Protein 7SQS (pdb70)

Radius of gyration: 24.85 Å; Cα contacts (8 Å, |Δi|>4): 902; chains: 5; bounding box: 64×53×72 Å

Structure (mmCIF, N/CA/C/O backbone):
data_7SQS
#
_entry.id   7SQS
#
_cell.length_a   1.00
_cell.length_b   1.00
_cell.length_c   1.00
_cell.angle_alpha   90.00
_cell.angle_beta   90.00
_cell.angle_gamma   90.00
#
_symmetry.space_group_name_H-M   'P 1'
#
loop_
_atom_site.group_PDB
_atom_site.id
_atom_site.type_symbol
_atom_site.label_atom_id
_atom_site.label_alt_id
_atom_site.label_comp_id
_atom_site.label_asym_id
_atom_site.label_entity_id
_atom_site.label_seq_id
_atom_site.pdbx_PDB_ins_code
_atom_site.Cartn_x
_atom_site.Cartn_y
_atom_site.Cartn_z
_atom_site.occupancy
_atom_site.B_iso_or_equiv
_atom_site.auth_seq_id
_atom_site.auth_comp_id
_atom_site.auth_asym_id
_atom_site.auth_atom_id
_atom_site.pdbx_PDB_model_num
ATOM 1 N N . GLY A 1 65 ? 214.991 174.414 221.748 1.00 118.19 62 GLY A N 1
ATOM 2 C CA . GLY A 1 65 ? 213.866 173.530 221.508 1.00 118.19 62 GLY A CA 1
ATOM 3 C C . GLY A 1 65 ? 212.649 173.869 222.346 1.00 118.19 62 GLY A C 1
ATOM 4 O O . GLY A 1 65 ? 212.473 173.340 223.443 1.00 118.19 62 GLY A O 1
ATOM 5 N N . GLY A 1 66 ? 211.806 174.756 221.825 1.00 107.55 63 GLY A N 1
ATOM 6 C CA . GLY A 1 66 ? 210.614 175.169 222.539 1.00 107.55 63 GLY A CA 1
ATOM 7 C C . GLY A 1 66 ? 209.580 175.722 221.589 1.00 107.55 63 GLY A C 1
ATOM 8 O O . GLY A 1 66 ? 209.891 176.089 220.452 1.00 107.55 63 GLY A O 1
ATOM 9 N N . ASP A 1 67 ? 208.337 175.777 222.061 1.00 103.94 64 ASP A N 1
ATOM 10 C CA . ASP A 1 67 ? 207.223 176.316 221.293 1.00 103.94 64 ASP A CA 1
ATOM 11 C C . ASP A 1 67 ? 206.697 177.550 222.008 1.00 103.94 64 ASP A C 1
ATOM 12 O O . ASP A 1 67 ? 206.330 177.479 223.186 1.00 103.94 64 ASP A O 1
ATOM 17 N N . ALA A 1 68 ? 206.659 178.678 221.298 1.00 95.24 65 ALA A N 1
ATOM 18 C CA . ALA A 1 68 ? 206.312 179.957 221.898 1.00 95.24 65 ALA A CA 1
ATOM 19 C C . ALA A 1 68 ? 204.970 180.508 221.440 1.00 95.24 65 ALA A C 1
ATOM 20 O O . ALA A 1 68 ? 204.613 181.624 221.836 1.00 95.24 65 ALA A O 1
ATOM 22 N N . ARG A 1 69 ? 204.217 179.772 220.622 1.00 94.52 66 ARG A N 1
ATOM 23 C CA . ARG A 1 69 ? 202.897 180.209 220.185 1.00 94.52 66 ARG A CA 1
ATOM 24 C C . ARG A 1 69 ? 201.773 179.542 220.968 1.00 94.52 66 ARG A C 1
ATOM 25 O O . ARG A 1 69 ? 200.612 179.574 220.538 1.00 94.52 66 ARG A O 1
ATOM 33 N N . ALA A 1 70 ? 202.085 178.936 222.112 1.00 97.82 67 ALA A N 1
ATOM 34 C CA . ALA A 1 70 ? 201.063 178.316 222.943 1.00 97.82 67 ALA A CA 1
ATOM 35 C C . ALA A 1 70 ? 200.929 179.058 224.265 1.00 97.82 67 ALA A C 1
ATOM 36 O O . ALA A 1 70 ? 199.815 179.362 224.701 1.00 97.82 67 ALA A O 1
ATOM 38 N N . SER A 1 71 ? 202.061 179.356 224.907 1.00 98.87 68 SER A N 1
ATOM 39 C CA . SER A 1 71 ? 202.028 180.058 226.187 1.00 98.87 68 SER A CA 1
ATOM 40 C C . SER A 1 71 ? 201.450 181.461 226.041 1.00 98.87 68 SER A C 1
ATOM 41 O O . SER A 1 71 ? 200.633 181.892 226.865 1.00 98.87 68 SER A O 1
ATOM 44 N N . GLU A 1 72 ? 201.866 182.190 225.003 1.00 99.00 69 GLU A N 1
ATOM 45 C CA . GLU A 1 72 ? 201.349 183.538 224.794 1.00 99.00 69 GLU A CA 1
ATOM 46 C C . GLU A 1 72 ? 199.855 183.514 224.498 1.00 99.00 69 GLU A C 1
ATOM 47 O O . GLU A 1 72 ? 199.098 184.348 225.012 1.00 99.00 69 GLU A O 1
ATOM 53 N N . ALA A 1 73 ? 199.413 182.561 223.676 1.00 93.67 70 ALA A N 1
ATOM 54 C CA . ALA A 1 73 ? 197.989 182.435 223.387 1.00 93.67 70 ALA A CA 1
ATOM 55 C C . ALA A 1 73 ? 197.200 182.103 224.647 1.00 93.67 70 ALA A C 1
ATOM 56 O O . ALA A 1 73 ? 196.110 182.645 224.866 1.00 93.67 70 ALA A O 1
ATOM 58 N N . LEU A 1 74 ? 197.736 181.216 225.488 1.00 90.83 71 LEU A N 1
ATOM 59 C CA . LEU A 1 74 ? 197.060 180.876 226.736 1.00 90.83 71 LEU A CA 1
ATOM 60 C C . LEU A 1 74 ? 196.953 182.087 227.653 1.00 90.83 71 LEU A C 1
ATOM 61 O O . LEU A 1 74 ? 195.906 182.317 228.269 1.00 90.83 71 LEU A O 1
ATOM 66 N N . THR A 1 75 ? 198.028 182.872 227.759 1.00 87.14 72 THR A N 1
ATOM 67 C CA . THR A 1 75 ? 197.990 184.069 228.596 1.00 87.14 72 THR A CA 1
ATOM 68 C C . THR A 1 75 ? 196.963 185.068 228.075 1.00 87.14 72 THR A C 1
ATOM 69 O O . THR A 1 75 ? 196.178 185.638 228.848 1.00 87.14 72 THR A O 1
ATOM 73 N N . VAL A 1 76 ? 196.944 185.279 226.757 1.00 85.52 73 VAL A N 1
ATOM 74 C CA . VAL A 1 76 ? 195.986 186.205 226.160 1.00 85.52 73 VAL A CA 1
ATOM 75 C C . VAL A 1 76 ? 194.561 185.738 226.421 1.00 85.52 73 VAL A C 1
ATOM 76 O O . VAL A 1 76 ? 193.685 186.535 226.780 1.00 85.52 73 VAL A O 1
ATOM 80 N N . PHE A 1 77 ? 194.306 184.438 226.252 1.00 85.21 74 PHE A N 1
ATOM 81 C CA . PHE A 1 77 ? 192.955 183.922 226.445 1.00 85.21 74 PHE A CA 1
ATOM 82 C C . PHE A 1 77 ? 192.529 184.005 227.904 1.00 85.21 74 PHE A C 1
ATOM 83 O O . PHE A 1 77 ? 191.364 184.292 228.198 1.00 85.21 74 PHE A O 1
ATOM 91 N N . THR A 1 78 ? 193.451 183.752 228.837 1.00 88.49 75 THR A N 1
ATOM 92 C CA . THR A 1 78 ? 193.114 183.890 230.250 1.00 88.49 75 THR A CA 1
ATOM 93 C C . THR A 1 78 ? 192.772 185.334 230.594 1.00 88.49 75 THR A C 1
ATOM 94 O O . THR A 1 78 ? 191.806 185.597 231.323 1.00 88.49 75 THR A O 1
ATOM 98 N N . ARG A 1 79 ? 193.552 186.288 230.074 1.00 89.88 76 ARG A N 1
ATOM 99 C CA . ARG A 1 79 ? 193.246 187.693 230.327 1.00 89.88 76 ARG A CA 1
ATOM 100 C C . ARG A 1 79 ? 191.896 188.077 229.733 1.00 89.88 76 ARG A C 1
ATOM 101 O O . ARG A 1 79 ? 191.112 188.798 230.364 1.00 89.88 76 ARG A O 1
ATOM 109 N N . LEU A 1 80 ? 191.605 187.600 228.520 1.00 89.11 77 LEU A N 1
ATOM 110 C CA . LEU A 1 80 ? 190.320 187.896 227.894 1.00 89.11 77 LEU A CA 1
ATOM 111 C C . LEU A 1 80 ? 189.164 187.299 228.686 1.00 89.11 77 LEU A C 1
ATOM 112 O O . LEU A 1 80 ? 188.120 187.939 228.846 1.00 89.11 77 LEU A O 1
ATOM 117 N N . LYS A 1 81 ? 189.327 186.069 229.179 1.00 87.37 78 LYS A N 1
ATOM 118 C CA . LYS A 1 81 ? 188.284 185.447 229.987 1.00 87.37 78 LYS A CA 1
ATOM 119 C C . LYS A 1 81 ? 188.053 186.221 231.278 1.00 87.37 78 LYS A C 1
ATOM 120 O O . LYS A 1 81 ? 186.906 186.426 231.690 1.00 87.37 78 LYS A O 1
ATOM 126 N N . GLU A 1 82 ? 189.134 186.655 231.931 1.00 91.41 79 GLU A N 1
ATOM 127 C CA . GLU A 1 82 ? 188.987 187.450 233.146 1.00 91.41 79 GLU A CA 1
ATOM 128 C C . GLU A 1 82 ? 188.252 188.755 232.861 1.00 91.41 79 GLU A C 1
ATOM 129 O O . GLU A 1 82 ? 187.357 189.153 233.618 1.00 91.41 79 GLU A O 1
ATOM 135 N N . GLN A 1 83 ? 188.612 189.430 231.767 1.00 92.77 80 GLN A N 1
ATOM 136 C CA . GLN A 1 83 ? 187.939 190.677 231.416 1.00 92.77 80 GLN A CA 1
ATOM 137 C C . GLN A 1 83 ? 186.462 190.447 231.120 1.00 92.77 80 GLN A C 1
ATOM 138 O O . GLN A 1 83 ? 185.607 191.234 231.544 1.00 92.77 80 GLN A O 1
ATOM 144 N N . ALA A 1 84 ? 186.142 189.376 230.390 1.00 93.19 81 ALA A N 1
ATOM 145 C CA . ALA A 1 84 ? 184.749 189.086 230.065 1.00 93.19 81 ALA A CA 1
ATOM 146 C C . ALA A 1 84 ? 183.941 188.767 231.316 1.00 93.19 81 ALA A C 1
ATOM 147 O O . ALA A 1 84 ? 182.793 189.207 231.448 1.00 93.19 81 ALA A O 1
ATOM 149 N N . VAL A 1 85 ? 184.519 188.000 232.242 1.00 94.71 82 VAL A N 1
ATOM 150 C CA . VAL A 1 85 ? 183.822 187.687 233.486 1.00 94.71 82 VAL A CA 1
ATOM 151 C C . VAL A 1 85 ? 183.613 188.950 234.312 1.00 94.71 82 VAL A C 1
ATOM 152 O O . VAL A 1 85 ? 182.570 189.122 234.955 1.00 94.71 82 VAL A O 1
ATOM 156 N N . ALA A 1 86 ? 184.591 189.859 234.299 1.00 96.84 83 ALA A N 1
ATOM 157 C CA . ALA A 1 86 ? 184.457 191.098 235.059 1.00 96.84 83 ALA A CA 1
ATOM 158 C C . ALA A 1 86 ? 183.291 191.940 234.553 1.00 96.84 83 ALA A C 1
ATOM 159 O O . ALA A 1 86 ? 182.551 192.530 235.350 1.00 96.84 83 ALA A O 1
ATOM 161 N N . GLN A 1 87 ? 183.109 192.010 233.235 1.00 100.60 84 GLN A N 1
ATOM 162 C CA . GLN A 1 87 ? 182.055 192.821 232.637 1.00 100.60 84 GLN A CA 1
ATOM 163 C C . GLN A 1 87 ? 180.702 192.119 232.603 1.00 100.60 84 GLN A C 1
ATOM 164 O O . GLN A 1 87 ? 179.812 192.573 231.875 1.00 100.60 84 GLN A O 1
ATOM 170 N N . GLN A 1 88 ? 180.532 191.035 233.362 1.00 103.01 85 GLN A N 1
ATOM 171 C CA . GLN A 1 88 ? 179.263 190.308 233.446 1.00 103.01 85 GLN A CA 1
ATOM 172 C C . GLN A 1 88 ? 178.794 189.839 232.069 1.00 103.01 85 GLN A C 1
ATOM 173 O O . GLN A 1 88 ? 177.608 189.893 231.738 1.00 103.01 85 GLN A O 1
ATOM 179 N N . ASP A 1 89 ? 179.742 189.371 231.260 1.00 102.74 86 ASP A N 1
ATOM 180 C CA . ASP A 1 89 ? 179.428 188.829 229.944 1.00 102.74 86 ASP A CA 1
ATOM 181 C C . ASP A 1 89 ? 179.317 187.313 229.933 1.00 102.74 86 ASP A C 1
ATOM 182 O O . ASP A 1 89 ? 178.523 186.768 229.160 1.00 102.74 86 ASP A O 1
ATOM 187 N N . LEU A 1 90 ? 180.093 186.621 230.766 1.00 97.68 87 LEU A N 1
ATOM 188 C CA . LEU A 1 90 ? 180.029 185.168 230.849 1.00 97.68 87 LEU A CA 1
ATOM 189 C C . LEU A 1 90 ? 179.873 184.722 232.297 1.00 97.68 87 LEU A C 1
ATOM 190 O O . LEU A 1 90 ? 179.681 185.550 233.193 1.00 97.68 87 LEU A O 1
ATOM 195 N N . ALA A 1 91 ? 179.956 183.416 232.532 1.00 104.77 88 ALA A N 1
ATOM 196 C CA . ALA A 1 91 ? 179.878 182.843 233.868 1.00 104.77 88 ALA A CA 1
ATOM 197 C C . ALA A 1 91 ? 181.107 181.982 234.110 1.00 104.77 88 ALA A C 1
ATOM 198 O O . ALA A 1 91 ? 181.572 181.288 233.199 1.00 104.77 88 ALA A O 1
ATOM 200 N N . ASP A 1 92 ? 181.633 182.029 235.334 1.00 110.26 89 ASP A N 1
ATOM 201 C CA . ASP A 1 92 ? 182.827 181.265 235.695 1.00 110.26 89 ASP A CA 1
ATOM 202 C C . ASP A 1 92 ? 182.428 179.810 235.922 1.00 110.26 89 ASP A C 1
ATOM 203 O O . ASP A 1 92 ? 182.295 179.329 237.050 1.00 110.26 89 ASP A O 1
ATOM 208 N N . ASP A 1 93 ? 182.233 179.095 234.813 1.00 105.99 90 ASP A N 1
ATOM 209 C CA . ASP A 1 93 ? 181.876 177.686 234.871 1.00 105.99 90 ASP A CA 1
ATOM 210 C C . ASP A 1 93 ? 182.642 176.824 233.878 1.00 105.99 90 ASP A C 1
ATOM 211 O O . ASP A 1 93 ? 182.431 175.607 233.858 1.00 105.99 90 ASP A O 1
ATOM 216 N N . PHE A 1 94 ? 183.515 177.402 233.061 1.00 94.36 91 PHE A N 1
ATOM 217 C CA . PHE A 1 94 ? 184.296 176.667 232.079 1.00 94.36 91 PHE A CA 1
ATOM 218 C C . PHE A 1 94 ? 185.783 176.824 232.370 1.00 94.36 91 PHE A C 1
ATOM 219 O O . PHE A 1 94 ? 186.205 177.685 233.146 1.00 94.36 91 PHE A O 1
ATOM 227 N N . SER A 1 95 ? 186.581 175.972 231.730 1.00 86.11 92 SER A N 1
ATOM 228 C CA . SER A 1 95 ? 188.019 175.940 231.945 1.00 86.11 92 SER A CA 1
ATOM 229 C C . SER A 1 95 ? 188.746 175.991 230.610 1.00 86.11 92 SER A C 1
ATOM 230 O O . SER A 1 95 ? 188.228 175.546 229.583 1.00 86.11 92 SER A O 1
ATOM 233 N N . ILE A 1 96 ? 189.956 176.543 230.638 1.00 85.41 93 ILE A N 1
ATOM 234 C CA . ILE A 1 96 ? 190.828 176.624 229.472 1.00 85.41 93 ILE A CA 1
ATOM 235 C C . ILE A 1 96 ? 192.114 175.877 229.792 1.00 85.41 93 ILE A C 1
ATOM 236 O O . ILE A 1 96 ? 192.756 176.146 230.814 1.00 85.41 93 ILE A O 1
ATOM 241 N N . LEU A 1 97 ? 192.490 174.944 228.921 1.00 86.33 94 LEU A N 1
ATOM 242 C CA . LEU A 1 97 ? 193.649 174.094 229.142 1.00 86.33 94 LEU A CA 1
ATOM 243 C C . LEU A 1 97 ? 194.549 174.118 227.915 1.00 86.33 94 LEU A C 1
ATOM 244 O O . LEU A 1 97 ? 194.111 174.417 226.802 1.00 86.33 94 LEU A O 1
ATOM 249 N N . ARG A 1 98 ? 195.820 173.796 228.135 1.00 92.25 95 ARG A N 1
ATOM 250 C CA . ARG A 1 98 ? 196.824 173.770 227.083 1.00 92.25 95 ARG A CA 1
ATOM 251 C C . ARG A 1 98 ? 197.202 172.332 226.758 1.00 92.25 95 ARG A C 1
ATOM 252 O O . ARG A 1 98 ? 197.359 171.502 227.659 1.00 92.25 95 ARG A O 1
ATOM 260 N N . PHE A 1 99 ? 197.350 172.045 225.468 1.00 96.77 96 PHE A N 1
ATOM 261 C CA . PHE A 1 99 ? 197.713 170.719 224.974 1.00 96.77 96 PHE A CA 1
ATOM 262 C C . PHE A 1 99 ? 199.075 170.839 224.294 1.00 96.77 96 PHE A C 1
ATOM 263 O O . PHE A 1 99 ? 199.161 171.059 223.084 1.00 96.77 96 PHE A O 1
ATOM 271 N N . ASP A 1 100 ? 200.139 170.696 225.080 1.00 96.15 97 ASP A N 1
ATOM 272 C CA . ASP A 1 100 ? 201.488 170.853 224.553 1.00 96.15 97 ASP A CA 1
ATOM 273 C C . ASP A 1 100 ? 201.841 169.689 223.637 1.00 96.15 97 ASP A C 1
ATOM 274 O O . ASP A 1 100 ? 201.552 168.530 223.947 1.00 96.15 97 ASP A O 1
ATOM 279 N N . ARG A 1 101 ? 202.468 170.003 222.502 1.00 93.28 98 ARG A N 1
ATOM 280 C CA . ARG A 1 101 ? 202.855 168.958 221.560 1.00 93.28 98 ARG A CA 1
ATOM 281 C C . ARG A 1 101 ? 204.104 168.220 222.027 1.00 93.28 98 ARG A C 1
ATOM 282 O O . ARG A 1 101 ? 204.297 167.046 221.693 1.00 93.28 98 ARG A O 1
ATOM 290 N N . ASP A 1 102 ? 204.963 168.892 222.796 1.00 100.34 99 ASP A N 1
ATOM 291 C CA . ASP A 1 102 ? 206.243 168.301 223.175 1.00 100.34 99 ASP A CA 1
ATOM 292 C C . ASP A 1 102 ? 206.056 167.103 224.098 1.00 100.34 99 ASP A C 1
ATOM 293 O O . ASP A 1 102 ? 206.674 166.051 223.897 1.00 100.34 99 ASP A O 1
ATOM 298 N N . GLN A 1 103 ? 205.211 167.239 225.116 1.00 94.89 100 GLN A N 1
ATOM 299 C CA . GLN A 1 103 ? 205.015 166.183 226.099 1.00 94.89 100 GLN A CA 1
ATOM 300 C C . GLN A 1 103 ? 203.826 165.286 225.781 1.00 94.89 100 GLN A C 1
ATOM 301 O O . GLN A 1 103 ? 203.478 164.427 226.598 1.00 94.89 100 GLN A O 1
ATOM 307 N N . HIS A 1 104 ? 203.197 165.462 224.620 1.00 92.49 101 HIS A N 1
ATOM 308 C CA . HIS A 1 104 ? 202.154 164.559 224.157 1.00 92.49 101 HIS A CA 1
ATOM 309 C C . HIS A 1 104 ? 202.483 163.905 222.823 1.00 92.49 101 HIS A C 1
ATOM 310 O O . HIS A 1 104 ? 201.783 162.967 222.424 1.00 92.49 101 HIS A O 1
ATOM 317 N N . GLN A 1 105 ? 203.523 164.370 222.128 1.00 93.08 102 GLN A N 1
ATOM 318 C CA . GLN A 1 105 ? 203.963 163.798 220.855 1.00 93.08 102 GLN A CA 1
ATOM 319 C C . GLN A 1 105 ? 202.834 163.822 219.821 1.00 93.08 102 GLN A C 1
ATOM 320 O O . GLN A 1 105 ? 202.357 162.788 219.350 1.00 93.08 102 GLN A O 1
ATOM 326 N N . VAL A 1 106 ? 202.412 165.038 219.475 1.00 91.42 103 VAL A N 1
ATOM 327 C CA . VAL A 1 106 ? 201.364 165.258 218.489 1.00 91.42 103 VAL A CA 1
ATOM 328 C C . VAL A 1 106 ? 201.852 166.287 217.478 1.00 91.42 103 VAL A C 1
ATOM 329 O O . VAL A 1 106 ? 202.829 167.004 217.704 1.00 91.42 103 VAL A O 1
ATOM 333 N N . GLY A 1 107 ? 201.155 166.342 216.341 1.00 89.55 104 GLY A N 1
ATOM 334 C CA . GLY A 1 107 ? 201.588 167.215 215.261 1.00 89.55 104 GLY A CA 1
ATOM 335 C C . GLY A 1 107 ? 201.524 168.688 215.623 1.00 89.55 104 GLY A C 1
ATOM 336 O O . GLY A 1 107 ? 202.470 169.441 215.376 1.00 89.55 104 GLY A O 1
ATOM 337 N N . TRP A 1 108 ? 200.412 169.119 216.214 1.00 92.92 105 TRP A N 1
ATOM 338 C CA . TRP A 1 108 ? 200.193 170.524 216.527 1.00 92.92 105 TRP A CA 1
ATOM 339 C C . TRP A 1 108 ? 199.683 170.672 217.951 1.00 92.92 105 TRP A C 1
ATOM 340 O O . TRP A 1 108 ? 198.875 169.865 218.418 1.00 92.92 105 TRP A O 1
ATOM 351 N N . SER A 1 109 ? 200.157 171.709 218.635 1.00 89.32 106 SER A N 1
ATOM 352 C CA . SER A 1 109 ? 199.600 172.060 219.931 1.00 89.32 106 SER A CA 1
ATOM 353 C C . SER A 1 109 ? 198.210 172.658 219.754 1.00 89.32 106 SER A C 1
ATOM 354 O O . SER A 1 109 ? 197.873 173.199 218.698 1.00 89.32 106 SER A O 1
ATOM 357 N N . SER A 1 110 ? 197.395 172.556 220.801 1.00 89.19 107 SER A N 1
ATOM 358 C CA . SER A 1 110 ? 196.009 172.991 220.722 1.00 89.19 107 SER A CA 1
ATOM 359 C C . SER A 1 110 ? 195.573 173.597 222.047 1.00 89.19 107 SER A C 1
ATOM 360 O O . SER A 1 110 ? 196.176 173.358 223.096 1.00 89.19 107 SER A O 1
ATOM 363 N N . LEU A 1 111 ? 194.509 174.393 221.979 1.00 86.18 108 LEU A N 1
ATOM 364 C CA . LEU A 1 111 ? 193.857 174.963 223.150 1.00 86.18 108 LEU A CA 1
ATOM 365 C C . LEU A 1 111 ? 192.443 174.411 223.230 1.00 86.18 108 LEU A C 1
ATOM 366 O O . LEU A 1 111 ? 191.707 174.436 222.238 1.00 86.18 108 LEU A O 1
ATOM 371 N N . VAL A 1 112 ? 192.065 173.919 224.405 1.00 85.68 109 VAL A N 1
ATOM 372 C CA . VAL A 1 112 ? 190.780 173.262 224.610 1.00 85.68 109 VAL A CA 1
ATOM 373 C C . VAL A 1 112 ? 189.984 174.035 225.653 1.00 85.68 109 VAL A C 1
ATOM 374 O O . VAL A 1 112 ? 190.534 174.490 226.663 1.00 85.68 109 VAL A O 1
ATOM 378 N N . ILE A 1 113 ? 188.694 174.207 225.390 1.00 89.50 110 ILE A N 1
ATOM 379 C CA . ILE A 1 113 ? 187.778 174.901 226.292 1.00 89.50 110 ILE A CA 1
ATOM 380 C C . ILE A 1 113 ? 186.749 173.868 226.737 1.00 89.50 110 ILE A C 1
ATOM 381 O O . ILE A 1 113 ? 185.880 173.456 225.964 1.00 89.50 110 ILE A O 1
ATOM 386 N N . ALA A 1 114 ? 186.838 173.443 227.993 1.00 89.64 111 ALA A N 1
ATOM 387 C CA . ALA A 1 114 ? 186.002 172.370 228.513 1.00 89.64 111 ALA A CA 1
ATOM 388 C C . ALA A 1 114 ? 184.987 172.918 229.507 1.00 89.64 111 ALA A C 1
ATOM 389 O O . ALA A 1 114 ? 185.350 173.644 230.438 1.00 89.64 111 ALA A O 1
ATOM 391 N N . LYS A 1 115 ? 183.720 172.566 229.305 1.00 95.42 112 LYS A N 1
ATOM 392 C CA . LYS A 1 115 ? 182.647 172.867 230.243 1.00 95.42 112 LYS A CA 1
ATOM 393 C C . LYS A 1 115 ? 181.921 171.571 230.563 1.00 95.42 112 LYS A C 1
ATOM 394 O O . LYS A 1 115 ? 181.548 170.827 229.650 1.00 95.42 112 LYS A O 1
ATOM 400 N N . GLN A 1 116 ? 181.719 171.299 231.849 1.00 96.97 113 GLN A N 1
ATOM 401 C CA . GLN A 1 116 ? 181.162 170.031 232.289 1.00 96.97 113 GLN A CA 1
ATOM 402 C C . GLN A 1 116 ? 179.898 170.247 233.111 1.00 96.97 113 GLN A C 1
ATOM 403 O O . GLN A 1 116 ? 179.778 171.222 233.858 1.00 96.97 113 GLN A O 1
ATOM 409 N N . ILE A 1 117 ? 178.952 169.322 232.955 1.00 102.86 114 ILE A N 1
ATOM 410 C CA . ILE A 1 117 ? 177.706 169.295 233.708 1.00 102.86 114 ILE A CA 1
ATOM 411 C C . ILE A 1 117 ? 177.474 167.868 234.192 1.00 102.86 114 ILE A C 1
ATOM 412 O O . ILE A 1 117 ? 178.293 166.973 233.970 1.00 102.86 114 ILE A O 1
ATOM 417 N N . SER A 1 118 ? 176.343 167.657 234.862 1.00 110.05 115 SER A N 1
ATOM 418 C CA . SER A 1 118 ? 175.973 166.346 235.379 1.00 110.05 115 SER A CA 1
ATOM 419 C C . SER A 1 118 ? 174.605 165.961 234.838 1.00 110.05 115 SER A C 1
ATOM 420 O O . SER A 1 118 ? 173.656 166.746 234.925 1.00 110.05 115 SER A O 1
ATOM 423 N N . LEU A 1 119 ? 174.507 164.754 234.284 1.00 114.93 116 LEU A N 1
ATOM 424 C CA . LEU A 1 119 ? 173.259 164.227 233.738 1.00 114.93 116 LEU A CA 1
ATOM 425 C C . LEU A 1 119 ? 172.983 162.877 234.385 1.00 114.93 116 LEU A C 1
ATOM 426 O O . LEU A 1 119 ? 173.664 161.890 234.084 1.00 114.93 116 LEU A O 1
ATOM 431 N N . ASN A 1 120 ? 171.982 162.837 235.267 1.00 119.93 117 ASN A N 1
ATOM 432 C CA . ASN A 1 120 ? 171.571 161.610 235.953 1.00 119.93 117 ASN A CA 1
ATOM 433 C C . ASN A 1 120 ? 172.737 160.972 236.706 1.00 119.93 117 ASN A C 1
ATOM 434 O O . ASN A 1 120 ? 172.884 159.749 236.741 1.00 119.93 117 ASN A O 1
ATOM 439 N N . GLY A 1 121 ? 173.575 161.809 237.313 1.00 118.57 118 GLY A N 1
ATOM 440 C CA . GLY A 1 121 ? 174.710 161.333 238.073 1.00 118.57 118 GLY A CA 1
ATOM 441 C C . GLY A 1 121 ? 175.927 160.960 237.255 1.00 118.57 118 GLY A C 1
ATOM 442 O O . GLY A 1 121 ? 176.929 160.523 237.835 1.00 118.57 118 GLY A O 1
ATOM 443 N N . GLN A 1 122 ? 175.878 161.113 235.934 1.00 116.95 119 GLN A N 1
ATOM 444 C CA . GLN A 1 122 ? 177.005 160.782 235.073 1.00 116.95 119 GLN A CA 1
ATOM 445 C C . GLN A 1 122 ? 177.634 162.062 234.547 1.00 116.95 119 GLN A C 1
ATOM 446 O O . GLN A 1 122 ? 176.981 162.796 233.790 1.00 116.95 119 GLN A O 1
ATOM 452 N N . PRO A 1 123 ? 178.874 162.377 234.921 1.00 107.50 120 PRO A N 1
ATOM 453 C CA . PRO A 1 123 ? 179.505 163.603 234.420 1.00 107.50 120 PRO A CA 1
ATOM 454 C C . PRO A 1 123 ? 179.668 163.573 232.908 1.00 107.50 120 PRO A C 1
ATOM 455 O O . PRO A 1 123 ? 179.964 162.535 232.311 1.00 107.50 120 PRO A O 1
ATOM 459 N N . VAL A 1 124 ? 179.470 164.734 232.291 1.00 96.86 121 VAL A N 1
ATOM 460 C CA . VAL A 1 124 ? 179.609 164.897 230.849 1.00 96.86 121 VAL A CA 1
ATOM 461 C C . VAL A 1 124 ? 180.465 166.127 230.589 1.00 96.86 121 VAL A C 1
ATOM 462 O O . VAL A 1 124 ? 180.215 167.198 231.152 1.00 96.86 121 VAL A O 1
ATOM 466 N N . ILE A 1 125 ? 181.474 165.976 229.735 1.00 90.54 122 ILE A N 1
ATOM 467 C CA . ILE A 1 125 ? 182.418 167.043 229.429 1.00 90.54 122 ILE A CA 1
ATOM 468 C C . ILE A 1 125 ? 182.347 167.342 227.939 1.00 90.54 122 ILE A C 1
ATOM 469 O O . ILE A 1 125 ? 182.415 166.425 227.114 1.00 90.54 122 ILE A O 1
ATOM 474 N N . ALA A 1 126 ? 182.211 168.619 227.597 1.00 89.57 123 ALA A N 1
ATOM 475 C CA .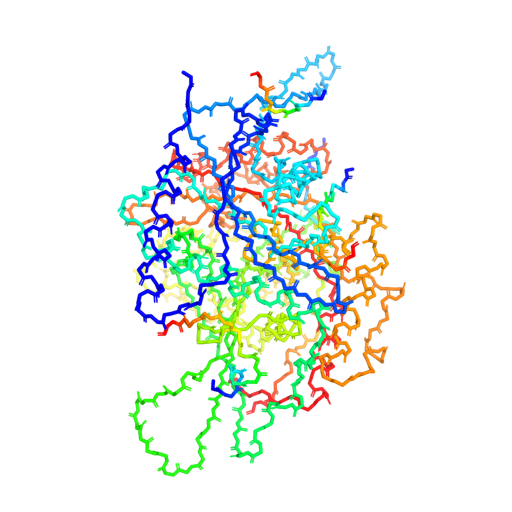 ALA A 1 126 ? 182.190 169.074 226.214 1.00 89.57 123 ALA A CA 1
ATOM 476 C C . ALA A 1 126 ? 183.444 169.891 225.942 1.00 89.57 123 ALA A C 1
ATOM 477 O O . ALA A 1 126 ? 183.806 170.760 226.741 1.00 89.57 123 ALA A O 1
ATOM 479 N N . VAL A 1 127 ? 184.101 169.614 224.818 1.00 88.76 124 VAL A N 1
ATOM 480 C CA . VAL A 1 127 ? 185.378 170.232 224.491 1.00 88.76 124 VAL A CA 1
ATOM 481 C C . VAL A 1 127 ? 185.311 170.835 223.095 1.00 88.76 124 VAL A C 1
ATOM 482 O O . VAL A 1 127 ? 184.671 170.290 222.190 1.00 88.76 124 VAL A O 1
ATOM 486 N N . ARG A 1 128 ? 185.972 171.979 222.930 1.00 91.79 125 ARG A N 1
ATOM 487 C CA . ARG A 1 128 ? 186.095 172.656 221.639 1.00 91.79 125 ARG A CA 1
ATOM 488 C C . ARG A 1 128 ? 187.569 172.962 221.407 1.00 91.79 125 ARG A C 1
ATOM 489 O O . ARG A 1 128 ? 188.049 174.057 221.731 1.00 91.79 125 ARG A O 1
ATOM 497 N N . PRO A 1 129 ? 188.322 172.007 220.866 1.00 92.45 126 PRO A N 1
ATOM 498 C CA . PRO A 1 129 ? 189.751 172.242 220.632 1.00 92.45 126 PRO A CA 1
ATOM 499 C C . PRO A 1 129 ? 189.980 173.307 219.570 1.00 92.45 126 PRO A C 1
ATOM 500 O O . PRO A 1 129 ? 189.203 173.447 218.623 1.00 92.45 126 PRO A O 1
ATOM 504 N N . LEU A 1 130 ? 191.065 174.060 219.736 1.00 90.09 127 LEU A N 1
ATOM 505 C CA . LEU A 1 130 ? 191.494 175.074 218.776 1.00 90.09 127 LEU A CA 1
ATOM 506 C C . LEU A 1 130 ? 192.937 174.780 218.389 1.00 90.09 127 LEU A C 1
ATOM 507 O O . LEU A 1 130 ? 193.849 174.953 219.204 1.00 90.09 127 LEU A O 1
ATOM 512 N N . ILE A 1 131 ? 193.142 174.336 217.147 1.00 88.28 128 ILE A N 1
ATOM 513 C CA . ILE A 1 131 ? 194.486 174.010 216.692 1.00 88.28 128 ILE A CA 1
ATOM 514 C C . ILE A 1 131 ? 195.310 175.288 216.562 1.00 88.28 128 ILE A C 1
ATOM 515 O O . ILE A 1 131 ? 194.787 176.367 216.255 1.00 88.28 128 ILE A O 1
ATOM 520 N N . LEU A 1 132 ? 196.615 175.166 216.801 1.00 86.67 129 LEU A N 1
ATOM 521 C CA . LEU A 1 132 ? 197.544 176.295 216.751 1.00 86.67 129 LEU A CA 1
ATOM 522 C C . LEU A 1 132 ? 198.709 175.949 215.834 1.00 86.67 129 LEU A C 1
ATOM 523 O O . LEU A 1 132 ? 199.807 175.620 216.302 1.00 86.67 129 LEU A O 1
ATOM 528 N N . PRO A 1 133 ? 198.505 176.006 214.519 1.00 91.23 130 PRO A N 1
ATOM 529 C CA . PRO A 1 133 ? 199.620 175.781 213.595 1.00 91.23 130 PRO A CA 1
ATOM 530 C C . PRO A 1 133 ? 200.688 176.851 213.745 1.00 91.23 130 PRO A C 1
ATOM 531 O O . PRO A 1 133 ? 200.401 178.012 214.046 1.00 91.23 130 PRO A O 1
ATOM 535 N N . ASN A 1 134 ? 201.936 176.444 213.532 1.00 93.99 131 ASN A N 1
ATOM 536 C CA . ASN A 1 134 ? 203.081 177.335 213.657 1.00 93.99 131 ASN A CA 1
ATOM 537 C C . ASN A 1 134 ? 203.898 177.295 212.375 1.00 93.99 131 ASN A C 1
ATOM 538 O O . ASN A 1 134 ? 204.060 176.236 211.763 1.00 93.99 131 ASN A O 1
ATOM 543 N N . ASN A 1 135 ? 204.410 178.457 211.974 1.00 93.23 132 ASN A N 1
ATOM 544 C CA . ASN A 1 135 ? 205.217 178.572 210.767 1.00 93.23 132 ASN A CA 1
ATOM 545 C C . ASN A 1 135 ? 206.707 178.389 211.022 1.00 93.23 132 ASN A C 1
ATOM 546 O O . ASN A 1 135 ? 207.482 178.352 210.061 1.00 93.23 132 ASN A O 1
ATOM 551 N N . SER A 1 136 ? 207.126 178.276 212.282 1.00 95.37 133 SER A N 1
ATOM 552 C CA . SER A 1 136 ? 208.540 178.147 212.605 1.00 95.37 133 SER A CA 1
ATOM 553 C C . SER A 1 136 ? 209.049 176.716 212.517 1.00 95.37 133 SER A C 1
ATOM 554 O O . SER A 1 136 ? 210.266 176.505 212.564 1.00 95.37 133 SER A O 1
ATOM 557 N N . ILE A 1 137 ? 208.159 175.735 212.394 1.00 96.32 134 ILE A N 1
ATOM 558 C CA . ILE A 1 137 ? 208.537 174.331 212.292 1.00 96.32 134 ILE A CA 1
ATOM 559 C C . ILE A 1 137 ? 207.863 173.735 211.065 1.00 96.32 134 ILE A C 1
ATOM 560 O O . ILE A 1 137 ? 206.787 174.184 210.655 1.00 96.32 134 ILE A O 1
ATOM 565 N N . GLU A 1 138 ? 208.502 172.727 210.478 1.00 103.81 135 GLU A N 1
ATOM 566 C CA . GLU A 1 138 ? 208.013 172.078 209.270 1.00 103.81 135 GLU A CA 1
ATOM 567 C C . GLU A 1 138 ? 207.674 170.626 209.572 1.00 103.81 135 GLU A C 1
ATOM 568 O O . GLU A 1 138 ? 208.520 169.879 210.074 1.00 103.81 135 GLU A O 1
ATOM 574 N N . LEU A 1 139 ? 206.442 170.235 209.269 1.00 102.49 136 LEU A N 1
ATOM 575 C CA . LEU A 1 139 ? 206.047 168.841 209.412 1.00 102.49 136 LEU A CA 1
ATOM 576 C C . LEU A 1 139 ? 206.602 168.019 208.250 1.00 102.49 136 LEU A C 1
ATOM 577 O O . LEU A 1 139 ? 206.721 168.528 207.132 1.00 102.49 136 LEU A O 1
ATOM 582 N N . PRO A 1 140 ? 206.961 166.758 208.486 1.00 107.32 137 PRO A N 1
ATOM 583 C CA . PRO A 1 140 ? 207.434 165.911 207.384 1.00 107.32 137 PRO A CA 1
ATOM 584 C C . PRO A 1 140 ? 206.348 165.725 206.334 1.00 107.32 137 PRO A C 1
ATOM 585 O O . PRO A 1 140 ? 205.165 165.602 206.655 1.00 107.32 137 PRO A O 1
ATOM 589 N N . LYS A 1 141 ? 206.761 165.705 205.070 1.00 113.73 138 LYS A N 1
ATOM 590 C CA . LYS A 1 141 ? 205.819 165.598 203.969 1.00 113.73 138 LYS A CA 1
ATOM 591 C C . LYS A 1 141 ? 205.455 164.138 203.706 1.00 113.73 138 LYS A C 1
ATOM 592 O O . LYS A 1 141 ? 206.049 163.208 204.257 1.00 113.73 138 LYS A O 1
ATOM 598 N N . ARG A 1 142 ? 204.458 163.946 202.845 1.00 118.80 139 ARG A N 1
ATOM 599 C CA . ARG A 1 142 ? 203.959 162.624 202.480 1.00 118.80 139 ARG A CA 1
ATOM 600 C C . ARG A 1 142 ? 204.425 162.307 201.065 1.00 118.80 139 ARG A C 1
ATOM 601 O O . ARG A 1 142 ? 204.265 163.126 200.154 1.00 118.80 139 ARG A O 1
ATOM 609 N N . LYS A 1 143 ? 204.998 161.120 200.883 1.00 118.28 140 LYS A N 1
ATOM 610 C CA . LYS A 1 143 ? 205.545 160.713 199.598 1.00 118.28 140 LYS A CA 1
ATOM 611 C C . LYS A 1 143 ? 204.600 159.752 198.889 1.00 118.28 140 LYS A C 1
ATOM 612 O O . LYS A 1 143 ? 204.008 158.867 199.514 1.00 118.28 140 LYS A O 1
ATOM 618 N N . THR A 1 144 ? 204.464 159.933 197.578 1.00 121.11 141 THR A N 1
ATOM 619 C CA . THR A 1 144 ? 203.659 159.058 196.740 1.00 121.11 141 THR A CA 1
ATOM 620 C C . THR A 1 144 ? 204.419 158.753 195.457 1.00 121.11 141 THR A C 1
ATOM 621 O O . THR A 1 144 ? 205.234 159.552 194.989 1.00 121.11 141 THR A O 1
ATOM 625 N N . ASN A 1 145 ? 204.141 157.584 194.888 1.00 123.21 142 ASN A N 1
ATOM 626 C CA . ASN A 1 145 ? 204.832 157.101 193.700 1.00 123.21 142 ASN A CA 1
ATOM 627 C C . ASN A 1 145 ? 203.832 156.877 192.576 1.00 123.21 142 ASN A C 1
ATOM 628 O O . ASN A 1 145 ? 202.776 156.274 192.791 1.00 123.21 142 ASN A O 1
ATOM 633 N N . ILE A 1 146 ? 204.168 157.364 191.384 1.00 122.90 143 ILE A N 1
ATOM 634 C CA . ILE A 1 146 ? 203.409 157.091 190.171 1.00 122.90 143 ILE A CA 1
ATOM 635 C C . ILE A 1 146 ? 204.384 156.604 189.111 1.00 122.90 143 ILE A C 1
ATOM 636 O O . ILE A 1 146 ? 205.588 156.872 189.193 1.00 122.90 143 ILE A O 1
ATOM 641 N N . VAL A 1 147 ? 203.869 155.885 188.117 1.00 122.75 144 VAL A N 1
ATOM 642 C CA . VAL A 1 147 ? 204.695 155.243 187.103 1.00 122.75 144 VAL A CA 1
ATOM 643 C C . VAL A 1 147 ? 204.316 155.786 185.732 1.00 122.75 144 VAL A C 1
ATOM 644 O O . VAL A 1 147 ? 203.136 156.014 185.444 1.00 122.75 144 VAL A O 1
ATOM 648 N N . ASN A 1 148 ? 205.328 156.014 184.896 1.00 125.42 145 ASN A N 1
ATOM 649 C CA . ASN A 1 148 ? 205.129 156.454 183.520 1.00 125.42 145 ASN A CA 1
ATOM 650 C C . ASN A 1 148 ? 206.063 155.656 182.625 1.00 125.42 145 ASN A C 1
ATOM 651 O O . ASN A 1 148 ? 207.266 155.931 182.582 1.00 125.42 145 ASN A O 1
ATOM 656 N N . GLY A 1 149 ? 205.511 154.678 181.913 1.00 122.40 146 GLY A N 1
ATOM 657 C CA . GLY A 1 149 ? 206.312 153.824 181.060 1.00 122.40 146 GLY A CA 1
ATOM 658 C C . GLY A 1 149 ? 207.267 152.941 181.834 1.00 122.40 146 GLY A C 1
ATOM 659 O O . GLY A 1 149 ? 206.841 152.023 182.541 1.00 122.40 146 GLY A O 1
ATOM 660 N N . MET A 1 150 ? 208.567 153.207 181.708 1.00 125.48 147 MET A N 1
ATOM 661 C CA . MET A 1 150 ? 209.593 152.425 182.388 1.00 125.48 147 MET A CA 1
ATOM 662 C C . MET A 1 150 ? 210.261 153.189 183.525 1.00 125.48 147 MET A C 1
ATOM 663 O O . MET A 1 150 ? 211.258 152.708 184.077 1.00 125.48 147 MET A O 1
ATOM 668 N N . GLN A 1 151 ? 209.743 154.357 183.894 1.00 124.74 148 GLN A N 1
ATOM 669 C CA . GLN A 1 151 ? 210.351 155.203 184.911 1.00 124.74 148 GLN A CA 1
ATOM 670 C C . GLN A 1 151 ? 209.340 155.505 186.008 1.00 124.74 148 GLN A C 1
ATOM 671 O O . GLN A 1 151 ? 208.174 155.797 185.721 1.00 124.74 148 GLN A O 1
ATOM 677 N N . THR A 1 152 ? 209.789 155.431 187.257 1.00 123.49 149 THR A N 1
ATOM 678 C CA . THR A 1 152 ? 208.972 155.752 188.418 1.00 123.49 149 THR A CA 1
ATOM 679 C C . THR A 1 152 ? 209.561 156.957 189.140 1.00 123.49 149 THR A C 1
ATOM 680 O O . THR A 1 152 ? 210.783 157.085 189.258 1.00 123.49 149 THR A O 1
ATOM 684 N N . ASP A 1 153 ? 208.687 157.836 189.624 1.00 123.50 150 ASP A N 1
ATOM 685 C CA . ASP A 1 153 ? 209.120 159.049 190.300 1.00 123.50 150 ASP A CA 1
ATOM 686 C C . ASP A 1 153 ? 208.295 159.247 191.564 1.00 123.50 150 ASP A C 1
ATOM 687 O O . ASP A 1 153 ? 207.272 158.590 191.773 1.00 123.50 150 ASP A O 1
ATOM 692 N N . VAL A 1 154 ? 208.757 160.167 192.408 1.00 118.23 151 VAL A N 1
ATOM 693 C CA . VAL A 1 154 ? 208.170 160.416 193.720 1.00 118.23 151 VAL A CA 1
ATOM 694 C C . VAL A 1 154 ? 207.638 161.841 193.753 1.00 118.23 151 VAL A C 1
ATOM 695 O O . VAL A 1 154 ? 208.334 162.781 193.351 1.00 118.23 151 VAL A O 1
ATOM 699 N N . ILE A 1 155 ? 206.406 162.000 194.233 1.00 115.60 152 ILE A N 1
ATOM 700 C CA . ILE A 1 155 ? 205.774 163.306 194.384 1.00 115.60 152 ILE A CA 1
ATOM 701 C C . ILE A 1 155 ? 205.688 163.633 195.867 1.00 115.60 152 ILE A C 1
ATOM 702 O O . ILE A 1 155 ? 205.193 162.825 196.662 1.00 115.60 152 ILE A O 1
ATOM 707 N N . GLU A 1 156 ? 206.168 164.817 196.241 1.00 120.30 153 GLU A N 1
ATOM 708 C CA . GLU A 1 156 ? 206.163 165.268 197.631 1.00 120.30 153 GLU A CA 1
ATOM 709 C C . GLU A 1 156 ? 204.946 166.163 197.838 1.00 120.30 153 GLU A C 1
ATOM 710 O O . GLU A 1 156 ? 204.894 167.287 197.333 1.00 120.30 153 GLU A O 1
ATOM 716 N N . SER A 1 157 ? 203.967 165.660 198.584 1.00 119.58 154 SER A N 1
ATOM 717 C CA . SER A 1 157 ? 202.750 166.409 198.865 1.00 119.58 154 SER A CA 1
ATOM 718 C C . SER A 1 157 ? 202.947 167.252 200.124 1.00 119.58 154 SER A C 1
ATOM 719 O O . SER A 1 157 ? 204.056 167.392 200.645 1.00 119.58 154 SER A O 1
ATOM 722 N N . ASP A 1 158 ? 201.859 167.827 200.629 1.00 119.43 155 ASP A N 1
ATOM 723 C CA . ASP A 1 158 ? 201.890 168.639 201.835 1.00 119.43 155 ASP A CA 1
ATOM 724 C C . ASP A 1 158 ? 200.738 168.221 202.739 1.00 119.43 155 ASP A C 1
ATOM 725 O O . ASP A 1 158 ? 199.713 167.711 202.280 1.00 119.43 155 ASP A O 1
ATOM 730 N N . ILE A 1 159 ? 200.918 168.445 204.038 1.00 114.11 156 ILE A N 1
ATOM 731 C CA . ILE A 1 159 ? 199.973 168.000 205.056 1.00 114.11 156 ILE A CA 1
ATOM 732 C C . ILE A 1 159 ? 199.227 169.208 205.604 1.00 114.11 156 ILE A C 1
ATOM 733 O O . ILE A 1 159 ? 199.845 170.206 205.994 1.00 114.11 156 ILE A O 1
ATOM 738 N N . ASP A 1 160 ? 197.902 169.117 205.634 1.00 112.80 157 ASP A N 1
ATOM 739 C CA . ASP A 1 160 ? 197.044 170.190 206.112 1.00 112.80 157 ASP A CA 1
ATOM 740 C C . ASP A 1 160 ? 196.675 169.976 207.577 1.00 112.80 157 ASP A C 1
ATOM 741 O O . ASP A 1 160 ? 197.075 169.000 208.215 1.00 112.80 157 ASP A O 1
ATOM 746 N N . VAL A 1 161 ? 195.894 170.919 208.106 1.00 106.94 158 VAL A N 1
ATOM 747 C CA . VAL A 1 161 ? 195.439 170.824 209.490 1.00 106.94 158 VAL A CA 1
ATOM 748 C C . VAL A 1 161 ? 194.445 169.681 209.653 1.00 106.94 158 VAL A C 1
ATOM 749 O O . VAL A 1 161 ? 194.426 169.001 210.685 1.00 106.94 158 VAL A O 1
ATOM 753 N N . GLY A 1 162 ? 193.600 169.458 208.643 1.00 106.18 159 GLY A N 1
ATOM 754 C CA . GLY A 1 162 ? 192.553 168.456 208.770 1.00 106.18 159 GLY A CA 1
ATOM 755 C C . GLY A 1 162 ? 193.089 167.055 208.997 1.00 106.18 159 GLY A C 1
ATOM 756 O O . GLY A 1 162 ? 192.545 166.296 209.803 1.00 106.18 159 GLY A O 1
ATOM 757 N N . THR A 1 163 ? 194.160 166.691 208.290 1.00 106.94 160 THR A N 1
ATOM 758 C CA . THR A 1 163 ? 194.741 165.363 208.457 1.00 106.94 160 THR A CA 1
ATOM 759 C C . THR A 1 163 ? 195.394 165.182 209.821 1.00 106.94 160 THR A C 1
ATOM 760 O O . THR A 1 163 ? 195.543 164.043 210.274 1.00 106.94 160 THR A O 1
ATOM 764 N N . VAL A 1 164 ? 195.791 166.273 210.479 1.00 102.03 161 VAL A N 1
ATOM 765 C CA . VAL A 1 164 ? 196.397 166.162 211.802 1.00 102.03 161 VAL A CA 1
ATOM 766 C C . VAL A 1 164 ? 195.366 165.707 212.827 1.00 102.03 161 VAL A C 1
ATOM 767 O O . VAL A 1 164 ? 195.645 164.852 213.675 1.00 102.03 161 VAL A O 1
ATOM 771 N N . PHE A 1 165 ? 194.156 166.266 212.762 1.00 101.11 162 PHE A N 1
ATOM 772 C CA . PHE A 1 165 ? 193.096 165.947 213.719 1.00 101.11 162 PHE A CA 1
ATOM 773 C C . PHE A 1 165 ? 192.475 164.606 213.336 1.00 101.11 162 PHE A C 1
ATOM 774 O O . PHE A 1 165 ? 191.429 164.523 212.688 1.00 101.11 162 PHE A O 1
ATOM 782 N N . SER A 1 166 ? 193.144 163.534 213.751 1.00 101.48 163 SER A N 1
ATOM 783 C CA . SER A 1 166 ? 192.677 162.184 213.487 1.00 101.48 163 SER A CA 1
ATOM 784 C C . SER A 1 166 ? 192.018 161.599 214.735 1.00 101.48 163 SER A C 1
ATOM 785 O O . SER A 1 166 ? 191.833 162.275 215.750 1.00 101.48 163 SER A O 1
ATOM 788 N N . ALA A 1 167 ? 191.650 160.318 214.653 1.00 100.72 164 ALA A N 1
ATOM 789 C CA . ALA A 1 167 ? 191.028 159.649 215.792 1.00 100.72 164 ALA A CA 1
ATOM 790 C C . ALA A 1 167 ? 191.991 159.540 216.968 1.00 100.72 164 ALA A C 1
ATOM 791 O O . ALA A 1 167 ? 191.590 159.719 218.123 1.00 100.72 164 ALA A O 1
ATOM 793 N N . GLN A 1 168 ? 193.262 159.237 216.694 1.00 101.49 165 GLN A N 1
ATOM 794 C CA . GLN A 1 168 ? 194.249 159.122 217.763 1.00 101.49 165 GLN A CA 1
ATOM 795 C C . GLN A 1 168 ? 194.462 160.457 218.467 1.00 101.49 165 GLN A C 1
ATOM 796 O O . GLN A 1 168 ? 194.604 160.504 219.696 1.00 101.49 165 GLN A O 1
ATOM 802 N N . TYR A 1 169 ? 194.497 161.550 217.700 1.00 98.03 166 TYR A N 1
ATOM 803 C CA . TYR A 1 169 ? 194.624 162.880 218.288 1.00 98.03 166 TYR A CA 1
ATOM 804 C C . TYR A 1 169 ? 193.483 163.161 219.259 1.00 98.03 166 TYR A C 1
ATOM 805 O O . TYR A 1 169 ? 193.708 163.608 220.391 1.00 98.03 166 TYR A O 1
ATOM 814 N N . PHE A 1 170 ? 192.248 162.893 218.832 1.00 97.66 167 PHE A N 1
ATOM 815 C CA . PHE A 1 170 ? 191.099 163.149 219.693 1.00 97.66 167 PHE A CA 1
ATOM 816 C C . PHE A 1 170 ? 191.103 162.229 220.905 1.00 97.66 167 PHE A C 1
ATOM 817 O O . PHE A 1 170 ? 190.706 162.637 222.001 1.00 97.66 167 PHE A O 1
ATOM 825 N N . ASN A 1 171 ? 191.542 160.981 220.730 1.00 98.31 168 ASN A N 1
ATOM 826 C CA . ASN A 1 171 ? 191.610 160.057 221.858 1.00 98.31 168 ASN A CA 1
ATOM 827 C C . ASN A 1 171 ? 192.597 160.549 222.910 1.00 98.31 168 ASN A C 1
ATOM 828 O O . ASN A 1 171 ? 192.296 160.554 224.111 1.00 98.31 168 ASN A O 1
ATOM 833 N N . ARG A 1 172 ? 193.786 160.973 222.473 1.00 94.56 169 ARG A N 1
ATOM 834 C CA . ARG A 1 172 ? 194.769 161.502 223.414 1.00 94.56 169 ARG A CA 1
ATOM 835 C C . ARG A 1 172 ? 194.263 162.772 224.085 1.00 94.56 169 ARG A C 1
ATOM 836 O O . ARG A 1 172 ? 194.455 162.963 225.292 1.00 94.56 169 ARG A O 1
ATOM 844 N N . LEU A 1 173 ? 193.611 163.652 223.320 1.00 93.41 170 LEU A N 1
ATOM 845 C CA . LEU A 1 173 ? 193.063 164.873 223.903 1.00 93.41 170 LEU A CA 1
ATOM 846 C C . LEU A 1 173 ? 192.012 164.558 224.960 1.00 93.41 170 LEU A C 1
ATOM 847 O O . LEU A 1 173 ? 192.004 165.163 226.040 1.00 93.41 170 LEU A O 1
ATOM 852 N N . SER A 1 174 ? 191.118 163.612 224.667 1.00 90.25 171 SER A N 1
ATOM 853 C CA . SER A 1 174 ? 190.077 163.248 225.621 1.00 90.25 171 SER A CA 1
ATOM 854 C C . SER A 1 174 ? 190.670 162.629 226.878 1.00 90.25 171 SER A C 1
ATOM 855 O O . SER A 1 174 ? 190.230 162.933 227.993 1.00 90.25 171 SER A O 1
ATOM 858 N N . THR A 1 175 ? 191.667 161.754 226.722 1.00 90.45 172 THR A N 1
ATOM 859 C CA . THR A 1 175 ? 192.306 161.163 227.894 1.00 90.45 172 THR A CA 1
ATOM 860 C C . THR A 1 175 ? 192.991 162.228 228.742 1.00 90.45 172 THR A C 1
ATOM 861 O O . THR A 1 175 ? 192.894 162.209 229.977 1.00 90.45 172 THR A O 1
ATOM 865 N N . TYR A 1 176 ? 193.680 163.172 228.095 1.00 91.47 173 TYR A N 1
ATOM 866 C CA . TYR A 1 176 ? 194.338 164.243 228.835 1.00 91.47 173 TYR A CA 1
ATOM 867 C C . TYR A 1 176 ? 193.327 165.096 229.588 1.00 91.47 173 TYR A C 1
ATOM 868 O O . TYR A 1 176 ? 193.546 165.446 230.753 1.00 91.47 173 TYR A O 1
ATOM 877 N N . VAL A 1 177 ? 192.211 165.440 228.940 1.00 89.10 174 VAL A N 1
ATOM 878 C CA . VAL A 1 177 ? 191.190 166.251 229.598 1.00 89.10 174 VAL A CA 1
ATOM 879 C C . VAL A 1 177 ? 190.585 165.500 230.778 1.00 89.10 174 VAL A C 1
ATOM 880 O O . VAL A 1 177 ? 190.379 166.072 231.857 1.00 89.10 174 VAL A O 1
ATOM 884 N N . GLN A 1 178 ? 190.295 164.209 230.596 1.00 93.58 175 GLN A N 1
ATOM 885 C CA . GLN A 1 178 ? 189.729 163.415 231.681 1.00 93.58 175 GLN A CA 1
ATOM 886 C C . GLN A 1 178 ? 190.679 163.349 232.868 1.00 93.58 175 GLN A C 1
ATOM 887 O O . GLN A 1 178 ? 190.252 163.468 234.022 1.00 93.58 175 GLN A O 1
ATOM 893 N N . ASN A 1 179 ? 191.974 163.155 232.605 1.00 94.62 176 ASN A N 1
ATOM 894 C CA . ASN A 1 179 ? 192.942 163.114 233.696 1.00 94.62 176 ASN A CA 1
ATOM 895 C C . ASN A 1 179 ? 193.080 164.474 234.372 1.00 94.62 176 ASN A C 1
ATOM 896 O O . ASN A 1 179 ? 193.232 164.551 235.596 1.00 94.62 176 ASN A O 1
ATOM 901 N N . THR A 1 180 ? 193.030 165.556 233.592 1.00 92.31 177 THR A N 1
ATOM 902 C CA . THR A 1 180 ? 193.220 166.889 234.156 1.00 92.31 177 THR A CA 1
ATOM 903 C C . THR A 1 180 ? 192.043 167.303 235.030 1.00 92.31 177 THR A C 1
ATOM 904 O O . THR A 1 180 ? 192.238 167.867 236.114 1.00 92.31 177 THR A O 1
ATOM 908 N N . LEU A 1 181 ? 190.818 167.029 234.587 1.00 95.03 178 LEU A N 1
ATOM 909 C CA . LEU A 1 181 ? 189.640 167.490 235.313 1.00 95.03 178 LEU A CA 1
ATOM 910 C C . LEU A 1 181 ? 189.288 166.613 236.508 1.00 95.03 178 LEU A C 1
ATOM 911 O O . LEU A 1 181 ? 188.322 166.921 237.214 1.00 95.03 178 LEU A O 1
ATOM 916 N N . GLY A 1 182 ? 190.036 165.540 236.752 1.00 100.76 179 GLY A N 1
ATOM 917 C CA . GLY A 1 182 ? 189.799 164.691 237.900 1.00 100.76 179 GLY A CA 1
ATOM 918 C C . GLY A 1 182 ? 188.729 163.639 237.721 1.00 100.76 179 GLY A C 1
ATOM 919 O O . GLY A 1 182 ? 188.418 162.928 238.685 1.00 100.76 179 GLY A O 1
ATOM 920 N N . LYS A 1 183 ? 188.153 163.513 236.527 1.00 103.20 180 LYS A N 1
ATOM 921 C CA . LYS A 1 183 ? 187.125 162.513 236.257 1.00 103.20 180 LYS A CA 1
ATOM 922 C C . LYS A 1 183 ? 187.656 161.506 235.245 1.00 103.20 180 LYS A C 1
ATOM 923 O O . LYS A 1 183 ? 187.716 161.808 234.043 1.00 103.20 180 LYS A O 1
ATOM 929 N N . PRO A 1 184 ? 188.055 160.305 235.671 1.00 107.20 181 PRO A N 1
ATOM 930 C CA . PRO A 1 184 ? 188.637 159.359 234.705 1.00 107.20 181 PRO A CA 1
ATOM 931 C C . PRO A 1 184 ? 187.611 158.735 233.776 1.00 107.20 181 PRO A C 1
ATOM 932 O O . PRO A 1 184 ? 187.902 158.534 232.590 1.00 107.20 181 PRO A O 1
ATOM 936 N N . GLY A 1 185 ? 186.421 158.418 234.276 1.00 105.78 182 GLY A N 1
ATOM 937 C CA . GLY A 1 185 ? 185.395 157.772 233.487 1.00 105.78 182 GLY A CA 1
ATOM 938 C C . GLY A 1 185 ? 184.340 158.686 232.906 1.00 105.78 182 GLY A C 1
ATOM 939 O O . GLY A 1 185 ? 183.309 158.195 232.435 1.00 105.78 182 GLY A O 1
ATOM 940 N N . ALA A 1 186 ? 184.558 159.998 232.922 1.00 100.98 183 ALA A N 1
ATOM 941 C CA . ALA A 1 186 ? 183.556 160.932 232.425 1.00 100.98 183 ALA A CA 1
ATOM 942 C C . ALA A 1 186 ? 183.413 160.816 230.913 1.00 100.98 183 ALA A C 1
ATOM 943 O O . ALA A 1 186 ? 184.390 160.568 230.201 1.00 100.98 183 ALA A O 1
ATOM 945 N N . LYS A 1 187 ? 182.189 160.994 230.426 1.00 95.95 184 LYS A N 1
ATOM 946 C CA . LYS A 1 187 ? 181.942 160.989 228.992 1.00 95.95 184 LYS A CA 1
ATOM 947 C C . LYS A 1 187 ? 182.372 162.315 228.377 1.00 95.95 184 LYS A C 1
ATOM 948 O O . LYS A 1 187 ? 182.136 163.385 228.943 1.00 95.95 184 LYS A O 1
ATOM 954 N N . VAL A 1 188 ? 183.007 162.240 227.210 1.00 91.08 185 VAL A N 1
ATOM 955 C CA . VAL A 1 188 ? 183.506 163.412 226.500 1.00 91.08 185 VAL A CA 1
ATOM 956 C C . VAL A 1 188 ? 182.835 163.469 225.137 1.00 91.08 185 VAL A C 1
ATOM 957 O O . VAL A 1 188 ? 182.798 162.466 224.415 1.00 91.08 185 VAL A O 1
ATOM 961 N N . VAL A 1 189 ? 182.306 164.639 224.787 1.00 91.41 186 VAL A N 1
ATOM 962 C CA . VAL A 1 189 ? 181.626 164.853 223.516 1.00 91.41 186 VAL A CA 1
ATOM 963 C C . VAL A 1 189 ? 182.294 166.016 222.796 1.00 91.41 186 VAL A C 1
ATOM 964 O O . VAL A 1 189 ? 182.604 167.042 223.412 1.00 91.41 186 VAL A O 1
ATOM 968 N N . LEU A 1 190 ? 182.541 165.844 221.501 1.00 94.46 187 LEU A N 1
ATOM 969 C CA . LEU A 1 190 ? 183.155 166.892 220.704 1.00 94.46 187 LEU A CA 1
ATOM 970 C C . LEU A 1 190 ? 182.138 167.985 220.382 1.00 94.46 187 LEU A C 1
ATOM 971 O O . LEU A 1 190 ? 180.929 167.746 220.311 1.00 94.46 187 LEU A O 1
ATOM 976 N N . ALA A 1 191 ? 182.644 169.203 220.191 1.00 96.39 188 ALA A N 1
ATOM 977 C CA . ALA A 1 191 ? 181.808 170.341 219.841 1.00 96.39 188 ALA A CA 1
ATOM 978 C C . ALA A 1 191 ? 182.202 170.994 218.525 1.00 96.39 188 ALA A C 1
ATOM 979 O O . ALA A 1 191 ? 181.536 171.945 218.101 1.00 96.39 188 ALA A O 1
ATOM 981 N N . GLY A 1 192 ? 183.256 170.519 217.867 1.00 101.11 189 GLY A N 1
ATOM 982 C CA . GLY A 1 192 ? 183.661 171.056 216.591 1.00 101.11 189 GLY A CA 1
ATOM 983 C C . GLY A 1 192 ? 184.985 171.789 216.657 1.00 101.11 189 GLY A C 1
ATOM 984 O O . GLY A 1 192 ? 185.110 172.841 217.291 1.00 101.11 189 GLY A O 1
ATOM 985 N N . PRO A 1 193 ? 186.003 171.241 215.999 1.00 102.44 190 PRO A N 1
ATOM 986 C CA . PRO A 1 193 ? 187.310 171.903 215.977 1.00 102.44 190 PRO A CA 1
ATOM 987 C C . PRO A 1 193 ? 187.283 173.169 215.134 1.00 102.44 190 PRO A C 1
ATOM 988 O O . PRO A 1 193 ? 186.470 173.329 214.221 1.00 102.44 190 PRO A O 1
ATOM 992 N N . PHE A 1 194 ? 188.196 174.079 215.459 1.00 98.84 191 PHE A N 1
ATOM 993 C CA . PHE A 1 194 ? 188.341 175.313 214.698 1.00 98.84 191 PHE A CA 1
ATOM 994 C C . PHE A 1 194 ? 189.783 175.799 214.769 1.00 98.84 191 PHE A C 1
ATOM 995 O O . PHE A 1 194 ? 190.201 176.359 215.790 1.00 98.84 191 PHE A O 1
ATOM 1003 N N . PRO A 1 195 ? 190.570 175.604 213.714 1.00 92.70 192 PRO A N 1
ATOM 1004 C CA . PRO A 1 195 ? 191.971 176.032 213.752 1.00 92.70 192 PRO A CA 1
ATOM 1005 C C . PRO A 1 195 ? 192.103 177.545 213.725 1.00 92.70 192 PRO A C 1
ATOM 1006 O O . PRO A 1 195 ? 191.264 178.259 213.170 1.00 92.70 192 PRO A O 1
ATOM 1010 N N . ILE A 1 196 ? 193.178 178.029 214.333 1.00 89.86 193 ILE A N 1
ATOM 1011 C CA . ILE A 1 196 ? 193.537 179.443 214.310 1.00 89.86 193 ILE A CA 1
ATOM 1012 C C . ILE A 1 196 ? 194.575 179.640 213.211 1.00 89.86 193 ILE A C 1
ATOM 1013 O O . ILE A 1 196 ? 195.675 179.075 213.309 1.00 89.86 193 ILE A O 1
ATOM 1018 N N . PRO A 1 197 ? 194.277 180.407 212.163 1.00 93.04 194 PRO A N 1
AT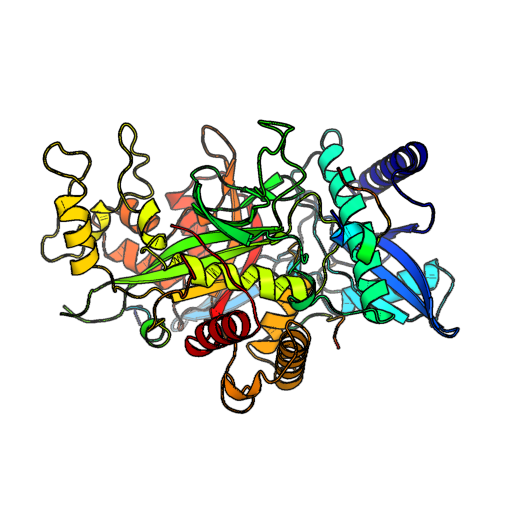OM 1019 C CA . PRO A 1 197 ? 195.205 180.506 211.033 1.00 93.04 194 PRO A CA 1
ATOM 1020 C C . PRO A 1 197 ? 196.529 181.138 211.435 1.00 93.04 194 PRO A C 1
ATOM 1021 O O . PRO A 1 197 ? 196.593 181.999 212.314 1.00 93.04 194 PRO A O 1
ATOM 1025 N N . ALA A 1 198 ? 197.594 180.690 210.776 1.00 96.82 195 ALA A N 1
ATOM 1026 C CA . ALA A 1 198 ? 198.914 181.258 210.996 1.00 96.82 195 ALA A CA 1
ATOM 1027 C C . ALA A 1 198 ? 198.992 182.652 210.375 1.00 96.82 195 ALA A C 1
ATOM 1028 O O . ALA A 1 198 ? 198.034 183.156 209.782 1.00 96.82 195 ALA A O 1
ATOM 1030 N N . ASP A 1 199 ? 200.160 183.280 210.519 1.00 104.60 196 ASP A N 1
ATOM 1031 C CA . ASP A 1 199 ? 200.394 184.643 210.039 1.00 104.60 196 ASP A CA 1
ATOM 1032 C C . ASP A 1 199 ? 199.396 185.628 210.640 1.00 104.60 196 ASP A C 1
ATOM 1033 O O . ASP A 1 199 ? 199.016 186.613 210.003 1.00 104.60 196 ASP A O 1
ATOM 1038 N N . LEU A 1 200 ? 198.964 185.363 211.869 1.00 96.74 197 LEU A N 1
ATOM 1039 C CA . LEU A 1 200 ? 198.032 186.218 212.589 1.00 96.74 197 LEU A CA 1
ATOM 1040 C C . LEU A 1 200 ? 198.706 186.699 213.864 1.00 96.74 197 LEU A C 1
ATOM 1041 O O . LEU A 1 200 ? 199.103 185.885 214.704 1.00 96.74 197 LEU A O 1
ATOM 1046 N N . VAL A 1 201 ? 198.832 188.014 214.007 1.00 94.74 198 VAL A N 1
ATOM 1047 C CA . VAL A 1 201 ? 199.468 188.592 215.186 1.00 94.74 198 VAL A CA 1
ATOM 1048 C C . VAL A 1 201 ? 198.450 188.626 216.318 1.00 94.74 198 VAL A C 1
ATOM 1049 O O . VAL A 1 201 ? 197.420 189.302 216.222 1.00 94.74 198 VAL A O 1
ATOM 1053 N N . LEU A 1 202 ? 198.736 187.893 217.394 1.00 95.42 199 LEU A N 1
ATOM 1054 C CA . LEU A 1 202 ? 197.822 187.818 218.525 1.00 95.42 199 LEU A CA 1
ATOM 1055 C C . LEU A 1 202 ? 197.841 189.074 219.384 1.00 95.42 199 LEU A C 1
ATOM 1056 O O . LEU A 1 202 ? 196.946 189.252 220.217 1.00 95.42 199 LEU A O 1
ATOM 1061 N N . LYS A 1 203 ? 198.837 189.943 219.206 1.00 98.12 200 LYS A N 1
ATOM 1062 C CA . LYS A 1 203 ? 198.948 191.125 220.053 1.00 98.12 200 LYS A CA 1
ATOM 1063 C C . LYS A 1 203 ? 197.847 192.137 219.755 1.00 98.12 200 LYS A C 1
ATOM 1064 O O . LYS A 1 203 ? 197.393 192.849 220.657 1.00 98.12 200 LYS A O 1
ATOM 1070 N N . ASP A 1 204 ? 197.406 192.219 218.500 1.00 102.22 201 ASP A N 1
ATOM 1071 C CA . ASP A 1 204 ? 196.452 193.236 218.077 1.00 102.22 201 ASP A CA 1
ATOM 1072 C C . ASP A 1 204 ? 195.180 192.651 217.474 1.00 102.22 201 ASP A C 1
ATOM 1073 O O . ASP A 1 204 ? 194.495 193.341 216.712 1.00 102.22 201 ASP A O 1
ATOM 1078 N N . SER A 1 205 ? 194.847 191.399 217.791 1.00 103.65 202 SER A N 1
ATOM 1079 C CA . SER A 1 205 ? 193.627 190.762 217.310 1.00 103.65 202 SER A CA 1
ATOM 1080 C C . SER A 1 205 ? 192.678 190.400 218.448 1.00 103.65 202 SER A C 1
ATOM 1081 O O . SER A 1 205 ? 192.078 189.321 218.436 1.00 103.65 202 SER A O 1
ATOM 1084 N N . GLU A 1 206 ? 192.528 191.290 219.432 1.00 102.64 203 GLU A N 1
ATOM 1085 C CA . GLU A 1 206 ? 191.793 190.945 220.646 1.00 102.64 203 GLU A CA 1
ATOM 1086 C C . GLU A 1 206 ? 190.305 190.750 220.376 1.00 102.64 203 GLU A C 1
ATOM 1087 O O . GLU A 1 206 ? 189.669 189.877 220.979 1.00 102.64 203 GLU A O 1
ATOM 1093 N N . LEU A 1 207 ? 189.726 191.562 219.488 1.00 100.44 204 LEU A N 1
ATOM 1094 C CA . LEU A 1 207 ? 188.290 191.474 219.233 1.00 100.44 204 LEU A CA 1
ATOM 1095 C C . LEU A 1 207 ? 187.909 190.124 218.638 1.00 100.44 204 LEU A C 1
ATOM 1096 O O . LEU A 1 207 ? 186.920 189.505 219.057 1.00 100.44 204 LEU A O 1
ATOM 1101 N N . GLN A 1 208 ? 188.681 189.652 217.657 1.00 101.89 205 GLN A N 1
ATOM 1102 C CA . GLN A 1 208 ? 188.391 188.361 217.045 1.00 101.89 205 GLN A CA 1
ATOM 1103 C C . GLN A 1 208 ? 188.519 187.231 218.057 1.00 101.89 205 GLN A C 1
ATOM 1104 O O . GLN A 1 208 ? 187.691 186.314 218.073 1.00 101.89 205 GLN A O 1
ATOM 1110 N N . LEU A 1 209 ? 189.543 187.280 218.911 1.00 99.60 206 LEU A N 1
ATOM 1111 C CA . LEU A 1 209 ? 189.704 186.245 219.927 1.00 99.60 206 LEU A CA 1
ATOM 1112 C C . LEU A 1 209 ? 188.557 186.266 220.930 1.00 99.60 206 LEU A C 1
ATOM 1113 O O . LEU A 1 209 ? 188.077 185.208 221.352 1.00 99.60 206 LEU A O 1
ATOM 1118 N N . ARG A 1 210 ? 188.107 187.459 221.327 1.00 96.24 207 ARG A N 1
ATOM 1119 C CA . ARG A 1 210 ? 186.978 187.556 222.246 1.00 96.24 207 ARG A CA 1
ATOM 1120 C C . ARG A 1 210 ? 185.709 186.973 221.637 1.00 96.24 207 ARG A C 1
ATOM 1121 O O . ARG A 1 210 ? 185.004 186.188 222.290 1.00 96.24 207 ARG A O 1
ATOM 1129 N N . ASN A 1 211 ? 185.411 187.331 220.386 1.00 97.41 208 ASN A N 1
ATOM 1130 C CA . ASN A 1 211 ? 184.239 186.768 219.723 1.00 97.41 208 ASN A CA 1
ATOM 1131 C C . ASN A 1 211 ? 184.362 185.258 219.559 1.00 97.41 208 ASN A C 1
ATOM 1132 O O . ASN A 1 211 ? 183.376 184.534 219.727 1.00 97.41 208 ASN A O 1
ATOM 1137 N N . LEU A 1 212 ? 185.561 184.767 219.236 1.00 96.59 209 LEU A N 1
ATOM 1138 C CA . LEU A 1 212 ? 185.756 183.329 219.088 1.00 96.59 209 LEU A CA 1
ATOM 1139 C C . LEU A 1 212 ? 185.547 182.602 220.409 1.00 96.59 209 LEU A C 1
ATOM 1140 O O . LEU A 1 212 ? 184.953 181.521 220.441 1.00 96.59 209 LEU A O 1
ATOM 1145 N N . LEU A 1 213 ? 186.035 183.176 221.511 1.00 91.29 210 LEU A N 1
ATOM 1146 C CA . LEU A 1 213 ? 185.833 182.561 222.820 1.00 91.29 210 LEU A CA 1
ATOM 1147 C C . LEU A 1 213 ? 184.352 182.515 223.179 1.00 91.29 210 LEU A C 1
ATOM 1148 O O . LEU A 1 213 ? 183.848 181.495 223.673 1.00 91.29 210 LEU A O 1
ATOM 1153 N N . ILE A 1 214 ? 183.635 183.614 222.932 1.00 93.82 211 ILE A N 1
ATOM 1154 C CA . ILE A 1 214 ? 182.205 183.634 223.228 1.00 93.82 211 ILE A CA 1
ATOM 1155 C C . ILE A 1 214 ? 181.466 182.606 222.377 1.00 93.82 211 ILE A C 1
ATOM 1156 O O . ILE A 1 214 ? 180.590 181.883 222.870 1.00 93.82 211 ILE A O 1
ATOM 1161 N N . LYS A 1 215 ? 181.817 182.511 221.092 1.00 92.52 212 LYS A N 1
ATOM 1162 C CA . LYS A 1 215 ? 181.179 181.531 220.219 1.00 92.52 212 LYS A CA 1
ATOM 1163 C C . LYS A 1 215 ? 181.498 180.106 220.653 1.00 92.52 212 LYS A C 1
ATOM 1164 O O . LYS A 1 215 ? 180.649 179.217 220.546 1.00 92.52 212 LYS A O 1
ATOM 1170 N N . SER A 1 216 ? 182.720 179.864 221.133 1.00 94.40 213 SER A N 1
ATOM 1171 C CA . SER A 1 216 ? 183.075 178.534 221.619 1.00 94.40 213 SER A CA 1
ATOM 1172 C C . SER A 1 216 ? 182.263 178.158 222.851 1.00 94.40 213 SER A C 1
ATOM 1173 O O . SER A 1 216 ? 181.790 177.020 222.969 1.00 94.40 213 SER A O 1
ATOM 1176 N N . VAL A 1 217 ? 182.092 179.100 223.782 1.00 93.04 214 VAL A N 1
ATOM 1177 C CA . VAL A 1 217 ? 181.257 178.830 224.952 1.00 93.04 214 VAL A CA 1
ATOM 1178 C C . VAL A 1 217 ? 179.818 178.559 224.527 1.00 93.04 214 VAL A C 1
ATOM 1179 O O . VAL A 1 217 ? 179.155 177.654 225.054 1.00 93.04 214 VAL A O 1
ATOM 1183 N N . ASN A 1 218 ? 179.314 179.336 223.563 1.00 98.73 215 ASN A N 1
ATOM 1184 C CA . ASN A 1 218 ? 177.960 179.111 223.067 1.00 98.73 215 ASN A CA 1
ATOM 1185 C C . ASN A 1 218 ? 177.825 177.734 222.428 1.00 98.73 215 ASN A C 1
ATOM 1186 O O . ASN A 1 218 ? 176.810 177.056 222.611 1.00 98.73 215 ASN A O 1
ATOM 1191 N N . ALA A 1 219 ? 178.834 177.308 221.666 1.00 99.18 216 ALA A N 1
ATOM 1192 C CA . ALA A 1 219 ? 178.792 175.992 221.036 1.00 99.18 216 ALA A CA 1
ATOM 1193 C C . ALA A 1 219 ? 178.818 174.876 222.072 1.00 99.18 216 ALA A C 1
ATOM 1194 O O . ALA A 1 219 ? 178.119 173.865 221.923 1.00 99.18 216 ALA A O 1
ATOM 1196 N N . CYS A 1 220 ? 179.633 175.030 223.119 1.00 100.65 217 CYS A N 1
ATOM 1197 C CA . CYS A 1 220 ? 179.644 174.038 224.190 1.00 100.65 217 CYS A CA 1
ATOM 1198 C C . CYS A 1 220 ? 178.284 173.955 224.872 1.00 100.65 217 CYS A C 1
ATOM 1199 O O . CYS A 1 220 ? 177.777 172.856 225.140 1.00 100.65 217 CYS A O 1
ATOM 1202 N N . ASP A 1 221 ? 177.670 175.108 225.147 1.00 103.45 218 ASP A N 1
ATOM 1203 C CA . ASP A 1 221 ? 176.329 175.103 225.724 1.00 103.45 218 ASP A CA 1
ATOM 1204 C C . ASP A 1 221 ? 175.331 174.437 224.785 1.00 103.45 218 ASP A C 1
ATOM 1205 O O . ASP A 1 221 ? 174.458 173.683 225.229 1.00 103.45 218 ASP A O 1
ATOM 1210 N N . ASP A 1 222 ? 175.450 174.702 223.482 1.00 105.54 219 ASP A N 1
ATOM 1211 C CA . ASP A 1 222 ? 174.534 174.120 222.507 1.00 105.54 219 ASP A CA 1
ATOM 1212 C C . ASP A 1 222 ? 174.637 172.602 222.488 1.00 105.54 219 ASP A C 1
ATOM 1213 O O . ASP A 1 222 ? 173.620 171.900 222.498 1.00 105.54 219 ASP A O 1
ATOM 1218 N N . ILE A 1 223 ? 175.862 172.073 222.453 1.00 102.04 220 ILE A N 1
ATOM 1219 C CA . ILE A 1 223 ? 176.018 170.623 222.380 1.00 102.04 220 ILE A CA 1
ATOM 1220 C C . ILE A 1 223 ? 175.577 169.971 223.687 1.00 102.04 220 ILE A C 1
ATOM 1221 O O . ILE A 1 223 ? 174.959 168.898 223.680 1.00 102.04 220 ILE A O 1
ATOM 1226 N N . LEU A 1 224 ? 175.861 170.612 224.826 1.00 102.79 221 LEU A N 1
ATOM 1227 C CA . LEU A 1 224 ? 175.397 170.065 226.098 1.00 102.79 221 LEU A CA 1
ATOM 1228 C C . LEU A 1 224 ? 173.874 170.040 226.167 1.00 102.79 221 LEU A C 1
ATOM 1229 O O . LEU A 1 224 ? 173.283 169.053 226.622 1.00 102.79 221 LEU A O 1
ATOM 1234 N N . ALA A 1 225 ? 173.221 171.115 225.718 1.00 106.03 222 ALA A N 1
ATOM 1235 C CA . ALA A 1 225 ? 171.763 171.154 225.724 1.00 106.03 222 ALA A CA 1
ATOM 1236 C C . ALA A 1 225 ? 171.176 170.124 224.769 1.00 106.03 222 ALA A C 1
ATOM 1237 O O . ALA A 1 225 ? 170.158 169.493 225.077 1.00 106.03 222 ALA A O 1
ATOM 1239 N N . LEU A 1 226 ? 171.797 169.947 223.600 1.00 105.83 223 LEU A N 1
ATOM 1240 C CA . LEU A 1 226 ? 171.326 168.939 222.657 1.00 105.83 223 LEU A CA 1
ATOM 1241 C C . LEU A 1 226 ? 171.438 167.541 223.249 1.00 105.83 223 LEU A C 1
ATOM 1242 O O . LEU A 1 226 ? 170.529 166.717 223.091 1.00 105.83 223 LEU A O 1
ATOM 1247 N N . HIS A 1 227 ? 172.549 167.253 223.929 1.00 107.11 224 HIS A N 1
ATOM 1248 C CA . HIS A 1 227 ? 172.705 165.944 224.553 1.00 107.11 224 HIS A CA 1
ATOM 1249 C C . HIS A 1 227 ? 171.703 165.748 225.685 1.00 107.11 224 HIS A C 1
ATOM 1250 O O . HIS A 1 227 ? 171.165 164.649 225.860 1.00 107.11 224 HIS A O 1
ATOM 1257 N N . SER A 1 228 ? 171.447 166.798 226.469 1.00 108.71 225 SER A N 1
ATOM 1258 C CA . SER A 1 228 ? 170.477 166.687 227.555 1.00 108.71 225 SER A CA 1
ATOM 1259 C C . SER A 1 228 ? 169.069 166.450 227.022 1.00 108.71 225 SER A C 1
ATOM 1260 O O . SER A 1 228 ? 168.316 165.643 227.580 1.00 108.71 225 SER A O 1
ATOM 1263 N N . GLY A 1 229 ? 168.693 167.142 225.949 1.00 113.04 226 GLY A N 1
ATOM 1264 C CA . GLY A 1 229 ? 167.375 166.979 225.368 1.00 113.04 226 GLY A CA 1
ATOM 1265 C C . GLY A 1 229 ? 166.437 168.128 225.674 1.00 113.04 226 GLY A C 1
ATOM 1266 O O . GLY A 1 229 ? 165.981 168.277 226.812 1.00 113.04 226 GLY A O 1
ATOM 1267 N N . GLU A 1 230 ? 166.139 168.945 224.670 1.00 118.74 227 GLU A N 1
ATOM 1268 C CA . GLU A 1 230 ? 165.272 170.104 224.824 1.00 118.74 227 GLU A CA 1
ATOM 1269 C C . GLU A 1 230 ? 164.214 170.109 223.719 1.00 118.74 227 GLU A C 1
ATOM 1270 O O . GLU A 1 230 ? 164.166 169.217 222.867 1.00 118.74 227 GLU A O 1
ATOM 1276 N N . ARG A 1 231 ? 163.363 171.128 223.742 1.00 119.64 228 ARG A N 1
ATOM 1277 C CA . ARG A 1 231 ? 162.301 171.241 222.749 1.00 119.64 228 ARG A CA 1
ATOM 1278 C C . ARG A 1 231 ? 162.889 171.583 221.385 1.00 119.64 228 ARG A C 1
ATOM 1279 O O . ARG A 1 231 ? 163.651 172.551 221.268 1.00 119.64 228 ARG A O 1
ATOM 1287 N N . PRO A 1 232 ? 162.572 170.821 220.341 1.00 111.22 229 PRO A N 1
ATOM 1288 C CA . PRO A 1 232 ? 163.091 171.146 219.008 1.00 111.22 229 PRO A CA 1
ATOM 1289 C C . PRO A 1 232 ? 162.485 172.433 218.470 1.00 111.22 229 PRO A C 1
ATOM 1290 O O . PRO A 1 232 ? 161.347 172.787 218.787 1.00 111.22 229 PRO A O 1
ATOM 1294 N N . PHE A 1 233 ? 163.261 173.133 217.648 1.00 105.02 230 PHE A N 1
ATOM 1295 C CA . PHE A 1 233 ? 162.775 174.352 217.016 1.00 105.02 230 PHE A CA 1
ATOM 1296 C C . PHE A 1 233 ? 161.914 174.004 215.809 1.00 105.02 230 PHE A C 1
ATOM 1297 O O . PHE A 1 233 ? 162.359 173.296 214.901 1.00 105.02 230 PHE A O 1
ATOM 1305 N N . THR A 1 234 ? 160.681 174.504 215.798 1.00 108.68 231 THR A N 1
ATOM 1306 C CA . THR A 1 234 ? 159.726 174.201 214.743 1.00 108.68 231 THR A CA 1
ATOM 1307 C C . THR A 1 234 ? 159.185 175.491 214.147 1.00 108.68 231 THR A C 1
ATOM 1308 O O . THR A 1 234 ? 159.101 176.520 214.823 1.00 108.68 231 THR A O 1
ATOM 1312 N N . ILE A 1 235 ? 158.813 175.423 212.866 1.00 107.90 232 ILE A N 1
ATOM 1313 C CA . ILE A 1 235 ? 158.250 176.585 212.191 1.00 107.90 232 ILE A CA 1
ATOM 1314 C C . ILE A 1 235 ? 156.828 176.870 212.651 1.00 107.90 232 ILE A C 1
ATOM 1315 O O . ILE A 1 235 ? 156.296 177.950 212.371 1.00 107.90 232 ILE A O 1
ATOM 1320 N N . ALA A 1 236 ? 156.191 175.923 213.344 1.00 111.16 233 ALA A N 1
ATOM 1321 C CA . ALA A 1 236 ? 154.841 176.159 213.845 1.00 111.16 233 ALA A CA 1
ATOM 1322 C C . ALA A 1 236 ? 154.818 177.265 214.890 1.00 111.16 233 ALA A C 1
ATOM 1323 O O . ALA A 1 236 ? 153.785 177.917 215.080 1.00 111.16 233 ALA A O 1
ATOM 1325 N N . GLY A 1 237 ? 155.936 177.491 215.574 1.00 113.39 234 GLY A N 1
ATOM 1326 C CA . GLY A 1 237 ? 156.045 178.554 216.548 1.00 113.39 234 GLY A CA 1
ATOM 1327 C C . GLY A 1 237 ? 156.472 179.894 216.001 1.00 113.39 234 GLY A C 1
ATOM 1328 O O . GLY A 1 237 ? 156.661 180.837 216.773 1.00 113.39 234 GLY A O 1
ATOM 1329 N N . LEU A 1 238 ? 156.633 180.009 214.684 1.00 115.11 235 LEU A N 1
ATOM 1330 C CA . LEU A 1 238 ? 157.038 181.254 214.048 1.00 115.11 235 LEU A CA 1
ATOM 1331 C C . LEU A 1 238 ? 155.858 182.095 213.581 1.00 115.11 235 LEU A C 1
ATOM 1332 O O . LEU A 1 238 ? 156.070 183.162 212.998 1.00 115.11 235 LEU A O 1
ATOM 1337 N N . LYS A 1 239 ? 154.624 181.640 213.814 1.00 131.82 236 LYS A N 1
ATOM 1338 C CA . LYS A 1 239 ? 153.463 182.407 213.375 1.00 131.82 236 LYS A CA 1
ATOM 1339 C C . LYS A 1 239 ? 153.363 183.743 214.100 1.00 131.82 236 LYS A C 1
ATOM 1340 O O . LYS A 1 239 ? 153.004 184.755 213.486 1.00 131.82 236 LYS A O 1
ATOM 1346 N N . GLY A 1 240 ? 153.671 183.773 215.395 1.00 142.56 237 GLY A N 1
ATOM 1347 C CA . GLY A 1 240 ? 153.671 185.012 216.147 1.00 142.56 237 GLY A CA 1
ATOM 1348 C C . GLY A 1 240 ? 152.296 185.509 216.543 1.00 142.56 237 GLY A C 1
ATOM 1349 O O . GLY A 1 240 ? 152.177 186.345 217.444 1.00 142.56 237 GLY A O 1
ATOM 1350 N N . GLN A 1 241 ? 151.258 184.997 215.871 1.00 146.94 238 GLN A N 1
ATOM 1351 C CA . GLN A 1 241 ? 149.853 185.359 216.107 1.00 146.94 238 GLN A CA 1
ATOM 1352 C C . GLN A 1 241 ? 149.674 186.862 216.334 1.00 146.94 238 GLN A C 1
ATOM 1353 O O . GLN A 1 241 ? 148.911 187.300 217.197 1.00 146.94 238 GLN A O 1
ATOM 1359 N N . GLN A 1 242 ? 150.375 187.664 215.527 1.00 146.91 239 GLN A N 1
ATOM 1360 C CA . GLN A 1 242 ? 150.261 189.114 215.620 1.00 146.91 239 GLN A CA 1
ATOM 1361 C C . GLN A 1 242 ? 150.127 189.783 214.257 1.00 146.91 239 GLN A C 1
ATOM 1362 O O . GLN A 1 242 ? 150.366 190.992 214.154 1.00 146.91 239 GLN A O 1
ATOM 1368 N N . GLY A 1 243 ? 149.754 189.044 213.216 1.00 141.94 240 GLY A N 1
ATOM 1369 C CA . GLY A 1 243 ? 149.566 189.633 211.904 1.00 141.94 240 GLY A CA 1
ATOM 1370 C C . GLY A 1 243 ? 150.824 190.134 211.232 1.00 141.94 240 GLY A C 1
ATOM 1371 O O . GLY A 1 243 ? 150.792 191.181 210.577 1.00 141.94 240 GLY A O 1
ATOM 1372 N N . GLU A 1 244 ? 151.935 189.419 211.373 1.00 137.21 241 GLU A N 1
ATOM 1373 C CA . GLU A 1 244 ? 153.158 189.738 210.652 1.00 137.21 241 GLU A CA 1
ATOM 1374 C C . GLU A 1 244 ? 153.463 188.647 209.632 1.00 137.21 241 GLU A C 1
ATOM 1375 O O . GLU A 1 244 ? 152.877 187.562 209.652 1.00 137.21 241 GLU A O 1
ATOM 1381 N N . THR A 1 245 ? 154.394 188.950 208.733 1.00 120.02 242 THR A N 1
ATOM 1382 C CA . THR A 1 245 ? 154.752 188.054 207.644 1.00 120.02 242 THR A CA 1
ATOM 1383 C C . THR A 1 245 ? 156.271 188.020 207.506 1.00 120.02 242 THR A C 1
ATOM 1384 O O . THR A 1 245 ? 156.976 188.947 207.916 1.00 120.02 242 THR A O 1
ATOM 1388 N N . LEU A 1 246 ? 156.777 186.936 206.924 1.00 103.60 243 LEU A N 1
ATOM 1389 C CA . LEU A 1 246 ? 158.201 186.754 206.683 1.00 103.60 243 LEU A CA 1
ATOM 1390 C C . LEU A 1 246 ? 158.506 187.106 205.236 1.00 103.60 243 LEU A C 1
ATOM 1391 O O . LEU A 1 246 ? 157.798 186.666 204.324 1.00 103.60 243 LEU A O 1
ATOM 1396 N N . ALA A 1 247 ? 159.556 187.896 205.028 1.00 100.37 244 ALA A N 1
ATOM 1397 C CA . ALA A 1 247 ? 159.959 188.340 203.702 1.00 100.37 244 ALA A CA 1
ATOM 1398 C C . ALA A 1 247 ? 161.412 187.959 203.461 1.00 100.37 244 ALA A C 1
ATOM 1399 O O . ALA A 1 247 ? 162.233 188.018 204.381 1.00 100.37 244 ALA A O 1
ATOM 1401 N N . ALA A 1 248 ? 161.722 187.568 202.228 1.00 104.00 245 ALA A N 1
ATOM 1402 C CA . ALA A 1 248 ? 163.072 187.186 201.837 1.00 104.00 245 ALA A CA 1
ATOM 1403 C C . ALA A 1 248 ? 163.620 188.222 200.865 1.00 104.00 245 ALA A C 1
ATOM 1404 O O . ALA A 1 248 ? 162.959 188.564 199.879 1.00 104.00 245 ALA A O 1
ATOM 1406 N N . LYS A 1 249 ? 164.822 188.718 201.141 1.00 104.62 246 LYS A N 1
ATOM 1407 C CA . LYS A 1 249 ? 165.461 189.740 200.322 1.00 104.62 246 LYS A CA 1
ATOM 1408 C C . LYS A 1 249 ? 166.722 189.160 199.697 1.00 104.62 246 LYS A C 1
ATOM 1409 O O . LYS A 1 249 ? 167.565 188.596 200.402 1.00 104.62 246 LYS A O 1
ATOM 1415 N N . VAL A 1 250 ? 166.847 189.300 198.379 1.00 103.88 247 VAL A N 1
ATOM 1416 C CA . VAL A 1 250 ? 168.037 188.850 197.666 1.00 103.88 247 VAL A CA 1
ATOM 1417 C C . VAL A 1 250 ? 169.016 190.014 197.588 1.00 103.88 247 VAL A C 1
ATOM 1418 O O . VAL A 1 250 ? 168.616 191.181 197.671 1.00 103.88 247 VAL A O 1
ATOM 1422 N N . ASP A 1 251 ? 170.302 189.710 197.441 1.00 108.09 248 ASP A N 1
ATOM 1423 C CA . ASP A 1 251 ? 171.318 190.751 197.389 1.00 108.09 248 ASP A CA 1
ATOM 1424 C C . ASP A 1 251 ? 172.471 190.275 196.520 1.00 108.09 248 ASP A C 1
ATOM 1425 O O . ASP A 1 251 ? 172.817 189.091 196.506 1.00 108.09 248 ASP A O 1
ATOM 1430 N N . ILE A 1 252 ? 173.064 191.221 195.797 1.00 105.82 249 ILE A N 1
ATOM 1431 C CA . ILE A 1 252 ? 174.230 190.973 194.958 1.00 105.82 249 ILE A CA 1
ATOM 1432 C C . ILE A 1 252 ? 175.390 191.778 195.520 1.00 105.82 249 ILE A C 1
ATOM 1433 O O . ILE A 1 252 ? 175.288 193.001 195.671 1.00 105.82 249 ILE A O 1
ATOM 1438 N N . ARG A 1 253 ? 176.489 191.096 195.824 1.00 112.69 250 ARG A N 1
ATOM 1439 C CA . ARG A 1 253 ? 177.639 191.708 196.467 1.00 112.69 250 ARG A CA 1
ATOM 1440 C C . ARG A 1 253 ? 178.863 191.607 195.567 1.00 112.69 250 ARG A C 1
ATOM 1441 O O . ARG A 1 253 ? 178.905 190.827 194.612 1.00 112.69 250 ARG A O 1
ATOM 1449 N N . THR A 1 254 ? 179.868 192.418 195.890 1.00 115.94 251 THR A N 1
ATOM 1450 C CA . THR A 1 254 ? 181.149 192.390 195.196 1.00 115.94 251 THR A CA 1
ATOM 1451 C C . THR A 1 254 ? 182.347 192.288 196.126 1.00 115.94 251 THR A C 1
ATOM 1452 O O . THR A 1 254 ? 183.422 191.886 195.667 1.00 115.94 251 THR A O 1
ATOM 1456 N N . GLN A 1 255 ? 182.206 192.634 197.404 1.00 113.47 252 GLN A N 1
ATOM 1457 C CA . GLN A 1 255 ? 183.281 192.492 198.379 1.00 113.47 252 GLN A CA 1
ATOM 1458 C C . GLN A 1 255 ? 183.084 191.210 199.177 1.00 113.47 252 GLN A C 1
ATOM 1459 O O . GLN A 1 255 ? 181.950 190.893 199.554 1.00 113.47 252 GLN A O 1
ATOM 1465 N N . PRO A 1 256 ? 184.145 190.455 199.447 1.00 108.94 253 PRO A N 1
ATOM 1466 C CA . PRO A 1 256 ? 183.976 189.159 200.110 1.00 108.94 253 PRO A CA 1
ATOM 1467 C C . PRO A 1 256 ? 183.501 189.304 201.546 1.00 108.94 253 PRO A C 1
ATOM 1468 O O . PRO A 1 256 ? 183.785 190.293 202.226 1.00 108.94 253 PRO A O 1
ATOM 1472 N N . LEU A 1 257 ? 182.763 188.295 202.001 1.00 111.11 254 LEU A N 1
ATOM 1473 C CA . LEU A 1 257 ? 182.383 188.217 203.400 1.00 111.11 254 LEU A CA 1
ATOM 1474 C C . LEU A 1 257 ? 183.579 187.779 204.242 1.00 111.11 254 LEU A C 1
ATOM 1475 O O . LEU A 1 257 ? 184.559 187.225 203.737 1.00 111.11 254 LEU A O 1
ATOM 1480 N N . HIS A 1 258 ? 183.490 188.033 205.543 1.00 111.14 255 HIS A N 1
ATOM 1481 C CA . HIS A 1 258 ? 184.590 187.775 206.460 1.00 111.14 255 HIS A CA 1
ATOM 1482 C C . HIS A 1 258 ? 184.165 186.792 207.540 1.00 111.14 255 HIS A C 1
ATOM 1483 O O . HIS A 1 258 ? 183.019 186.810 207.998 1.00 111.14 255 HIS A O 1
ATOM 1490 N N . ASP A 1 259 ? 185.101 185.935 207.939 1.00 115.79 256 ASP A N 1
ATOM 1491 C CA . ASP A 1 259 ? 184.875 184.977 209.008 1.00 115.79 256 ASP A CA 1
ATOM 1492 C C . ASP A 1 259 ? 185.079 185.656 210.362 1.00 115.79 256 ASP A C 1
ATOM 1493 O O . ASP A 1 259 ? 185.388 186.848 210.451 1.00 115.79 256 ASP A O 1
ATOM 1498 N N . THR A 1 260 ? 184.903 184.887 211.438 1.00 112.29 257 THR A N 1
ATOM 1499 C CA . THR A 1 260 ? 185.093 185.427 212.779 1.00 112.29 257 THR A CA 1
ATOM 1500 C C . THR A 1 260 ? 186.552 185.745 213.078 1.00 112.29 257 THR A C 1
ATOM 1501 O O . THR A 1 260 ? 186.830 186.455 214.050 1.00 112.29 257 THR A O 1
ATOM 1505 N N . VAL A 1 261 ? 187.484 185.239 212.274 1.00 110.81 258 VAL A N 1
ATOM 1506 C CA . VAL A 1 261 ? 188.905 185.500 212.456 1.00 110.81 258 VAL A CA 1
ATOM 1507 C C . VAL A 1 261 ? 189.489 186.264 211.269 1.00 110.81 258 VAL A C 1
ATOM 1508 O O . VAL A 1 261 ? 190.697 186.255 211.060 1.00 110.81 258 VAL A O 1
ATOM 1512 N N . GLY A 1 262 ? 188.640 186.927 210.489 1.00 110.56 259 GLY A N 1
ATOM 1513 C CA . GLY A 1 262 ? 189.105 187.720 209.371 1.00 110.56 259 GLY A CA 1
ATOM 1514 C C . GLY A 1 262 ? 189.370 186.957 208.094 1.00 110.56 259 GLY A C 1
ATOM 1515 O O . GLY A 1 262 ? 189.889 187.547 207.140 1.00 110.56 259 GLY A O 1
ATOM 1516 N N . ASN A 1 263 ? 189.038 185.676 208.039 1.00 112.76 260 ASN A N 1
ATOM 1517 C CA . ASN A 1 263 ? 189.248 184.900 206.822 1.00 112.76 260 ASN A CA 1
ATOM 1518 C C . ASN A 1 263 ? 188.220 185.299 205.771 1.00 112.76 260 ASN A C 1
ATOM 1519 O O . ASN A 1 263 ? 187.014 185.177 206.022 1.00 112.76 260 ASN A O 1
ATOM 1524 N N . PRO A 1 264 ? 188.637 185.777 204.602 1.00 107.10 261 PRO A N 1
ATOM 1525 C CA . PRO A 1 264 ? 187.663 186.169 203.579 1.00 107.10 261 PRO A CA 1
ATOM 1526 C C . PRO A 1 264 ? 186.941 184.967 202.993 1.00 107.10 261 PRO A C 1
ATOM 1527 O O . PRO A 1 264 ? 187.489 183.867 202.892 1.00 107.10 261 PRO A O 1
ATOM 1531 N N . ILE A 1 265 ? 185.688 185.193 202.607 1.00 104.29 262 ILE A N 1
ATOM 1532 C CA . ILE A 1 265 ? 184.856 184.185 201.962 1.00 104.29 262 ILE A CA 1
ATOM 1533 C C . ILE A 1 265 ? 184.188 184.824 200.754 1.00 104.29 262 ILE A C 1
ATOM 1534 O O . ILE A 1 265 ? 183.581 185.894 200.872 1.00 104.29 262 ILE A O 1
ATOM 1539 N N . ARG A 1 266 ? 184.298 184.173 199.598 1.00 106.27 263 ARG A N 1
ATOM 1540 C CA . ARG A 1 266 ? 183.671 184.693 198.391 1.00 106.27 263 ARG A CA 1
ATOM 1541 C C . ARG A 1 266 ? 182.155 184.596 198.504 1.00 106.27 263 ARG A C 1
ATOM 1542 O O . ARG A 1 266 ? 181.616 183.556 198.895 1.00 106.27 263 ARG A O 1
ATOM 1550 N N . ALA A 1 267 ? 181.467 185.681 198.159 1.00 105.96 264 ALA A N 1
ATOM 1551 C CA . ALA A 1 267 ? 180.011 185.721 198.232 1.00 105.96 264 ALA A CA 1
ATOM 1552 C C . ALA A 1 267 ? 179.498 186.725 197.215 1.00 105.96 264 ALA A C 1
ATOM 1553 O O . ALA A 1 267 ? 179.688 187.933 197.386 1.00 105.96 264 ALA A O 1
ATOM 1555 N N . ASP A 1 268 ? 178.849 186.228 196.164 1.00 107.98 265 ASP A N 1
ATOM 1556 C CA . ASP A 1 268 ? 178.255 187.069 195.132 1.00 107.98 265 ASP A CA 1
ATOM 1557 C C . ASP A 1 268 ? 176.754 187.243 195.293 1.00 107.98 265 ASP A C 1
ATOM 1558 O O . ASP A 1 268 ? 176.232 188.325 195.019 1.00 107.98 265 ASP A O 1
ATOM 1563 N N . ILE A 1 269 ? 176.049 186.204 195.731 1.00 102.60 266 ILE A N 1
ATOM 1564 C CA . ILE A 1 269 ? 174.610 186.254 195.958 1.00 102.60 266 ILE A CA 1
ATOM 1565 C C . ILE A 1 269 ? 174.344 185.956 197.425 1.00 102.60 266 ILE A C 1
ATOM 1566 O O . ILE A 1 269 ? 174.827 184.953 197.963 1.00 102.60 266 ILE A O 1
ATOM 1571 N N . VAL A 1 270 ? 173.575 186.828 198.072 1.00 101.56 267 VAL A N 1
ATOM 1572 C CA . VAL A 1 270 ? 173.241 186.691 199.484 1.00 101.56 267 VAL A CA 1
ATOM 1573 C C . VAL A 1 270 ? 171.725 186.677 199.610 1.00 101.56 267 VAL A C 1
ATOM 1574 O O . VAL A 1 270 ? 171.053 187.611 199.156 1.00 101.56 267 VAL A O 1
ATOM 1578 N N . VAL A 1 271 ? 171.190 185.627 200.225 1.00 97.82 268 VAL A N 1
ATOM 1579 C CA . VAL A 1 271 ? 169.756 185.481 200.451 1.00 97.82 268 VAL A CA 1
ATOM 1580 C C . VAL A 1 271 ? 169.514 185.544 201.951 1.00 97.82 268 VAL A C 1
ATOM 1581 O O . VAL A 1 271 ? 170.124 184.788 202.718 1.00 97.82 268 VAL A O 1
ATOM 1585 N N . THR A 1 272 ? 168.626 186.442 202.371 1.00 97.68 269 THR A N 1
ATOM 1586 C CA . THR A 1 272 ? 168.329 186.651 203.779 1.00 97.68 269 THR A CA 1
ATOM 1587 C C . THR A 1 272 ? 166.829 186.537 204.009 1.00 97.68 269 THR A C 1
ATOM 1588 O O . THR A 1 272 ? 166.023 186.697 203.089 1.00 97.68 269 THR A O 1
ATOM 1592 N N . THR A 1 273 ? 166.465 186.252 205.256 1.00 97.87 270 THR A N 1
ATOM 1593 C CA . THR A 1 273 ? 165.072 186.162 205.671 1.00 97.87 270 THR A CA 1
ATOM 1594 C C . THR A 1 273 ? 164.847 187.117 206.831 1.00 97.87 270 THR A C 1
ATOM 1595 O O . THR A 1 273 ? 165.613 187.111 207.800 1.00 97.87 270 THR A O 1
ATOM 1599 N N . GLN A 1 274 ? 163.801 187.934 206.733 1.00 101.07 271 GLN A N 1
ATOM 1600 C CA . GLN A 1 274 ? 163.511 188.953 207.728 1.00 101.07 271 GLN A CA 1
ATOM 1601 C C . GLN A 1 274 ? 162.065 188.839 208.181 1.00 101.07 271 GLN A C 1
ATOM 1602 O O . GLN A 1 274 ? 161.241 188.192 207.531 1.00 101.07 271 GLN A O 1
ATOM 1608 N N . ARG A 1 275 ? 161.767 189.475 209.310 1.00 107.49 272 ARG A N 1
ATOM 1609 C CA . ARG A 1 275 ? 160.414 189.546 209.841 1.00 107.49 272 ARG A CA 1
ATOM 1610 C C . ARG A 1 275 ? 159.847 190.930 209.555 1.00 107.49 272 ARG A C 1
ATOM 1611 O O . ARG A 1 275 ? 160.417 191.938 209.985 1.00 107.49 272 ARG A O 1
ATOM 1619 N N . VAL A 1 276 ? 158.733 190.976 208.835 1.00 118.12 273 VAL A N 1
ATOM 1620 C CA . VAL A 1 276 ? 158.047 192.224 208.522 1.00 118.12 273 VAL A CA 1
ATOM 1621 C C . VAL A 1 276 ? 156.845 192.321 209.450 1.00 118.12 273 VAL A C 1
ATOM 1622 O O . VAL A 1 276 ? 155.916 191.511 209.365 1.00 118.12 273 VAL A O 1
ATOM 1626 N N . ARG A 1 277 ? 156.856 193.313 210.335 1.00 133.02 274 ARG A N 1
ATOM 1627 C CA . ARG A 1 277 ? 155.846 193.458 211.378 1.00 133.02 274 ARG A CA 1
ATOM 1628 C C . ARG A 1 277 ? 155.108 194.789 211.271 1.00 133.02 274 ARG A C 1
ATOM 1629 O O . ARG A 1 277 ? 154.699 195.372 212.276 1.00 133.02 274 ARG A O 1
ATOM 1637 N N . ARG A 1 278 ? 154.925 195.282 210.049 1.00 138.89 275 ARG A N 1
ATOM 1638 C CA . ARG A 1 278 ? 154.176 196.516 209.837 1.00 138.89 275 ARG A CA 1
ATOM 1639 C C . ARG A 1 278 ? 152.695 196.245 210.065 1.00 138.89 275 ARG A C 1
ATOM 1640 O O . ARG A 1 278 ? 152.006 195.728 209.179 1.00 138.89 275 ARG A O 1
ATOM 1648 N N . ASN A 1 279 ? 152.200 196.594 211.252 1.00 148.53 276 ASN A N 1
ATOM 1649 C CA . ASN A 1 279 ? 150.802 196.359 211.597 1.00 148.53 276 ASN A CA 1
ATOM 1650 C C . ASN A 1 279 ? 149.926 197.570 211.275 1.00 148.53 276 ASN A C 1
ATOM 1651 O O . ASN A 1 279 ? 148.956 197.459 210.519 1.00 148.53 276 ASN A O 1
ATOM 1656 N N . GLY A 1 280 ? 150.259 198.728 211.837 1.00 151.27 277 GLY A N 1
ATOM 1657 C CA . GLY A 1 280 ? 149.487 199.934 211.614 1.00 151.27 277 GLY A CA 1
ATOM 1658 C C . GLY A 1 280 ? 150.350 201.176 211.553 1.00 151.27 277 GLY A C 1
ATOM 1659 O O . GLY A 1 280 ? 151.356 201.209 210.837 1.00 151.27 277 GLY A O 1
ATOM 1660 N N . GLN A 1 281 ? 149.966 202.208 212.304 1.00 157.97 278 GLN A N 1
ATOM 1661 C CA . GLN A 1 281 ? 150.746 203.442 212.400 1.00 157.97 278 GLN A CA 1
ATOM 1662 C C . GLN A 1 281 ? 151.959 203.232 213.316 1.00 157.97 278 GLN A C 1
ATOM 1663 O O . GLN A 1 281 ? 152.168 203.896 214.327 1.00 157.97 278 GLN A O 1
ATOM 1669 N N . GLN A 1 282 ? 152.796 202.281 212.901 1.00 157.24 279 GLN A N 1
ATOM 1670 C CA . GLN A 1 282 ? 153.946 201.872 213.696 1.00 157.24 279 GLN A CA 1
ATOM 1671 C C . GLN A 1 282 ? 154.884 203.045 213.950 1.00 157.24 279 GLN A C 1
ATOM 1672 O O . GLN A 1 282 ? 155.230 203.793 213.031 1.00 157.24 279 GLN A O 1
ATOM 1678 N N . GLU A 1 283 ? 155.292 203.199 215.204 1.00 166.86 280 GLU A N 1
ATOM 1679 C CA . GLU A 1 283 ? 156.231 204.236 215.600 1.00 166.86 280 GLU A CA 1
ATOM 1680 C C . GLU A 1 283 ? 157.658 203.722 215.419 1.00 166.86 280 GLU A C 1
ATOM 1681 O O . GLU A 1 283 ? 157.892 202.687 214.788 1.00 166.86 280 GLU A O 1
ATOM 1687 N N . ASN A 1 284 ? 158.629 204.451 215.974 1.00 170.69 281 ASN A N 1
ATOM 1688 C CA . ASN A 1 284 ? 160.045 204.091 215.889 1.00 170.69 281 ASN A CA 1
ATOM 1689 C C . ASN A 1 284 ? 160.498 203.985 214.433 1.00 170.69 281 ASN A C 1
ATOM 1690 O O . ASN A 1 284 ? 161.059 202.975 214.002 1.00 170.69 281 ASN A O 1
ATOM 1695 N N . GLU A 1 285 ? 160.237 205.044 213.670 1.00 175.16 282 GLU A N 1
ATOM 1696 C CA . GLU A 1 285 ? 160.656 205.086 212.277 1.00 175.16 282 GLU A CA 1
ATOM 1697 C C . GLU A 1 285 ? 162.177 205.038 212.180 1.00 175.16 282 GLU A C 1
ATOM 1698 O O . GLU A 1 285 ? 162.893 205.582 213.025 1.00 175.16 282 GLU A O 1
ATOM 1704 N N . PHE A 1 286 ? 162.666 204.358 211.142 1.00 171.93 283 PHE A N 1
ATOM 1705 C CA . PHE A 1 286 ? 164.079 204.110 210.865 1.00 171.93 283 PHE A CA 1
ATOM 1706 C C . PHE A 1 286 ? 164.733 203.220 211.915 1.00 171.93 283 PHE A C 1
ATOM 1707 O O . PHE A 1 286 ? 165.946 202.992 211.843 1.00 171.93 283 PHE A O 1
ATOM 1715 N N . TYR A 1 287 ? 163.977 202.710 212.883 1.00 157.09 284 TYR A N 1
ATOM 1716 C CA . TYR A 1 287 ? 164.497 201.838 213.924 1.00 157.09 284 TYR A CA 1
ATOM 1717 C C . TYR A 1 287 ? 163.927 200.438 213.751 1.00 157.09 284 TYR A C 1
ATOM 1718 O O . TYR A 1 287 ? 162.713 200.266 213.607 1.00 157.09 284 TYR A O 1
ATOM 1727 N N . GLU A 1 288 ? 164.807 199.442 213.766 1.00 146.47 285 GLU A N 1
ATOM 1728 C CA . GLU A 1 288 ? 164.423 198.049 213.589 1.00 146.47 285 GLU A CA 1
ATOM 1729 C C . GLU A 1 288 ? 164.931 197.231 214.767 1.00 146.47 285 GLU A C 1
ATOM 1730 O O . GLU A 1 288 ? 166.056 197.438 215.234 1.00 146.47 285 GLU A O 1
ATOM 1736 N N . THR A 1 289 ? 164.093 196.317 215.253 1.00 144.28 286 THR A N 1
ATOM 1737 C CA . THR A 1 289 ? 164.467 195.422 216.348 1.00 144.28 286 THR A CA 1
ATOM 1738 C C . THR A 1 289 ? 164.876 194.066 215.773 1.00 144.28 286 THR A C 1
AT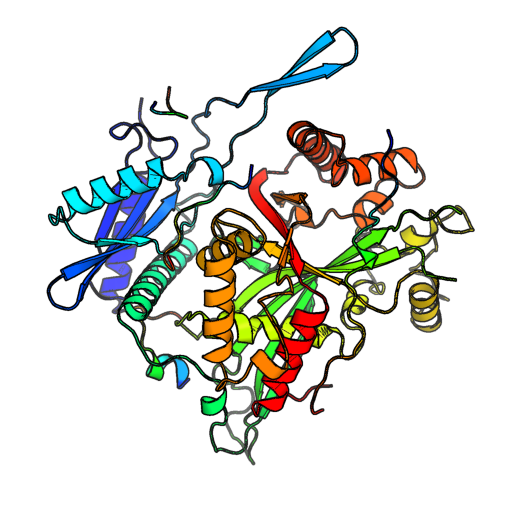OM 1739 O O . THR A 1 289 ? 164.059 193.164 215.578 1.00 144.28 286 THR A O 1
ATOM 1743 N N . ASP A 1 290 ? 166.174 193.971 215.463 1.00 136.44 287 ASP A N 1
ATOM 1744 C CA . ASP A 1 290 ? 166.857 192.746 215.020 1.00 136.44 287 ASP A CA 1
ATOM 1745 C C . ASP A 1 290 ? 165.974 191.865 214.127 1.00 136.44 287 ASP A C 1
ATOM 1746 O O . ASP A 1 290 ? 165.874 190.648 214.295 1.00 136.44 287 ASP A O 1
ATOM 1751 N N . VAL A 1 291 ? 165.375 192.492 213.120 1.00 118.93 288 VAL A N 1
ATOM 1752 C CA . VAL A 1 291 ? 164.456 191.786 212.211 1.00 118.93 288 VAL A CA 1
ATOM 1753 C C . VAL A 1 291 ? 165.322 191.176 211.114 1.00 118.93 288 VAL A C 1
ATOM 1754 O O . VAL A 1 291 ? 165.491 191.714 210.017 1.00 118.93 288 VAL A O 1
ATOM 1758 N N . LYS A 1 292 ? 165.872 190.002 211.417 1.00 108.65 289 LYS A N 1
ATOM 1759 C CA . LYS A 1 292 ? 166.696 189.233 210.495 1.00 108.65 289 LYS A CA 1
ATOM 1760 C C . LYS A 1 292 ? 166.926 187.859 211.104 1.00 108.65 289 LYS A C 1
ATOM 1761 O O . LYS A 1 292 ? 167.225 187.753 212.295 1.00 108.65 289 LYS A O 1
ATOM 1767 N N . LEU A 1 293 ? 166.781 186.815 210.289 1.00 100.25 290 LEU A N 1
ATOM 1768 C CA . LEU A 1 293 ? 166.862 185.457 210.815 1.00 100.25 290 LEU A CA 1
ATOM 1769 C C . LEU A 1 293 ? 168.024 184.666 210.226 1.00 100.25 290 LEU A C 1
ATOM 1770 O O . LEU A 1 293 ? 168.839 184.111 210.970 1.00 100.25 290 LEU A O 1
ATOM 1775 N N . ASN A 1 294 ? 168.115 184.606 208.901 1.00 99.48 291 ASN A N 1
ATOM 1776 C CA . ASN A 1 294 ? 169.070 183.735 208.235 1.00 99.48 291 ASN A CA 1
ATOM 1777 C C . ASN A 1 294 ? 169.877 184.506 207.200 1.00 99.48 291 ASN A C 1
ATOM 1778 O O . ASN A 1 294 ? 169.568 185.651 206.859 1.00 99.48 291 ASN A O 1
ATOM 1783 N N . GLN A 1 295 ? 170.924 183.851 206.703 1.00 99.77 292 GLN A N 1
ATOM 1784 C CA . GLN A 1 295 ? 171.787 184.413 205.675 1.00 99.77 292 GLN A CA 1
ATOM 1785 C C . GLN A 1 295 ? 172.548 183.277 205.010 1.00 99.77 292 GLN A C 1
ATOM 1786 O O . GLN A 1 295 ? 173.147 182.447 205.698 1.00 99.77 292 GLN A O 1
ATOM 1792 N N . VAL A 1 296 ? 172.520 183.242 203.680 1.00 97.31 293 VAL A N 1
ATOM 1793 C CA . VAL A 1 296 ? 173.199 182.213 202.903 1.00 97.31 293 VAL A CA 1
ATOM 1794 C C . VAL A 1 296 ? 174.019 182.897 201.819 1.00 97.31 293 VAL A C 1
ATOM 1795 O O . VAL A 1 296 ? 173.497 183.736 201.077 1.00 97.31 293 VAL A O 1
ATOM 1799 N N . ALA A 1 297 ? 175.297 182.539 201.726 1.00 103.05 294 ALA A N 1
ATOM 1800 C CA . ALA A 1 297 ? 176.209 183.105 200.741 1.00 103.05 294 ALA A CA 1
ATOM 1801 C C . ALA A 1 297 ? 176.397 182.114 199.602 1.00 103.05 294 ALA A C 1
ATOM 1802 O O . ALA A 1 297 ? 176.766 180.958 199.835 1.00 103.05 294 ALA A O 1
ATOM 1804 N N . MET A 1 298 ? 176.147 182.569 198.376 1.00 103.28 295 MET A N 1
ATOM 1805 C CA . MET A 1 298 ? 176.192 181.716 197.198 1.00 103.28 295 MET A CA 1
ATOM 1806 C C . MET A 1 298 ? 176.947 182.419 196.080 1.00 103.28 295 MET A C 1
ATOM 1807 O O . MET A 1 298 ? 176.975 183.650 196.007 1.00 103.28 295 MET A O 1
ATOM 1812 N N . PHE A 1 299 ? 177.562 181.623 195.209 1.00 104.20 296 PHE A N 1
ATOM 1813 C CA . PHE A 1 299 ? 178.196 182.124 193.999 1.00 104.20 296 PHE A CA 1
ATOM 1814 C C . PHE A 1 299 ? 178.064 181.072 192.908 1.00 104.20 296 PHE A C 1
ATOM 1815 O O . PHE A 1 299 ? 178.070 179.870 193.189 1.00 104.20 296 PHE A O 1
ATOM 1823 N N . THR A 1 300 ? 177.943 181.529 191.665 1.00 102.02 297 THR A N 1
ATOM 1824 C CA . THR A 1 300 ? 177.675 180.643 190.542 1.00 102.02 297 THR A CA 1
ATOM 1825 C C . THR A 1 300 ? 178.954 180.322 189.780 1.00 102.02 297 THR A C 1
ATOM 1826 O O . THR A 1 300 ? 179.891 181.124 189.742 1.00 102.02 297 THR A O 1
ATOM 1830 N N . ASN A 1 301 ? 178.986 179.133 189.183 1.00 101.01 298 ASN A N 1
ATOM 1831 C CA . ASN A 1 301 ? 180.105 178.683 188.372 1.00 101.01 298 ASN A CA 1
ATOM 1832 C C . ASN A 1 301 ? 179.567 177.963 187.143 1.00 101.01 298 ASN A C 1
ATOM 1833 O O . ASN A 1 301 ? 178.490 177.362 187.181 1.00 101.01 298 ASN A O 1
ATOM 1838 N N . LEU A 1 302 ? 180.324 178.028 186.052 1.00 101.21 299 LEU A N 1
ATOM 1839 C CA . LEU A 1 302 ? 179.917 177.459 184.775 1.00 101.21 299 LEU A CA 1
ATOM 1840 C C . LEU A 1 302 ? 180.682 176.169 184.515 1.00 101.21 299 LEU A C 1
ATOM 1841 O O . LEU A 1 302 ? 181.901 176.114 184.712 1.00 101.21 299 LEU A O 1
ATOM 1846 N N . GLU A 1 303 ? 179.964 175.138 184.074 1.00 105.36 300 GLU A N 1
ATOM 1847 C CA . GLU A 1 303 ? 180.549 173.850 183.732 1.00 105.36 300 GLU A CA 1
ATOM 1848 C C . GLU A 1 303 ? 180.204 173.514 182.290 1.00 105.36 300 GLU A C 1
ATOM 1849 O O . GLU A 1 303 ? 179.120 173.856 181.808 1.00 105.36 300 GLU A O 1
ATOM 1855 N N . ARG A 1 304 ? 181.126 172.846 181.604 1.00 100.93 301 ARG A N 1
ATOM 1856 C CA . ARG A 1 304 ? 180.971 172.529 180.191 1.00 100.93 301 ARG A CA 1
ATOM 1857 C C . ARG A 1 304 ? 180.750 171.033 180.009 1.00 100.93 301 ARG A C 1
ATOM 1858 O O . ARG A 1 304 ? 181.563 170.220 180.459 1.00 100.93 301 ARG A O 1
ATOM 1866 N N . THR A 1 305 ? 179.651 170.679 179.349 1.00 107.22 302 THR A N 1
ATOM 1867 C CA . THR A 1 305 ? 179.365 169.282 179.069 1.00 107.22 302 THR A CA 1
ATOM 1868 C C . THR A 1 305 ? 180.214 168.791 177.896 1.00 107.22 302 THR A C 1
ATOM 1869 O O . THR A 1 305 ? 180.527 169.556 176.980 1.00 107.22 302 THR A O 1
ATOM 1873 N N . PRO A 1 306 ? 180.618 167.516 177.908 1.00 110.59 303 PRO A N 1
ATOM 1874 C CA . PRO A 1 306 ? 181.432 166.975 176.798 1.00 110.59 303 PRO A CA 1
ATOM 1875 C C . PRO A 1 306 ? 180.602 166.552 175.588 1.00 110.59 303 PRO A C 1
ATOM 1876 O O . PRO A 1 306 ? 180.250 165.391 175.385 1.00 110.59 303 PRO A O 1
ATOM 1880 N N . GLN A 1 307 ? 180.275 167.532 174.750 1.00 120.05 304 GLN A N 1
ATOM 1881 C CA . GLN A 1 307 ? 179.537 167.304 173.516 1.00 120.05 304 GLN A CA 1
ATOM 1882 C C . GLN A 1 307 ? 180.342 167.851 172.346 1.00 120.05 304 GLN A C 1
ATOM 1883 O O . GLN A 1 307 ? 180.840 168.980 172.402 1.00 120.05 304 GLN A O 1
ATOM 1889 N N . ALA A 1 308 ? 180.466 167.048 171.293 1.00 129.17 305 ALA A N 1
ATOM 1890 C CA . ALA A 1 308 ? 181.263 167.437 170.140 1.00 129.17 305 ALA A CA 1
ATOM 1891 C C . ALA A 1 308 ? 180.576 168.546 169.351 1.00 129.17 305 ALA A C 1
ATOM 1892 O O . ALA A 1 308 ? 179.364 168.755 169.449 1.00 129.17 305 ALA A O 1
ATOM 1894 N N . GLN A 1 309 ? 181.370 169.259 168.559 1.00 131.18 306 GLN A N 1
ATOM 1895 C CA . GLN A 1 309 ? 180.859 170.344 167.730 1.00 131.18 306 GLN A CA 1
ATOM 1896 C C . GLN A 1 309 ? 181.580 170.386 166.387 1.00 131.18 306 GLN A C 1
ATOM 1897 O O . GLN A 1 309 ? 182.626 169.759 166.214 1.00 131.18 306 GLN A O 1
ATOM 1903 N N . THR A 1 322 ? 171.037 172.189 169.626 1.00 120.83 319 THR A N 1
ATOM 1904 C CA . THR A 1 322 ? 170.025 173.037 170.249 1.00 120.83 319 THR A CA 1
ATOM 1905 C C . THR A 1 322 ? 170.248 173.218 171.766 1.00 120.83 319 THR A C 1
ATOM 1906 O O . THR A 1 322 ? 170.067 174.326 172.273 1.00 120.83 319 THR A O 1
ATOM 1910 N N . PRO A 1 323 ? 170.6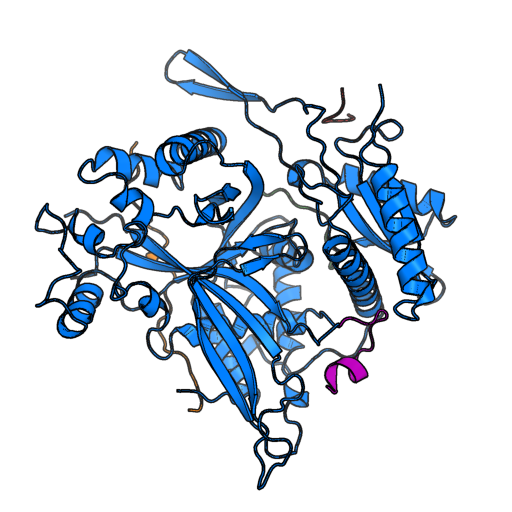34 172.162 172.493 1.00 113.55 320 PRO A N 1
ATOM 1911 C CA . PRO A 1 323 ? 171.021 172.361 173.896 1.00 113.55 320 PRO A CA 1
ATOM 1912 C C . PRO A 1 323 ? 172.167 173.352 174.027 1.00 113.55 320 PRO A C 1
ATOM 1913 O O . PRO A 1 323 ? 173.075 173.400 173.194 1.00 113.55 320 PRO A O 1
ATOM 1917 N N . ALA A 1 324 ? 172.110 174.154 175.088 1.00 103.68 321 ALA A N 1
ATOM 1918 C CA . ALA A 1 324 ? 173.156 175.129 175.336 1.00 103.68 321 ALA A CA 1
ATOM 1919 C C . ALA A 1 324 ? 174.467 174.427 175.689 1.00 103.68 321 ALA A C 1
ATOM 1920 O O . ALA A 1 324 ? 174.467 173.407 176.384 1.00 103.68 321 ALA A O 1
ATOM 1922 N N . PRO A 1 325 ? 175.599 174.948 175.208 1.00 98.28 322 PRO A N 1
ATOM 1923 C CA . PRO A 1 325 ? 176.883 174.293 175.499 1.00 98.28 322 PRO A CA 1
ATOM 1924 C C . PRO A 1 325 ? 177.230 174.246 176.977 1.00 98.28 322 PRO A C 1
ATOM 1925 O O . PRO A 1 325 ? 177.805 173.249 177.430 1.00 98.28 322 PRO A O 1
ATOM 1929 N N . TRP A 1 326 ? 176.898 175.280 177.742 1.00 97.95 323 TRP A N 1
ATOM 1930 C CA . TRP A 1 326 ? 177.305 175.383 179.134 1.00 97.95 323 TRP A CA 1
ATOM 1931 C C . TRP A 1 326 ? 176.116 175.192 180.065 1.00 97.95 323 TRP A C 1
ATOM 1932 O O . TRP A 1 326 ? 174.975 175.528 179.736 1.00 97.95 323 TRP A O 1
ATOM 1943 N N . VAL A 1 327 ? 176.404 174.644 181.242 1.00 100.25 324 VAL A N 1
ATOM 1944 C CA . VAL A 1 327 ? 175.416 174.455 182.296 1.00 100.25 324 VAL A CA 1
ATOM 1945 C C . VAL A 1 327 ? 175.905 175.177 183.544 1.00 100.25 324 VAL A C 1
ATOM 1946 O O . VAL A 1 327 ? 177.093 175.123 183.882 1.00 100.25 324 VAL A O 1
ATOM 1950 N N . ALA A 1 328 ? 174.995 175.883 184.210 1.00 100.03 325 ALA A N 1
ATOM 1951 C CA . ALA A 1 328 ? 175.344 176.704 185.360 1.00 100.03 325 ALA A CA 1
ATOM 1952 C C . ALA A 1 328 ? 175.155 175.915 186.649 1.00 100.03 325 ALA A C 1
ATOM 1953 O O . ALA A 1 328 ? 174.086 175.343 186.883 1.00 100.03 325 ALA A O 1
ATOM 1955 N N . SER A 1 329 ? 176.194 175.888 187.478 1.00 102.28 326 SER A N 1
ATOM 1956 C CA . SER A 1 329 ? 176.158 175.227 188.775 1.00 102.28 326 SER A CA 1
ATOM 1957 C C . SER A 1 329 ? 176.376 176.261 189.869 1.00 102.28 326 SER A C 1
ATOM 1958 O O . SER A 1 329 ? 177.328 177.045 189.806 1.00 102.28 326 SER A O 1
ATOM 1961 N N . VAL A 1 330 ? 175.499 176.258 190.869 1.00 98.84 327 VAL A N 1
ATOM 1962 C CA . VAL A 1 330 ? 175.541 177.214 191.969 1.00 98.84 327 VAL A CA 1
ATOM 1963 C C . VAL A 1 330 ? 176.179 176.535 193.171 1.00 98.84 327 VAL A C 1
ATOM 1964 O O . VAL A 1 330 ? 175.776 175.430 193.555 1.00 98.84 327 VAL A O 1
ATOM 1968 N N . VAL A 1 331 ? 177.171 177.194 193.763 1.00 103.80 328 VAL A N 1
ATOM 1969 C CA . VAL A 1 331 ? 177.930 176.651 194.884 1.00 103.80 328 VAL A CA 1
ATOM 1970 C C . VAL A 1 331 ? 177.557 177.433 196.135 1.00 103.80 328 VAL A C 1
ATOM 1971 O O . VAL A 1 331 ? 177.589 178.670 196.137 1.00 103.80 328 VAL A O 1
ATOM 1975 N N . ILE A 1 332 ? 177.201 176.715 197.196 1.00 103.53 329 ILE A N 1
ATOM 1976 C CA . ILE A 1 332 ? 176.866 177.323 198.478 1.00 103.53 329 ILE A CA 1
ATOM 1977 C C . ILE A 1 332 ? 178.118 177.292 199.347 1.00 103.53 329 ILE A C 1
ATOM 1978 O O . ILE A 1 332 ? 178.676 176.224 199.609 1.00 103.53 329 ILE A O 1
ATOM 1983 N N . THR A 1 333 ? 178.561 178.466 199.796 1.00 102.98 330 THR A N 1
ATOM 1984 C CA . THR A 1 333 ? 179.802 178.565 200.554 1.00 102.98 330 THR A CA 1
ATOM 1985 C C . THR A 1 333 ? 179.563 178.611 202.060 1.00 102.98 330 THR A C 1
ATOM 1986 O O . THR A 1 333 ? 180.151 177.823 202.807 1.00 102.98 330 THR A O 1
ATOM 1990 N N . ASP A 1 334 ? 178.708 179.521 202.521 1.00 108.29 331 ASP A N 1
ATOM 1991 C CA . ASP A 1 334 ? 178.512 179.744 203.945 1.00 108.29 331 ASP A CA 1
ATOM 1992 C C . ASP A 1 334 ? 177.028 179.776 204.278 1.00 108.29 331 ASP A C 1
ATOM 1993 O O . ASP A 1 334 ? 176.227 180.355 203.539 1.00 108.29 331 ASP A O 1
ATOM 1998 N N . VAL A 1 335 ? 176.674 179.148 205.396 1.00 100.40 332 VAL A N 1
ATOM 1999 C CA . VAL A 1 335 ? 175.327 179.192 205.952 1.00 100.40 332 VAL A CA 1
ATOM 2000 C C . VAL A 1 335 ? 175.442 179.608 207.410 1.00 100.40 332 VAL A C 1
ATOM 2001 O O . VAL A 1 335 ? 176.211 179.008 208.170 1.00 100.40 332 VAL A O 1
ATOM 2005 N N . ARG A 1 336 ? 174.684 180.628 207.802 1.00 104.00 333 ARG A N 1
ATOM 2006 C CA . ARG A 1 336 ? 174.792 181.168 209.151 1.00 104.00 333 ARG A CA 1
ATOM 2007 C C . ARG A 1 336 ? 173.471 181.820 209.533 1.00 104.00 333 ARG A C 1
ATOM 2008 O O . ARG A 1 336 ? 172.622 182.101 208.684 1.00 104.00 333 ARG A O 1
ATOM 2016 N N . ASN A 1 337 ? 173.313 182.055 210.832 1.00 104.33 334 ASN A N 1
ATOM 2017 C CA . ASN A 1 337 ? 172.141 182.716 211.379 1.00 104.33 334 ASN A CA 1
ATOM 2018 C C . ASN A 1 337 ? 172.436 184.197 211.600 1.00 104.33 334 ASN A C 1
ATOM 2019 O O . ASN A 1 337 ? 173.494 184.713 211.232 1.00 104.33 334 ASN A O 1
ATOM 2024 N N . ALA A 1 338 ? 171.480 184.888 212.213 1.00 109.98 335 ALA A N 1
ATOM 2025 C CA . ALA A 1 338 ? 171.652 186.302 212.509 1.00 109.98 335 ALA A CA 1
ATOM 2026 C C . ALA A 1 338 ? 172.658 186.497 213.637 1.00 109.98 335 ALA A C 1
ATOM 2027 O O . ALA A 1 338 ? 172.916 185.594 214.437 1.00 109.98 335 ALA A O 1
ATOM 2029 N N . ASP A 1 339 ? 173.235 187.700 213.690 1.00 115.65 336 ASP A N 1
ATOM 2030 C CA . ASP A 1 339 ? 174.202 188.012 214.738 1.00 115.65 336 ASP A CA 1
ATOM 2031 C C . ASP A 1 339 ? 173.548 188.017 216.114 1.00 115.65 336 ASP A C 1
ATOM 2032 O O . ASP A 1 339 ? 174.149 187.570 217.097 1.00 115.65 336 ASP A O 1
ATOM 2037 N N . GLY A 1 340 ? 172.318 188.527 216.204 1.00 113.50 337 GLY A N 1
ATOM 2038 C CA . GLY A 1 340 ? 171.655 188.614 217.495 1.00 113.50 337 GLY A CA 1
ATOM 2039 C C . GLY A 1 340 ? 171.357 187.256 218.102 1.00 113.50 337 GLY A C 1
ATOM 2040 O O . GLY A 1 340 ? 171.432 187.081 219.321 1.00 113.50 337 GLY A O 1
ATOM 2041 N N . ILE A 1 341 ? 171.012 186.278 217.265 1.00 106.76 338 ILE A N 1
ATOM 2042 C CA . ILE A 1 341 ? 170.660 184.955 217.765 1.00 106.76 338 ILE A CA 1
ATOM 2043 C C . ILE A 1 341 ? 171.914 184.247 218.256 1.00 106.76 338 ILE A C 1
ATOM 2044 O O . ILE A 1 341 ? 172.880 184.064 217.504 1.00 106.76 338 ILE A O 1
ATOM 2049 N N . GLN A 1 342 ? 171.903 183.842 219.524 1.00 107.96 339 GLN A N 1
ATOM 2050 C CA . GLN A 1 342 ? 173.034 183.171 220.147 1.00 107.96 339 GLN A CA 1
ATOM 2051 C C . GLN A 1 342 ? 172.865 181.659 220.202 1.00 107.96 339 GLN A C 1
ATOM 2052 O O . GLN A 1 342 ? 173.707 180.972 220.788 1.00 107.96 339 GLN A O 1
ATOM 2058 N N . ALA A 1 343 ? 171.805 181.126 219.605 1.00 109.38 340 ALA A N 1
ATOM 2059 C CA . ALA A 1 343 ? 171.524 179.700 219.641 1.00 109.38 340 ALA A CA 1
ATOM 2060 C C . ALA A 1 343 ? 171.754 179.080 218.270 1.00 109.38 340 ALA A C 1
ATOM 2061 O O . ALA A 1 343 ? 171.435 179.684 217.241 1.00 109.38 340 ALA A O 1
ATOM 2063 N N . ASN A 1 344 ? 172.311 177.871 218.264 1.00 109.56 341 ASN A N 1
ATOM 2064 C CA . ASN A 1 344 ? 172.537 177.117 217.035 1.00 109.56 341 ASN A CA 1
ATOM 2065 C C . ASN A 1 344 ? 172.051 175.695 217.267 1.00 109.56 341 ASN A C 1
ATOM 2066 O O . ASN A 1 344 ? 172.635 174.960 218.069 1.00 109.56 341 ASN A O 1
ATOM 2071 N N . THR A 1 345 ? 170.992 175.310 216.571 1.00 107.04 342 THR A N 1
ATOM 2072 C CA . THR A 1 345 ? 170.367 174.006 216.705 1.00 107.04 342 THR A CA 1
ATOM 2073 C C . THR A 1 345 ? 170.292 173.350 215.337 1.00 107.04 342 THR A C 1
ATOM 2074 O O . THR A 1 345 ? 170.287 174.038 214.310 1.00 107.04 342 THR A O 1
ATOM 2078 N N . PRO A 1 346 ? 170.251 172.016 215.286 1.00 101.65 343 PRO A N 1
ATOM 2079 C CA . PRO A 1 346 ? 170.216 171.338 213.981 1.00 101.65 343 PRO A CA 1
ATOM 2080 C C . PRO A 1 346 ? 169.030 171.721 213.114 1.00 101.65 343 PRO A C 1
ATOM 2081 O O . PRO A 1 346 ? 169.177 171.805 211.889 1.00 101.65 343 PRO A O 1
ATOM 2085 N N . GLU A 1 347 ? 167.861 171.960 213.707 1.00 99.58 344 GLU A N 1
ATOM 2086 C CA . GLU A 1 347 ? 166.684 172.281 212.910 1.00 99.58 344 GLU A CA 1
ATOM 2087 C C . GLU A 1 347 ? 166.755 173.672 212.295 1.00 99.58 344 GLU A C 1
ATOM 2088 O O . GLU A 1 347 ? 166.005 173.956 211.355 1.00 99.58 344 GLU A O 1
ATOM 2094 N N . MET A 1 348 ? 167.628 174.545 212.797 1.00 101.82 345 MET A N 1
ATOM 2095 C CA . MET A 1 348 ? 167.840 175.834 212.153 1.00 101.82 345 MET A CA 1
ATOM 2096 C C . MET A 1 348 ? 168.657 175.719 210.876 1.00 101.82 345 MET A C 1
ATOM 2097 O O . MET A 1 348 ? 168.480 176.537 209.966 1.00 101.82 345 MET A O 1
ATOM 2102 N N . TYR A 1 349 ? 169.547 174.727 210.792 1.00 100.16 346 TYR A N 1
ATOM 2103 C CA . TYR A 1 349 ? 170.401 174.587 209.618 1.00 100.16 346 TYR A CA 1
ATOM 2104 C C . TYR A 1 349 ? 169.577 174.319 208.366 1.00 100.16 346 TYR A C 1
ATOM 2105 O O . TYR A 1 349 ? 169.803 174.932 207.318 1.00 100.16 346 TYR A O 1
ATOM 2114 N N . TRP A 1 350 ? 168.606 173.408 208.457 1.00 96.83 347 TRP A N 1
ATOM 2115 C CA . TRP A 1 350 ? 167.779 173.095 207.296 1.00 96.83 347 TRP A CA 1
ATOM 2116 C C . TRP A 1 350 ? 166.870 174.262 206.933 1.00 96.83 347 TRP A C 1
ATOM 2117 O O . TRP A 1 350 ? 166.644 174.536 205.748 1.00 96.83 347 TRP A O 1
ATOM 2128 N N . PHE A 1 351 ? 166.343 174.963 207.939 1.00 96.52 348 PHE A N 1
ATOM 2129 C CA . PHE A 1 351 ? 165.512 176.131 207.669 1.00 96.52 348 PHE A CA 1
ATOM 2130 C C . PHE A 1 351 ? 166.305 177.209 206.942 1.00 96.52 348 PHE A C 1
ATOM 2131 O O . PHE A 1 351 ? 165.793 177.850 206.017 1.00 96.52 348 PHE A O 1
ATOM 2139 N N . ALA A 1 352 ? 167.558 177.424 207.347 1.00 96.73 349 ALA A N 1
ATOM 2140 C CA . ALA A 1 352 ? 168.403 178.392 206.655 1.00 96.73 349 ALA A CA 1
ATOM 2141 C C . ALA A 1 352 ? 168.774 177.908 205.258 1.00 96.73 349 ALA A C 1
ATOM 2142 O O . ALA A 1 352 ? 168.823 178.703 204.313 1.00 96.73 349 ALA A O 1
ATOM 2144 N N . LEU A 1 353 ? 169.039 176.608 205.109 1.00 93.46 350 LEU A N 1
ATOM 2145 C CA . LEU A 1 353 ? 169.444 176.070 203.815 1.00 93.46 350 LEU A CA 1
ATOM 2146 C C . LEU A 1 353 ? 168.302 176.091 202.809 1.00 93.46 350 LEU A C 1
ATOM 2147 O O . LEU A 1 353 ? 168.547 176.149 201.598 1.00 93.46 350 LEU A O 1
ATOM 2152 N N . SER A 1 354 ? 167.055 176.041 203.283 1.00 96.51 351 SER A N 1
ATOM 2153 C CA . SER A 1 354 ? 165.915 176.088 202.374 1.00 96.51 351 SER A CA 1
ATOM 2154 C C . SER A 1 354 ? 165.857 177.388 201.581 1.00 96.51 351 SER A C 1
ATOM 2155 O O . SER A 1 354 ? 165.189 177.436 200.542 1.00 96.51 351 SER A O 1
ATOM 2158 N N . ASN A 1 355 ? 166.538 178.438 202.044 1.00 102.10 352 ASN A N 1
ATOM 2159 C CA . ASN A 1 355 ? 166.544 179.710 201.329 1.00 102.10 352 ASN A CA 1
ATOM 2160 C C . ASN A 1 355 ? 167.348 179.652 200.037 1.00 102.10 352 ASN A C 1
ATOM 2161 O O . ASN A 1 355 ? 167.183 180.528 199.183 1.00 102.10 352 ASN A O 1
ATOM 2166 N N . ALA A 1 356 ? 168.216 178.650 199.879 1.00 97.59 353 ALA A N 1
ATOM 2167 C CA . ALA A 1 356 ? 169.044 178.567 198.680 1.00 97.59 353 ALA A CA 1
ATOM 2168 C C . ALA A 1 356 ? 168.196 178.371 197.430 1.00 97.59 353 ALA A C 1
ATOM 2169 O O . ALA A 1 356 ? 168.472 178.969 196.383 1.00 97.59 353 ALA A O 1
ATOM 2171 N N . PHE A 1 357 ? 167.160 177.534 197.517 1.00 98.42 354 PHE A N 1
ATOM 2172 C CA . PHE A 1 357 ? 166.312 177.265 196.361 1.00 98.42 354 PHE A CA 1
ATOM 2173 C C . PHE A 1 357 ? 165.534 178.494 195.908 1.00 98.42 354 PHE A C 1
ATOM 2174 O O . PHE A 1 357 ? 165.137 178.564 194.741 1.00 98.42 354 PHE A O 1
ATOM 2182 N N . ARG A 1 358 ? 165.313 179.462 196.798 1.00 101.70 355 ARG A N 1
ATOM 2183 C CA . ARG A 1 358 ? 164.533 180.644 196.453 1.00 101.70 355 ARG A CA 1
ATOM 2184 C C . ARG A 1 358 ? 165.265 181.588 195.509 1.00 101.70 355 ARG A C 1
ATOM 2185 O O . ARG A 1 358 ? 164.648 182.536 195.011 1.00 101.70 355 ARG A O 1
ATOM 2193 N N . SER A 1 359 ? 166.554 181.360 195.252 1.00 101.73 356 SER A N 1
ATOM 2194 C CA . SER A 1 359 ? 167.315 182.235 194.368 1.00 101.73 356 SER A CA 1
ATOM 2195 C C . SER A 1 359 ? 166.889 182.124 192.910 1.00 101.73 356 SER A C 1
ATOM 2196 O O . SER A 1 359 ? 167.303 182.960 192.100 1.00 101.73 356 SER A O 1
ATOM 2199 N N . THR A 1 360 ? 166.084 181.125 192.555 1.00 105.67 357 THR A N 1
ATOM 2200 C CA . THR A 1 360 ? 165.635 180.929 191.184 1.00 105.67 357 THR A CA 1
ATOM 2201 C C . THR A 1 360 ? 164.265 181.540 190.921 1.00 105.67 357 THR A C 1
ATOM 2202 O O . THR A 1 360 ? 163.646 181.228 189.899 1.00 105.67 357 THR A O 1
ATOM 2206 N N . HIS A 1 361 ? 163.773 182.393 191.823 1.00 115.55 358 HIS A N 1
ATOM 2207 C CA . HIS A 1 361 ? 162.461 183.001 191.629 1.00 115.55 358 HIS A CA 1
ATOM 2208 C C . HIS A 1 361 ? 162.436 183.881 190.385 1.00 115.55 358 HIS A C 1
ATOM 2209 O O . HIS A 1 361 ? 161.474 183.845 189.609 1.00 115.55 358 HIS A O 1
ATOM 2216 N N . GLY A 1 362 ? 163.481 184.676 190.179 1.00 109.16 359 GLY A N 1
ATOM 2217 C CA . GLY A 1 362 ? 163.555 185.537 189.016 1.00 109.16 359 GLY A CA 1
ATOM 2218 C C . GLY A 1 362 ? 164.879 185.432 188.290 1.00 109.16 359 GLY A C 1
ATOM 2219 O O . GLY A 1 362 ? 165.388 186.431 187.772 1.00 109.16 359 GLY A O 1
ATOM 2220 N N . HIS A 1 363 ? 165.442 184.223 188.247 1.00 103.84 360 HIS A N 1
ATOM 2221 C CA . HIS A 1 363 ? 166.756 183.980 187.651 1.00 103.84 360 HIS A CA 1
ATOM 2222 C C . HIS A 1 363 ? 167.818 184.878 188.280 1.00 103.84 360 HIS A C 1
ATOM 2223 O O . HIS A 1 363 ? 168.686 185.421 187.593 1.00 103.84 360 HIS A O 1
ATOM 2230 N N . ALA A 1 364 ? 167.746 185.038 189.603 1.00 99.25 361 ALA A N 1
ATOM 2231 C CA . ALA A 1 364 ? 168.682 185.905 190.308 1.00 99.25 361 ALA A CA 1
ATOM 2232 C C . ALA A 1 364 ? 170.103 185.361 190.301 1.00 99.25 361 ALA A C 1
ATOM 2233 O O . ALA A 1 364 ? 171.038 186.110 190.602 1.00 99.25 361 ALA A O 1
ATOM 2235 N N . TRP A 1 365 ? 170.290 184.082 189.970 1.00 96.53 362 TRP A N 1
ATOM 2236 C CA . TRP A 1 365 ? 171.639 183.530 189.908 1.00 96.53 362 TRP A CA 1
ATOM 2237 C C . TRP A 1 365 ? 172.414 184.080 188.718 1.00 96.53 362 TRP A C 1
ATOM 2238 O O . TRP A 1 365 ? 173.649 184.025 188.703 1.00 96.53 362 TRP A O 1
ATOM 2249 N N . ALA A 1 366 ? 171.714 184.608 187.715 1.00 98.19 363 ALA A N 1
ATOM 2250 C CA . ALA A 1 366 ? 172.362 185.192 186.549 1.00 98.19 363 ALA A CA 1
ATOM 2251 C C . ALA A 1 366 ? 172.648 186.678 186.707 1.00 98.19 363 ALA A C 1
ATOM 2252 O O . ALA A 1 366 ? 173.299 187.260 185.833 1.00 98.19 363 ALA A O 1
ATOM 2254 N N . ARG A 1 367 ? 172.175 187.300 187.786 1.00 101.78 364 ARG A N 1
ATOM 2255 C CA . ARG A 1 367 ? 172.390 188.733 187.971 1.00 101.78 364 ARG A CA 1
ATOM 2256 C C . ARG A 1 367 ? 173.860 189.139 188.031 1.00 101.78 364 ARG A C 1
ATOM 2257 O O . ARG A 1 367 ? 174.205 190.165 187.421 1.00 101.78 364 ARG A O 1
ATOM 2265 N N . PRO A 1 368 ? 174.758 188.433 188.729 1.00 99.13 365 PRO A N 1
ATOM 2266 C CA . PRO A 1 368 ? 176.167 188.863 188.727 1.00 99.13 365 PRO A CA 1
ATOM 2267 C C . PRO A 1 368 ? 176.824 188.822 187.357 1.00 99.13 365 PRO A C 1
ATOM 2268 O O . PRO A 1 368 ? 177.862 189.467 187.168 1.00 99.13 365 PRO A O 1
ATOM 2272 N N . PHE A 1 369 ? 176.260 188.086 186.397 1.00 100.75 366 PHE A N 1
ATOM 2273 C CA . PHE A 1 369 ? 176.910 187.945 185.098 1.00 100.75 366 PHE A CA 1
ATOM 2274 C C . PHE A 1 369 ? 176.780 189.210 184.257 1.00 100.75 366 PHE A C 1
ATOM 2275 O O . PHE A 1 369 ? 177.642 189.486 183.414 1.00 100.75 366 PHE A O 1
ATOM 2283 N N . LEU A 1 370 ? 175.717 189.983 184.456 1.00 105.47 367 LEU A N 1
ATOM 2284 C CA . LEU A 1 370 ? 175.512 191.161 183.625 1.00 105.47 367 LEU A CA 1
ATOM 2285 C C . LEU A 1 370 ? 176.610 192.187 183.895 1.00 105.47 367 LEU A C 1
ATOM 2286 O O . LEU A 1 370 ? 177.048 192.342 185.041 1.00 105.47 367 LEU A O 1
ATOM 2291 N N . PRO A 1 371 ? 177.089 192.886 182.869 1.00 114.85 368 PRO A N 1
ATOM 2292 C CA . PRO A 1 371 ? 178.190 193.832 183.073 1.00 114.85 368 PRO A CA 1
ATOM 2293 C C . PRO A 1 371 ? 177.769 195.021 183.920 1.00 114.85 368 PRO A C 1
ATOM 2294 O O . PRO A 1 371 ? 176.637 195.506 183.841 1.00 114.85 368 PRO A O 1
ATOM 2298 N N . MET A 1 372 ? 178.704 195.489 184.738 1.00 133.08 369 MET A N 1
ATOM 2299 C CA . MET A 1 372 ? 178.519 196.709 185.507 1.00 133.08 369 MET A CA 1
ATOM 2300 C C . MET A 1 372 ? 178.998 197.911 184.699 1.00 133.08 369 MET A C 1
ATOM 2301 O O . MET A 1 372 ? 179.901 197.813 183.866 1.00 133.08 369 MET A O 1
ATOM 2306 N N . THR A 1 373 ? 178.371 199.055 184.951 1.00 142.32 370 THR A N 1
ATOM 2307 C CA . THR A 1 373 ? 178.618 200.267 184.183 1.00 142.32 370 THR A CA 1
ATOM 2308 C C . THR A 1 373 ? 179.672 201.120 184.875 1.00 142.32 370 THR A C 1
ATOM 2309 O O . THR A 1 373 ? 179.534 201.449 186.058 1.00 142.32 370 THR A O 1
ATOM 2313 N N . GLY A 1 374 ? 180.721 201.472 184.137 1.00 140.48 371 GLY A N 1
ATOM 2314 C CA . GLY A 1 374 ? 181.749 202.355 184.650 1.00 140.48 371 GLY A CA 1
ATOM 2315 C C . GLY A 1 374 ? 183.093 201.693 184.870 1.00 140.48 371 GLY A C 1
ATOM 2316 O O . GLY A 1 374 ? 184.134 202.279 184.561 1.00 140.48 371 GLY A O 1
ATOM 2317 N N . VAL A 1 375 ? 183.089 200.469 185.400 1.00 138.61 372 VAL A N 1
ATOM 2318 C CA . VAL A 1 375 ? 184.315 199.745 185.700 1.00 138.61 372 VAL A CA 1
ATOM 2319 C C . VAL A 1 375 ? 184.242 198.360 185.074 1.00 138.61 372 VAL A C 1
ATOM 2320 O O . VAL A 1 375 ? 183.164 197.836 184.784 1.00 138.61 372 VAL A O 1
ATOM 2324 N N . ALA A 1 376 ? 185.418 197.768 184.863 1.00 137.60 373 ALA A N 1
ATOM 2325 C CA . ALA A 1 376 ? 185.515 196.432 184.277 1.00 137.60 373 ALA A CA 1
ATOM 2326 C C . ALA A 1 376 ? 186.773 195.773 184.836 1.00 137.60 373 ALA A C 1
ATOM 2327 O O . ALA A 1 376 ? 187.880 196.042 184.361 1.00 137.60 373 ALA A O 1
ATOM 2329 N N . LYS A 1 377 ? 186.593 194.914 185.843 1.00 132.26 374 LYS A N 1
ATOM 2330 C CA . LYS A 1 377 ? 187.724 194.209 186.436 1.00 132.26 374 LYS A CA 1
ATOM 2331 C C . LYS A 1 377 ? 188.333 193.195 185.474 1.00 132.26 374 LYS A C 1
ATOM 2332 O O . LYS A 1 377 ? 189.505 192.833 185.635 1.00 132.26 374 LYS A O 1
ATOM 2338 N N . ASP A 1 378 ? 187.562 192.738 184.482 1.00 129.42 375 ASP A N 1
ATOM 2339 C CA . ASP A 1 378 ? 188.033 191.885 183.393 1.00 129.42 375 ASP A CA 1
ATOM 2340 C C . ASP A 1 378 ? 188.331 190.485 183.929 1.00 129.42 375 ASP A C 1
ATOM 2341 O O . ASP A 1 378 ? 188.871 189.634 183.216 1.00 129.42 375 ASP A O 1
ATOM 2346 N N . MET A 1 379 ? 187.988 190.234 185.190 1.00 124.07 376 MET A N 1
ATOM 2347 C CA . MET A 1 379 ? 188.124 188.902 185.761 1.00 124.07 376 MET A CA 1
ATOM 2348 C C . MET A 1 379 ? 186.846 188.081 185.652 1.00 124.07 376 MET A C 1
ATOM 2349 O O . MET A 1 379 ? 186.923 186.864 185.445 1.00 124.07 376 MET A O 1
ATOM 2354 N N . LYS A 1 380 ? 185.679 188.715 185.759 1.00 121.55 377 LYS A N 1
ATOM 2355 C CA . LYS A 1 380 ? 184.395 188.036 185.644 1.00 121.55 377 LYS A CA 1
ATOM 2356 C C . LYS A 1 380 ? 183.658 188.400 184.362 1.00 121.55 377 LYS A C 1
ATOM 2357 O O . LYS A 1 380 ? 182.427 188.310 184.321 1.00 121.55 377 LYS A O 1
ATOM 2363 N N . ASP A 1 381 ? 184.377 188.819 183.323 1.00 113.12 378 ASP A N 1
ATOM 2364 C CA . ASP A 1 381 ? 183.738 189.212 182.074 1.00 113.12 378 ASP A CA 1
ATOM 2365 C C . ASP A 1 381 ? 183.023 188.027 181.438 1.00 113.12 378 ASP A C 1
ATOM 2366 O O . ASP A 1 381 ? 183.572 186.926 181.349 1.00 113.12 378 ASP A O 1
ATOM 2371 N N . ILE A 1 382 ? 181.787 188.261 180.990 1.00 103.86 379 ILE A N 1
ATOM 2372 C CA . ILE A 1 382 ? 180.987 187.228 180.345 1.00 103.86 379 ILE A CA 1
ATOM 2373 C C . ILE A 1 382 ? 181.259 187.137 178.851 1.00 103.86 379 ILE A C 1
ATOM 2374 O O . ILE A 1 382 ? 180.833 186.168 178.208 1.00 103.86 379 ILE A O 1
ATOM 2379 N N . GLY A 1 383 ? 181.969 188.111 178.279 1.00 105.65 380 GLY A N 1
ATOM 2380 C CA . GLY A 1 383 ? 182.276 188.074 176.860 1.00 105.65 380 GLY A CA 1
ATOM 2381 C C . GLY A 1 383 ? 183.228 186.966 176.465 1.00 105.65 380 GLY A C 1
ATOM 2382 O O . GLY A 1 383 ? 183.320 186.638 175.277 1.00 105.65 380 GLY A O 1
ATOM 2383 N N . ALA A 1 384 ? 183.939 186.383 177.432 1.00 100.84 381 ALA A N 1
ATOM 2384 C CA . ALA A 1 384 ? 184.847 185.283 177.134 1.00 100.84 381 ALA A CA 1
ATOM 2385 C C . ALA A 1 384 ? 184.111 184.038 176.662 1.00 100.84 381 ALA A C 1
ATOM 2386 O O . ALA A 1 384 ? 184.736 183.149 176.075 1.00 100.84 381 ALA A O 1
ATOM 2388 N N . LEU A 1 385 ? 182.799 183.955 176.904 1.00 102.55 382 LEU A N 1
ATOM 2389 C CA . LEU A 1 385 ? 182.037 182.780 176.493 1.00 102.55 382 LEU A CA 1
ATOM 2390 C C . LEU A 1 385 ? 182.067 182.586 174.984 1.00 102.55 382 LEU A C 1
ATOM 2391 O O . LEU A 1 385 ? 181.858 181.468 174.498 1.00 102.55 382 LEU A O 1
ATOM 2396 N N . GLY A 1 386 ? 182.325 183.650 174.229 1.00 105.03 383 GLY A N 1
ATOM 2397 C CA . GLY A 1 386 ? 182.388 183.553 172.786 1.00 105.03 383 GLY A CA 1
ATOM 2398 C C . GLY A 1 386 ? 183.678 182.993 172.236 1.00 105.03 383 GLY A C 1
ATOM 2399 O O . GLY A 1 386 ? 183.798 182.843 171.017 1.00 105.03 383 GLY A O 1
ATOM 2400 N N . TRP A 1 387 ? 184.648 182.681 173.099 1.00 105.91 384 TRP A N 1
ATOM 2401 C CA . TRP A 1 387 ? 185.927 182.166 172.622 1.00 105.91 384 TRP A CA 1
ATOM 2402 C C . TRP A 1 387 ? 185.760 180.821 171.925 1.00 105.91 384 TRP A C 1
ATOM 2403 O O . TRP A 1 387 ? 186.379 180.576 170.884 1.00 105.91 384 TRP A O 1
ATOM 2414 N N . MET A 1 388 ? 184.927 179.940 172.476 1.00 105.05 385 MET A N 1
ATOM 2415 C CA . MET A 1 388 ? 184.676 178.631 171.887 1.00 105.05 385 MET A CA 1
ATOM 2416 C C . MET A 1 388 ? 183.400 178.590 171.055 1.00 105.05 385 MET A C 1
ATOM 2417 O O . MET A 1 388 ? 182.984 177.506 170.635 1.00 105.05 385 MET A O 1
ATOM 2422 N N . SER A 1 389 ? 182.775 179.738 170.809 1.00 108.86 386 SER A N 1
ATOM 2423 C CA . SER A 1 389 ? 181.538 179.779 170.046 1.00 108.86 386 SER A CA 1
ATOM 2424 C C . SER A 1 389 ? 181.822 179.550 168.562 1.00 108.86 386 SER A C 1
ATOM 2425 O O . SER A 1 389 ? 182.937 179.212 168.154 1.00 108.86 386 SER A O 1
ATOM 2428 N N . ALA A 1 390 ? 180.781 179.728 167.743 1.00 116.64 387 ALA A N 1
ATOM 2429 C CA . ALA A 1 390 ? 180.938 179.575 166.300 1.00 116.64 387 ALA A CA 1
ATOM 2430 C C . ALA A 1 390 ? 181.951 180.564 165.741 1.00 116.64 387 ALA A C 1
ATOM 2431 O O . ALA A 1 390 ? 182.702 180.228 164.818 1.00 116.64 387 ALA A O 1
ATOM 2433 N N . LEU A 1 391 ? 181.988 181.778 166.279 1.00 112.44 388 LEU A N 1
ATOM 2434 C CA . LEU A 1 391 ? 183.008 182.756 165.933 1.00 112.44 388 LEU A CA 1
ATOM 2435 C C . LEU A 1 391 ? 184.145 182.675 166.944 1.00 112.44 388 LEU A C 1
ATOM 2436 O O . LEU A 1 391 ? 183.912 182.591 168.153 1.00 112.44 388 LEU A O 1
ATOM 2441 N N . ARG A 1 392 ? 185.377 182.673 166.435 1.00 113.64 389 ARG A N 1
ATOM 2442 C CA . ARG A 1 392 ? 186.544 182.472 167.287 1.00 113.64 389 ARG A CA 1
ATOM 2443 C C . ARG A 1 392 ? 186.718 183.604 168.293 1.00 113.64 389 ARG A C 1
ATOM 2444 O O . ARG A 1 392 ? 187.049 183.355 169.457 1.00 113.64 389 ARG A O 1
ATOM 2452 N N . ASN A 1 393 ? 186.494 184.846 167.869 1.00 108.63 390 ASN A N 1
ATOM 2453 C CA . ASN A 1 393 ? 186.778 185.999 168.709 1.00 108.63 390 ASN A CA 1
ATOM 2454 C C . ASN A 1 393 ? 185.814 186.065 169.894 1.00 108.63 390 ASN A C 1
ATOM 2455 O O . ASN A 1 393 ? 184.891 185.258 170.035 1.00 108.63 390 ASN A O 1
ATOM 2460 N N . ARG A 1 394 ? 186.042 187.054 170.754 1.00 108.65 391 ARG A N 1
ATOM 2461 C CA . ARG A 1 394 ? 185.251 187.235 171.963 1.00 108.65 391 ARG A CA 1
ATOM 2462 C C . ARG A 1 394 ? 184.155 188.265 171.724 1.00 108.65 391 ARG A C 1
ATOM 2463 O O . ARG A 1 394 ? 184.337 189.209 170.948 1.00 108.65 391 ARG A O 1
ATOM 2471 N N . ILE A 1 395 ? 183.011 188.072 172.385 1.00 111.24 392 ILE A N 1
ATOM 2472 C CA . ILE A 1 395 ? 181.933 189.046 172.299 1.00 111.24 392 ILE A CA 1
ATOM 2473 C C . ILE A 1 395 ? 182.298 190.274 173.119 1.00 111.24 392 ILE A C 1
ATOM 2474 O O . ILE A 1 395 ? 182.683 190.175 174.291 1.00 111.24 392 ILE A O 1
ATOM 2479 N N . ASP A 1 396 ? 182.174 191.445 172.502 1.00 116.70 393 ASP A N 1
ATOM 2480 C CA . ASP A 1 396 ? 182.644 192.700 173.085 1.00 116.70 393 ASP A CA 1
ATOM 2481 C C . ASP A 1 396 ? 181.504 193.383 173.834 1.00 116.70 393 ASP A C 1
ATOM 2482 O O . ASP A 1 396 ? 180.592 193.949 173.228 1.00 116.70 393 ASP A O 1
ATOM 2487 N N . THR A 1 397 ? 181.564 193.331 175.161 1.00 116.88 394 THR A N 1
ATOM 2488 C CA . THR A 1 397 ? 180.681 194.115 176.009 1.00 116.88 394 THR A CA 1
ATOM 2489 C C . THR A 1 397 ? 181.242 195.532 176.122 1.00 116.88 394 THR A C 1
ATOM 2490 O O . THR A 1 397 ? 182.138 195.925 175.370 1.00 116.88 394 THR A O 1
ATOM 2494 N N . LYS A 1 398 ? 180.714 196.316 177.063 1.00 122.09 395 LYS A N 1
ATOM 2495 C CA . LYS A 1 398 ? 181.167 197.691 177.288 1.00 122.09 395 LYS A CA 1
ATOM 2496 C C . LYS A 1 398 ? 181.025 198.533 176.022 1.00 122.09 395 LYS A C 1
ATOM 2497 O O . LYS A 1 398 ? 181.888 199.351 175.697 1.00 122.09 395 LYS A O 1
ATOM 2503 N N . ALA A 1 399 ? 179.924 198.332 175.302 1.00 116.02 396 ALA A N 1
ATOM 2504 C CA . ALA A 1 399 ? 179.686 199.016 174.041 1.00 116.02 396 ALA A CA 1
ATOM 2505 C C . ALA A 1 399 ? 178.354 199.744 174.105 1.00 116.02 396 ALA A C 1
ATOM 2506 O O . ALA A 1 399 ? 177.479 199.385 174.898 1.00 116.02 396 ALA A O 1
ATOM 2508 N N . ALA A 1 400 ? 178.211 200.773 173.266 1.00 117.73 397 ALA A N 1
ATOM 2509 C CA . ALA A 1 400 ? 176.982 201.556 173.252 1.00 117.73 397 ALA A CA 1
ATOM 2510 C C . ALA A 1 400 ? 175.778 200.712 172.861 1.00 117.73 397 ALA A C 1
ATOM 2511 O O . ALA A 1 400 ? 174.703 200.849 173.456 1.00 117.73 397 ALA A O 1
ATOM 2513 N N . ASN A 1 401 ? 175.935 199.837 171.866 1.00 121.22 398 ASN A N 1
ATOM 2514 C CA . ASN A 1 401 ? 174.816 199.009 171.432 1.00 121.22 398 ASN A CA 1
ATOM 2515 C C . ASN A 1 401 ? 174.446 197.956 172.470 1.00 121.22 398 ASN A C 1
ATOM 2516 O O . ASN A 1 401 ? 173.265 197.618 172.612 1.00 121.22 398 ASN A O 1
ATOM 2521 N N . PHE A 1 402 ? 175.429 197.428 173.196 1.00 116.33 399 PHE A N 1
ATOM 2522 C CA . PHE A 1 402 ? 175.179 196.343 174.134 1.00 116.33 399 PHE A CA 1
ATOM 2523 C C . PHE A 1 402 ? 174.332 196.825 175.305 1.00 116.33 399 PHE A C 1
ATOM 2524 O O . PHE A 1 402 ? 174.581 197.896 175.867 1.00 116.33 399 PHE A O 1
ATOM 2532 N N . ASP A 1 403 ? 173.334 196.026 175.668 1.00 116.66 400 ASP A N 1
ATOM 2533 C CA . ASP A 1 403 ? 172.461 196.312 176.797 1.00 116.66 400 ASP A CA 1
ATOM 2534 C C . ASP A 1 403 ? 171.809 195.004 177.232 1.00 116.66 400 ASP A C 1
ATOM 2535 O O . ASP A 1 403 ? 172.214 193.917 176.807 1.00 116.66 400 ASP A O 1
ATOM 2540 N N . ASP A 1 404 ? 170.791 195.109 178.085 1.00 118.61 401 ASP A N 1
ATOM 2541 C CA . ASP A 1 404 ? 170.060 193.929 178.532 1.00 118.61 401 ASP A CA 1
ATOM 2542 C C . ASP A 1 404 ? 169.197 193.316 177.437 1.00 118.61 401 ASP A C 1
ATOM 2543 O O . ASP A 1 404 ? 168.670 192.216 177.635 1.00 118.61 401 ASP A O 1
ATOM 2548 N N . ALA A 1 405 ? 169.035 193.998 176.300 1.00 114.00 402 ALA A N 1
ATOM 2549 C CA . ALA A 1 405 ? 168.174 193.484 175.241 1.00 114.00 402 ALA A CA 1
ATOM 2550 C C . ALA A 1 405 ? 168.692 192.161 174.691 1.00 114.00 402 ALA A C 1
ATOM 2551 O O . ALA A 1 405 ? 167.912 191.230 174.462 1.00 114.00 402 ALA A O 1
ATOM 2553 N N . GLN A 1 406 ? 170.003 192.056 174.470 1.00 111.71 403 GLN A N 1
ATOM 2554 C CA . GLN A 1 406 ? 170.587 190.827 173.951 1.00 111.71 403 GLN A CA 1
ATOM 2555 C C . GLN A 1 406 ? 171.445 190.082 174.965 1.00 111.71 403 GLN A C 1
ATOM 2556 O O . GLN A 1 406 ? 171.956 189.006 174.641 1.00 111.71 403 GLN A O 1
ATOM 2562 N N . PHE A 1 407 ? 171.610 190.608 176.180 1.00 102.64 404 PHE A N 1
ATOM 2563 C CA . PHE A 1 407 ? 172.199 189.796 177.239 1.00 102.64 404 PHE A CA 1
ATOM 2564 C C . PHE A 1 407 ? 171.333 188.576 177.523 1.00 102.64 404 PHE A C 1
ATOM 2565 O O . PHE A 1 407 ? 171.845 187.461 177.694 1.00 102.64 404 PHE A O 1
ATOM 2573 N N . GLY A 1 408 ? 170.014 188.770 177.570 1.00 102.62 405 GLY A N 1
ATOM 2574 C CA . GLY A 1 408 ? 169.113 187.639 177.697 1.00 102.62 405 GLY A CA 1
ATOM 2575 C C . GLY A 1 408 ? 169.221 186.680 176.527 1.00 102.62 405 GLY A C 1
ATOM 2576 O O . GLY A 1 408 ? 169.146 185.464 176.703 1.00 102.62 405 GLY A O 1
ATOM 2577 N N . GLN A 1 409 ? 169.401 187.216 175.317 1.00 103.85 406 GLN A N 1
ATOM 2578 C CA . GLN A 1 409 ? 169.573 186.359 174.147 1.00 103.85 406 GLN A CA 1
ATOM 2579 C C . GLN A 1 409 ? 170.833 185.511 174.269 1.00 103.85 406 GLN A C 1
ATOM 2580 O O . GLN A 1 409 ? 170.814 184.310 173.976 1.00 103.85 406 GLN A O 1
ATOM 2586 N N . LEU A 1 410 ? 171.936 186.120 174.707 1.00 101.80 407 LEU A N 1
ATOM 2587 C CA . LEU A 1 410 ? 173.177 185.376 174.900 1.00 101.80 407 LEU A CA 1
ATOM 2588 C C . LEU A 1 410 ? 173.004 184.285 175.950 1.00 101.80 407 LEU A C 1
ATOM 2589 O O . LEU A 1 410 ? 173.428 183.138 175.752 1.00 101.80 407 LEU A O 1
ATOM 2594 N N . MET A 1 411 ? 172.377 184.627 177.078 1.00 101.96 408 MET A N 1
ATOM 2595 C CA . MET A 1 411 ? 172.198 183.644 178.142 1.00 101.96 408 MET A CA 1
ATOM 2596 C C . MET A 1 411 ? 171.278 182.515 177.697 1.00 101.96 408 MET A C 1
ATOM 2597 O O . MET A 1 411 ? 171.466 181.358 178.091 1.00 101.96 408 MET A O 1
ATOM 2602 N N . LEU A 1 412 ? 170.273 182.832 176.881 1.00 99.26 409 LEU A N 1
ATOM 2603 C CA . LEU A 1 412 ? 169.394 181.802 176.341 1.00 99.26 409 LEU A CA 1
ATOM 2604 C C . LEU A 1 412 ? 170.138 180.899 175.365 1.00 99.26 409 LEU A C 1
ATOM 2605 O O . LEU A 1 412 ? 169.916 179.683 175.343 1.00 99.26 409 LEU A O 1
ATOM 2610 N N . SER A 1 413 ? 171.020 181.474 174.551 1.00 97.26 410 SER A N 1
ATOM 2611 C CA . SER A 1 413 ? 171.685 180.724 173.496 1.00 97.26 410 SER A CA 1
ATOM 2612 C C . SER A 1 413 ? 172.921 179.969 173.966 1.00 97.26 410 SER A C 1
ATOM 2613 O O . SER A 1 413 ? 173.417 179.117 173.222 1.00 97.26 410 SER A O 1
ATOM 2616 N N . GLN A 1 414 ? 173.438 180.250 175.165 1.00 99.81 411 GLN A N 1
ATOM 2617 C CA . GLN A 1 414 ? 174.641 179.567 175.626 1.00 99.81 411 GLN A CA 1
ATOM 2618 C C . GLN A 1 414 ? 174.601 179.056 177.060 1.00 99.81 411 GLN A C 1
ATOM 2619 O O . GLN A 1 414 ? 175.607 178.501 177.514 1.00 99.81 411 GLN A O 1
ATOM 2625 N N . VAL A 1 415 ? 173.499 179.217 177.787 1.00 98.13 412 VAL A N 1
ATOM 2626 C CA . VAL A 1 415 ? 173.400 178.746 179.164 1.00 98.13 412 VAL A CA 1
ATOM 2627 C C . VAL A 1 415 ? 172.090 177.991 179.340 1.00 98.13 412 VAL A C 1
ATOM 2628 O O . VAL A 1 415 ? 171.034 178.448 178.890 1.00 98.13 412 VAL A O 1
ATOM 2632 N N . GLN A 1 416 ? 172.164 176.831 179.989 1.00 100.29 413 GLN A N 1
ATOM 2633 C CA . GLN A 1 416 ? 170.968 176.058 180.281 1.00 100.29 413 GLN A CA 1
ATOM 2634 C C . GLN A 1 416 ? 170.069 176.830 181.248 1.00 100.29 413 GLN A C 1
ATOM 2635 O O . GLN A 1 416 ? 170.557 177.478 182.178 1.00 100.29 413 GLN A O 1
ATOM 2641 N N . PRO A 1 417 ? 168.749 176.781 181.045 1.00 95.60 414 PRO A N 1
ATOM 2642 C CA . PRO A 1 417 ? 167.858 177.580 181.903 1.00 95.60 414 PRO A CA 1
ATOM 2643 C C . PRO A 1 417 ? 167.879 177.166 183.364 1.00 95.60 414 PRO A C 1
ATOM 2644 O O . PRO A 1 417 ? 167.683 178.015 184.242 1.00 95.60 414 PRO A O 1
ATOM 2648 N N . ASN A 1 418 ? 168.114 175.892 183.654 1.00 97.39 415 ASN A N 1
ATOM 2649 C CA . ASN A 1 418 ? 168.017 175.415 185.029 1.00 97.39 415 ASN A CA 1
ATOM 2650 C C . ASN A 1 418 ? 169.403 175.330 185.661 1.00 97.39 415 ASN A C 1
ATOM 2651 O O . ASN A 1 418 ? 170.352 174.893 185.004 1.00 97.39 415 ASN A O 1
ATOM 2656 N N . PRO A 1 419 ? 169.557 175.734 186.925 1.00 95.89 416 PRO A N 1
ATOM 2657 C CA . PRO A 1 419 ? 170.871 175.655 187.573 1.00 95.89 416 PRO A CA 1
ATOM 2658 C C . PRO A 1 419 ? 171.107 174.332 188.284 1.00 95.89 416 PRO A C 1
ATOM 2659 O O . PRO A 1 419 ? 170.239 173.454 188.291 1.00 95.89 416 PRO A O 1
ATOM 2663 N N . VAL A 1 420 ? 172.287 174.184 188.883 1.00 100.08 417 VAL A N 1
ATOM 2664 C CA . VAL A 1 420 ? 172.642 173.020 189.686 1.00 100.08 417 VAL A CA 1
ATOM 2665 C C . VAL A 1 420 ? 173.161 173.514 191.028 1.00 100.08 417 VAL A C 1
ATOM 2666 O O . VAL A 1 420 ? 173.904 174.499 191.089 1.00 100.08 417 VAL A O 1
ATOM 2670 N N . PHE A 1 421 ? 172.770 172.834 192.102 1.00 101.38 418 PHE A N 1
ATOM 2671 C CA . PHE A 1 421 ? 173.107 173.254 193.456 1.00 101.38 418 PHE A CA 1
ATOM 2672 C C . PHE A 1 421 ? 174.211 172.371 194.022 1.00 101.38 418 PHE A C 1
ATOM 2673 O O . PHE A 1 421 ? 174.111 171.141 193.985 1.00 101.38 418 PHE A O 1
ATOM 2681 N N . GLN A 1 422 ? 175.259 173.006 194.543 1.00 103.58 419 GLN A N 1
ATOM 2682 C CA . GLN A 1 422 ? 176.391 172.308 195.134 1.00 103.58 419 GLN A CA 1
ATOM 2683 C C . GLN A 1 422 ? 176.797 173.019 196.417 1.00 103.58 419 GLN A C 1
ATOM 2684 O O . GLN A 1 422 ? 176.487 174.194 196.624 1.00 103.58 419 GLN A O 1
ATOM 2690 N N . ILE A 1 423 ? 177.498 172.290 197.283 1.00 106.23 420 ILE A N 1
ATOM 2691 C CA . ILE A 1 423 ? 177.923 172.802 198.579 1.00 106.23 420 ILE A CA 1
ATOM 2692 C C . ILE A 1 423 ? 179.397 172.474 198.781 1.00 106.23 420 ILE A C 1
ATOM 2693 O O . ILE A 1 423 ? 179.870 171.411 198.363 1.00 106.23 420 ILE A O 1
ATOM 2698 N N . ASP A 1 424 ? 180.125 173.399 199.403 1.00 108.32 421 ASP A N 1
ATOM 2699 C CA . ASP A 1 424 ? 181.547 173.225 199.702 1.00 108.32 421 ASP A CA 1
ATOM 2700 C C . ASP A 1 424 ? 181.677 172.866 201.179 1.00 108.32 421 ASP A C 1
ATOM 2701 O O . ASP A 1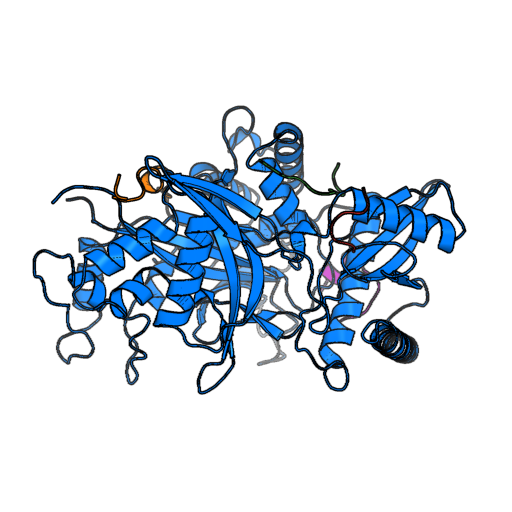 424 ? 181.847 173.733 202.036 1.00 108.32 421 ASP A O 1
ATOM 2706 N N . LEU A 1 425 ? 181.593 171.572 201.474 1.00 108.33 422 LEU A N 1
ATOM 2707 C CA . LEU A 1 425 ? 181.690 171.110 202.852 1.00 108.33 422 LEU A CA 1
ATOM 2708 C C . LEU A 1 425 ? 183.117 171.245 203.369 1.00 108.33 422 LEU A C 1
ATOM 2709 O O . LEU A 1 425 ? 184.084 170.972 202.653 1.00 108.33 422 LEU A O 1
ATOM 2714 N N . ASN A 1 426 ? 183.244 171.667 204.626 1.00 115.10 423 ASN A N 1
ATOM 2715 C CA . ASN A 1 426 ? 184.538 171.847 205.271 1.00 115.10 423 ASN A CA 1
ATOM 2716 C C . ASN A 1 426 ? 184.471 171.285 206.683 1.00 115.10 423 ASN A C 1
ATOM 2717 O O . ASN A 1 426 ? 183.641 171.718 207.487 1.00 115.10 423 ASN A O 1
ATOM 2722 N N . ARG A 1 427 ? 185.360 170.339 206.988 1.00 116.68 424 ARG A N 1
ATOM 2723 C CA . ARG A 1 427 ? 185.346 169.672 208.284 1.00 116.68 424 ARG A CA 1
ATOM 2724 C C . ARG A 1 427 ? 185.956 170.510 209.400 1.00 116.68 424 ARG A C 1
ATOM 2725 O O . ARG A 1 427 ? 185.882 170.102 210.564 1.00 116.68 424 ARG A O 1
ATOM 2733 N N . MET A 1 428 ? 186.557 171.656 209.084 1.00 113.81 425 MET A N 1
ATOM 2734 C CA . MET A 1 428 ? 187.188 172.499 210.089 1.00 113.81 425 MET A CA 1
ATOM 2735 C C . MET A 1 428 ? 186.572 173.887 210.192 1.00 113.81 425 MET A C 1
ATOM 2736 O O . MET A 1 428 ? 187.118 174.735 210.907 1.00 113.81 425 MET A O 1
ATOM 2741 N N . GLY A 1 429 ? 185.461 174.145 209.510 1.00 119.88 426 GLY A N 1
ATOM 2742 C CA . GLY A 1 429 ? 184.810 175.435 209.571 1.00 119.88 426 GLY A CA 1
ATOM 2743 C C . GLY A 1 429 ? 183.965 175.591 210.821 1.00 119.88 426 GLY A C 1
ATOM 2744 O O . GLY A 1 429 ? 183.980 174.766 211.736 1.00 119.88 426 GLY A O 1
ATOM 2745 N N . GLU A 1 430 ? 183.213 176.695 210.854 1.00 124.77 427 GLU A N 1
ATOM 2746 C CA . GLU A 1 430 ? 182.327 176.948 211.986 1.00 124.77 427 GLU A CA 1
ATOM 2747 C C . GLU A 1 430 ? 181.230 175.895 212.074 1.00 124.77 427 GLU A C 1
ATOM 2748 O O . GLU A 1 430 ? 180.911 175.410 213.166 1.00 124.77 427 GLU A O 1
ATOM 2754 N N . THR A 1 431 ? 180.642 175.529 210.939 1.00 123.63 428 THR A N 1
ATOM 2755 C CA . THR A 1 431 ? 179.628 174.476 210.891 1.00 123.63 428 THR A CA 1
ATOM 2756 C C . THR A 1 431 ? 180.255 173.120 210.580 1.00 123.63 428 THR A C 1
ATOM 2757 O O . THR A 1 431 ? 179.853 172.420 209.653 1.00 123.63 428 THR A O 1
ATOM 2761 N N . ALA A 1 432 ? 181.267 172.748 211.367 1.00 117.58 429 ALA A N 1
ATOM 2762 C CA . ALA A 1 432 ? 181.952 171.478 211.146 1.00 117.58 429 ALA A CA 1
ATOM 2763 C C . ALA A 1 432 ? 181.047 170.294 211.460 1.00 117.58 429 ALA A C 1
ATOM 2764 O O . ALA A 1 432 ? 181.091 169.270 210.766 1.00 117.58 429 ALA A O 1
ATOM 2766 N N . GLN A 1 433 ? 180.224 170.412 212.505 1.00 116.29 430 GLN A N 1
ATOM 2767 C CA . GLN A 1 433 ? 179.391 169.301 212.950 1.00 116.29 430 GLN A CA 1
ATOM 2768 C C . GLN A 1 433 ? 178.341 168.892 211.927 1.00 116.29 430 GLN A C 1
ATOM 2769 O O . GLN A 1 433 ? 177.885 167.744 211.963 1.00 116.29 430 GLN A O 1
ATOM 2775 N N . MET A 1 434 ? 177.946 169.789 211.025 1.00 109.76 431 MET A N 1
ATOM 2776 C CA . MET A 1 434 ? 177.038 169.445 209.937 1.00 109.76 431 MET A CA 1
ATOM 2777 C C . MET A 1 434 ? 177.760 169.072 208.654 1.00 109.76 431 MET A C 1
ATOM 2778 O O . MET A 1 434 ? 177.277 168.215 207.908 1.00 109.76 431 MET A O 1
ATOM 2783 N N . ASP A 1 435 ? 178.902 169.699 208.374 1.00 115.66 432 ASP A N 1
ATOM 2784 C CA . ASP A 1 435 ? 179.675 169.313 207.200 1.00 115.66 432 ASP A CA 1
ATOM 2785 C C . ASP A 1 435 ? 180.164 167.876 207.319 1.00 115.66 432 ASP A C 1
ATOM 2786 O O . ASP A 1 435 ? 180.109 167.111 206.350 1.00 115.66 432 ASP A O 1
ATOM 2791 N N . SER A 1 436 ? 180.629 167.484 208.509 1.00 114.74 433 SER A N 1
ATOM 2792 C CA . SER A 1 436 ? 181.044 166.101 208.721 1.00 114.74 433 SER A CA 1
ATOM 2793 C C . SER A 1 436 ? 179.868 165.142 208.577 1.00 114.74 433 SER A C 1
ATOM 2794 O O . SER A 1 436 ? 180.003 164.066 207.981 1.00 114.74 433 SER A O 1
ATOM 2797 N N . LEU A 1 437 ? 178.707 165.513 209.123 1.00 110.11 434 LEU A N 1
ATOM 2798 C CA . LEU A 1 437 ? 177.530 164.657 209.016 1.00 110.11 434 LEU A CA 1
ATOM 2799 C C . LEU A 1 437 ? 177.110 164.475 207.563 1.00 110.11 434 LEU A C 1
ATOM 2800 O O . LEU A 1 437 ? 176.777 163.363 207.138 1.00 110.11 434 LEU A O 1
ATOM 2805 N N . GLN A 1 438 ? 177.129 165.556 206.783 1.00 109.65 435 GLN A N 1
ATOM 2806 C CA . GLN A 1 438 ? 176.750 165.458 205.378 1.00 109.65 435 GLN A CA 1
ATOM 2807 C C . GLN A 1 438 ? 177.783 164.672 204.579 1.00 109.65 435 GLN A C 1
ATOM 2808 O O . GLN A 1 438 ? 177.430 163.935 203.651 1.00 109.65 435 GLN A O 1
ATOM 2814 N N . LEU A 1 439 ? 179.066 164.813 204.924 1.00 111.64 436 LEU A N 1
ATOM 2815 C CA . LEU A 1 439 ? 180.094 164.012 204.269 1.00 111.64 436 LEU A CA 1
ATOM 2816 C C . LEU A 1 439 ? 179.896 162.529 204.554 1.00 111.64 436 LEU A C 1
ATOM 2817 O O . LEU A 1 439 ? 180.054 161.690 203.660 1.00 111.64 436 LEU A O 1
ATOM 2822 N N . ASP A 1 440 ? 179.553 162.188 205.798 1.00 115.79 437 ASP A N 1
ATOM 2823 C CA . ASP A 1 440 ? 179.252 160.799 206.127 1.00 115.79 437 ASP A CA 1
ATOM 2824 C C . ASP A 1 440 ? 178.012 160.305 205.394 1.00 115.79 437 ASP A C 1
ATOM 2825 O O . ASP A 1 440 ? 177.978 159.156 204.940 1.00 115.79 437 ASP A O 1
ATOM 2830 N N . ALA A 1 441 ? 176.986 161.151 205.276 1.00 109.83 438 ALA A N 1
ATOM 2831 C CA . ALA A 1 441 ? 175.779 160.760 204.554 1.00 109.83 438 ALA A CA 1
ATOM 2832 C C . ALA A 1 441 ? 176.041 160.587 203.064 1.00 109.83 438 ALA A C 1
ATOM 2833 O O . ALA A 1 441 ? 175.334 159.822 202.398 1.00 109.83 438 ALA A O 1
ATOM 2835 N N . ALA A 1 442 ? 177.039 161.291 202.524 1.00 110.10 439 ALA A N 1
ATOM 2836 C CA . ALA A 1 442 ? 177.349 161.171 201.103 1.00 110.10 439 ALA A CA 1
ATOM 2837 C C . ALA A 1 442 ? 177.800 159.760 200.749 1.00 110.10 439 ALA A C 1
ATOM 2838 O O . ALA A 1 442 ? 177.399 159.213 199.715 1.00 110.10 439 ALA A O 1
ATOM 2840 N N . GLY A 1 443 ? 178.633 159.156 201.592 1.00 115.25 440 GLY A N 1
ATOM 2841 C CA . GLY A 1 443 ? 179.111 157.811 201.344 1.00 115.25 440 GLY A CA 1
ATOM 2842 C C . GLY A 1 443 ? 180.155 157.352 202.340 1.00 115.25 440 GLY A C 1
ATOM 2843 O O . GLY A 1 443 ? 181.026 158.130 202.742 1.00 115.25 440 GLY A O 1
ATOM 2844 N N . GLY A 1 444 ? 180.075 156.089 202.748 1.00 116.63 441 GLY A N 1
ATOM 2845 C CA . GLY A 1 444 ? 181.013 155.530 203.690 1.00 116.63 441 GLY A CA 1
ATOM 2846 C C . GLY A 1 444 ? 180.387 154.442 204.538 1.00 116.63 441 GLY A C 1
ATOM 2847 O O . GLY A 1 444 ? 179.259 154.004 204.291 1.00 116.63 441 GLY A O 1
ATOM 2848 N N . PRO A 1 445 ? 181.120 153.971 205.551 1.00 117.29 442 PRO A N 1
ATOM 2849 C CA . PRO A 1 445 ? 180.539 152.967 206.459 1.00 117.29 442 PRO A CA 1
ATOM 2850 C C . PRO A 1 445 ? 179.298 153.462 207.179 1.00 117.29 442 PRO A C 1
ATOM 2851 O O . PRO A 1 445 ? 178.361 152.684 207.400 1.00 117.29 442 PRO A O 1
ATOM 2855 N N . ASN A 1 446 ? 179.265 154.738 207.554 1.00 117.50 443 ASN A N 1
ATOM 2856 C CA . ASN A 1 446 ? 178.103 155.323 208.221 1.00 117.50 443 ASN A CA 1
ATOM 2857 C C . ASN A 1 446 ? 177.267 156.100 207.206 1.00 117.50 443 ASN A C 1
ATOM 2858 O O . ASN A 1 446 ? 177.267 157.330 207.152 1.00 117.50 443 ASN A O 1
ATOM 2863 N N . ALA A 1 447 ? 176.539 155.343 206.387 1.00 112.98 444 ALA A N 1
ATOM 2864 C CA . ALA A 1 447 ? 175.666 155.917 205.372 1.00 112.98 444 ALA A CA 1
ATOM 2865 C C . ALA A 1 447 ? 174.195 155.860 205.755 1.00 112.98 444 ALA A C 1
ATOM 2866 O O . ALA A 1 447 ? 173.458 156.818 205.503 1.00 112.98 444 ALA A O 1
ATOM 2868 N N . GLN A 1 448 ? 173.749 154.757 206.357 1.00 115.57 445 GLN A N 1
ATOM 2869 C CA . GLN A 1 448 ? 172.352 154.643 206.759 1.00 115.57 445 GLN A CA 1
ATOM 2870 C C . GLN A 1 448 ? 172.051 155.486 207.992 1.00 115.57 445 GLN A C 1
ATOM 2871 O O . GLN A 1 448 ? 171.003 156.140 208.058 1.00 115.57 445 GLN A O 1
ATOM 2877 N N . LYS A 1 449 ? 172.954 155.479 208.976 1.00 112.13 446 LYS A N 1
ATOM 2878 C CA . LYS A 1 449 ? 172.710 156.211 210.214 1.00 112.13 446 LYS A CA 1
ATOM 2879 C C . LYS A 1 449 ? 172.617 157.711 209.966 1.00 112.13 446 LYS A C 1
ATOM 2880 O O . LYS A 1 449 ? 171.743 158.386 210.522 1.00 112.13 446 LYS A O 1
ATOM 2886 N N . ALA A 1 450 ? 173.511 158.252 209.135 1.00 106.14 447 ALA A N 1
ATOM 2887 C CA . ALA A 1 450 ? 173.486 159.685 208.856 1.00 106.14 447 ALA A CA 1
ATOM 2888 C C . ALA A 1 450 ? 172.210 160.089 208.127 1.00 106.14 447 ALA A C 1
ATOM 2889 O O . ALA A 1 450 ? 171.601 161.116 208.451 1.00 106.14 447 ALA A O 1
ATOM 2891 N N . ALA A 1 451 ? 171.791 159.296 207.138 1.00 102.99 448 ALA A N 1
ATOM 2892 C CA . ALA A 1 451 ? 170.555 159.595 206.424 1.00 102.99 448 ALA A CA 1
ATOM 2893 C C . ALA A 1 451 ? 169.351 159.522 207.354 1.00 102.99 448 ALA A C 1
ATOM 2894 O O . ALA A 1 451 ? 168.456 160.374 207.292 1.00 102.99 448 ALA A O 1
ATOM 2896 N N . ALA A 1 452 ? 169.312 158.510 208.225 1.00 99.97 449 ALA A N 1
ATOM 2897 C CA . ALA A 1 452 ? 168.212 158.400 209.176 1.00 99.97 449 ALA A CA 1
ATOM 2898 C C . ALA A 1 452 ? 168.184 159.591 210.125 1.00 99.97 449 ALA A C 1
ATOM 2899 O O . ALA A 1 452 ? 167.112 160.122 210.434 1.00 99.97 449 ALA A O 1
ATOM 2901 N N . THR A 1 453 ? 169.356 160.026 210.595 1.00 97.90 450 THR A N 1
ATOM 2902 C CA . THR A 1 453 ? 169.417 161.186 211.478 1.00 97.90 450 THR A CA 1
ATOM 2903 C C . THR A 1 453 ? 168.933 162.447 210.770 1.00 97.90 450 THR A C 1
ATOM 2904 O O . THR A 1 453 ? 168.191 163.249 211.351 1.00 97.90 450 THR A O 1
ATOM 2908 N N . ILE A 1 454 ? 169.340 162.636 209.513 1.00 95.91 451 ILE A N 1
ATOM 2909 C CA . ILE A 1 454 ? 168.907 163.813 208.762 1.00 95.91 451 ILE A CA 1
ATOM 2910 C C . ILE A 1 454 ? 167.396 163.795 208.566 1.00 95.91 451 ILE A C 1
ATOM 2911 O O . ILE A 1 454 ? 166.720 164.821 208.723 1.00 95.91 451 ILE A O 1
ATOM 2916 N N . ILE A 1 455 ? 166.842 162.630 208.220 1.00 95.25 452 ILE A N 1
ATOM 2917 C CA . ILE A 1 455 ? 165.398 162.519 208.036 1.00 95.25 452 ILE A CA 1
ATOM 2918 C C . ILE A 1 455 ? 164.670 162.798 209.345 1.00 95.25 452 ILE A C 1
ATOM 2919 O O . ILE A 1 455 ? 163.632 163.471 209.364 1.00 95.25 452 ILE A O 1
ATOM 2924 N N . ARG A 1 456 ? 165.201 162.290 210.460 1.00 98.16 453 ARG A N 1
ATOM 2925 C CA . ARG A 1 456 ? 164.583 162.541 211.757 1.00 98.16 453 ARG A CA 1
ATOM 2926 C C . ARG A 1 456 ? 164.601 164.024 212.103 1.00 98.16 453 ARG A C 1
ATOM 2927 O O . ARG A 1 456 ? 163.614 164.561 212.617 1.00 98.16 453 ARG A O 1
ATOM 2935 N N . GLN A 1 457 ? 165.717 164.704 211.828 1.00 96.28 454 GLN A N 1
ATOM 2936 C CA . GLN A 1 457 ? 165.791 166.139 212.092 1.00 96.28 454 GLN A CA 1
ATOM 2937 C C . GLN A 1 457 ? 164.795 166.912 211.235 1.00 96.28 454 GLN A C 1
ATOM 2938 O O . GLN A 1 457 ? 164.110 167.819 211.727 1.00 96.28 454 GLN A O 1
ATOM 2944 N N . ILE A 1 458 ? 164.698 166.564 209.950 1.00 93.50 455 ILE A N 1
ATOM 2945 C CA . ILE A 1 458 ? 163.764 167.259 209.068 1.00 93.50 455 ILE A CA 1
ATOM 2946 C C . ILE A 1 458 ? 162.327 167.010 209.512 1.00 93.50 455 ILE A C 1
ATOM 2947 O O . ILE A 1 458 ? 161.482 167.911 209.457 1.00 93.50 455 ILE A O 1
ATOM 2952 N N . ASN A 1 459 ? 162.029 165.793 209.971 1.00 94.44 456 ASN A N 1
ATOM 2953 C CA . ASN A 1 459 ? 160.706 165.516 210.523 1.00 94.44 456 ASN A CA 1
ATOM 2954 C C . ASN A 1 459 ? 160.442 166.354 211.767 1.00 94.44 456 ASN A C 1
ATOM 2955 O O . ASN A 1 459 ? 159.346 166.898 211.935 1.00 94.44 456 ASN A O 1
ATOM 2960 N N . ASN A 1 460 ? 161.437 166.470 212.649 1.00 97.46 457 ASN A N 1
ATOM 2961 C CA . ASN A 1 460 ? 161.281 167.288 213.846 1.00 97.46 457 ASN A CA 1
ATOM 2962 C C . ASN A 1 460 ? 161.059 168.756 213.517 1.00 97.46 457 ASN A C 1
ATOM 2963 O O . ASN A 1 460 ? 160.362 169.446 214.267 1.00 97.46 457 ASN A O 1
ATOM 2968 N N . LEU A 1 461 ? 161.628 169.248 212.420 1.00 96.11 458 LEU A N 1
ATOM 2969 C CA . LEU A 1 461 ? 161.421 170.625 211.988 1.00 96.11 458 LEU A CA 1
ATOM 2970 C C . LEU A 1 461 ? 160.176 170.689 211.109 1.00 96.11 458 LEU A C 1
ATOM 2971 O O . LEU A 1 461 ? 160.219 170.308 209.935 1.00 96.11 458 LEU A O 1
ATOM 2976 N N . GLY A 1 462 ? 159.073 171.161 211.678 1.00 94.39 459 GLY A N 1
ATOM 2977 C CA . GLY A 1 462 ? 157.856 171.364 210.923 1.00 94.39 459 GLY A CA 1
ATOM 2978 C C . GLY A 1 462 ? 156.821 170.265 211.011 1.00 94.39 459 GLY A C 1
ATOM 2979 O O . GLY A 1 462 ? 156.114 170.030 210.025 1.00 94.39 459 GLY A O 1
ATOM 2980 N N . GLY A 1 463 ? 156.707 169.585 212.149 1.00 97.49 460 GLY A N 1
ATOM 2981 C CA . GLY A 1 463 ? 155.681 168.574 212.310 1.00 97.49 460 GLY A CA 1
ATOM 2982 C C . GLY A 1 463 ? 156.149 167.166 212.006 1.00 97.49 460 GLY A C 1
ATOM 2983 O O . GLY A 1 463 ? 156.780 166.519 212.847 1.00 97.49 460 GLY A O 1
ATOM 2984 N N . GLY A 1 464 ? 155.831 166.677 210.819 1.00 99.94 461 GLY A N 1
ATOM 2985 C CA . GLY A 1 464 ? 156.234 165.349 210.422 1.00 99.94 461 GLY A CA 1
ATOM 2986 C C . GLY A 1 464 ? 155.726 165.000 209.044 1.00 99.94 461 GLY A C 1
ATOM 2987 O O . GLY A 1 464 ? 155.355 165.873 208.258 1.00 99.94 461 GLY A O 1
ATOM 2988 N N . GLY A 1 465 ? 155.712 163.702 208.758 1.00 101.86 462 GLY A N 1
ATOM 2989 C CA . GLY A 1 465 ? 155.204 163.221 207.483 1.00 101.86 462 GLY A CA 1
ATOM 2990 C C . GLY A 1 465 ? 156.041 163.611 206.285 1.00 101.86 462 GLY A C 1
ATOM 2991 O O . GLY A 1 465 ? 155.490 163.912 205.218 1.00 101.86 462 GLY A O 1
ATOM 2992 N N . PHE A 1 466 ? 157.366 163.611 206.433 1.00 96.43 463 PHE A N 1
ATOM 2993 C CA . PHE A 1 466 ? 158.249 163.874 205.303 1.00 96.43 463 PHE A CA 1
ATOM 2994 C C . PHE A 1 466 ? 158.297 162.718 204.314 1.00 96.43 463 PHE A C 1
ATOM 2995 O O . PHE A 1 466 ? 158.829 162.889 203.213 1.00 96.43 463 PHE A O 1
ATOM 3003 N N . GLU A 1 467 ? 157.756 161.553 204.678 1.00 106.78 464 GLU A N 1
ATOM 3004 C CA . GLU A 1 467 ? 157.820 160.394 203.794 1.00 106.78 464 GLU A CA 1
ATOM 3005 C C . GLU A 1 467 ? 156.991 160.609 202.535 1.00 106.78 464 GLU A C 1
ATOM 3006 O O . GLU A 1 467 ? 157.288 160.034 201.481 1.00 106.78 464 GLU A O 1
ATOM 3012 N N . ARG A 1 468 ? 155.941 161.427 202.624 1.00 106.22 465 ARG A N 1
ATOM 3013 C CA . ARG A 1 468 ? 155.089 161.683 201.470 1.00 106.22 465 ARG A CA 1
ATOM 3014 C C . ARG A 1 468 ? 155.811 162.429 200.357 1.00 106.22 465 ARG A C 1
ATOM 3015 O O . ARG A 1 468 ? 155.357 162.381 199.208 1.00 106.22 465 ARG A O 1
ATOM 3023 N N . PHE A 1 469 ? 156.915 163.110 200.660 1.00 102.32 466 PHE A N 1
ATOM 3024 C CA . PHE A 1 469 ? 157.657 163.873 199.665 1.00 102.32 466 PHE A CA 1
ATOM 3025 C C . PHE A 1 469 ? 159.018 163.286 199.331 1.00 102.32 466 PHE A C 1
ATOM 3026 O O . PHE A 1 469 ? 159.528 163.535 198.237 1.00 102.32 466 PHE A O 1
ATOM 3034 N N . PHE A 1 470 ? 159.618 162.519 200.238 1.00 104.71 467 PHE A N 1
ATOM 3035 C CA . PHE A 1 470 ? 160.935 161.942 200.016 1.00 104.71 467 PHE A CA 1
ATOM 3036 C C . PHE A 1 470 ? 160.964 160.523 200.562 1.00 104.71 467 PHE A C 1
ATOM 3037 O O . PHE A 1 470 ? 160.220 160.181 201.485 1.00 104.71 467 PHE A O 1
ATOM 3045 N N . ASP A 1 471 ? 161.838 159.698 199.982 1.00 117.47 468 ASP A N 1
ATOM 3046 C CA . ASP A 1 471 ? 162.003 158.300 200.391 1.00 117.47 468 ASP A CA 1
ATOM 3047 C C . ASP A 1 471 ? 163.503 158.019 200.444 1.00 117.47 468 ASP A C 1
ATOM 3048 O O . ASP A 1 471 ? 164.108 157.628 199.442 1.00 117.47 468 ASP A O 1
ATOM 3053 N N . HIS A 1 472 ? 164.095 158.210 201.624 1.00 117.84 469 HIS A N 1
ATOM 3054 C CA . HIS A 1 472 ? 165.534 158.047 201.793 1.00 117.84 469 HIS A CA 1
ATOM 3055 C C . HIS A 1 472 ? 165.997 156.606 201.625 1.00 117.84 469 HIS A C 1
ATOM 3056 O O . HIS A 1 472 ? 167.202 156.380 201.469 1.00 117.84 469 HIS A O 1
ATOM 3063 N N . THR A 1 473 ? 165.083 155.634 201.663 1.00 117.84 470 THR A N 1
ATOM 3064 C CA . THR A 1 473 ? 165.485 154.238 201.528 1.00 117.84 470 THR A CA 1
ATOM 3065 C C . THR A 1 473 ? 166.065 153.955 200.147 1.00 117.84 470 THR A C 1
ATOM 3066 O O . THR A 1 473 ? 167.064 153.236 200.022 1.00 117.84 470 THR A O 1
ATOM 3070 N N . THR A 1 474 ? 165.456 154.508 199.101 1.00 113.46 471 THR A N 1
ATOM 3071 C CA . THR A 1 474 ? 165.858 154.243 197.723 1.00 113.46 471 THR A CA 1
ATOM 3072 C C . THR A 1 474 ? 166.119 155.541 196.972 1.00 113.46 471 THR A C 1
ATOM 3073 O O . THR A 1 474 ? 165.806 155.666 195.785 1.00 113.46 471 THR A O 1
ATOM 3077 N N . GLN A 1 475 ? 166.696 156.529 197.650 1.00 107.66 472 GLN A N 1
ATOM 3078 C CA . GLN A 1 475 ? 167.006 157.797 197.002 1.00 107.66 472 GLN A CA 1
ATOM 3079 C C . GLN A 1 475 ? 168.168 158.482 197.711 1.00 107.66 472 GLN A C 1
ATOM 3080 O O . GLN A 1 475 ? 168.043 158.862 198.882 1.00 107.66 472 GLN A O 1
ATOM 3086 N N . PRO A 1 476 ? 169.309 158.647 197.045 1.00 101.09 473 PRO A N 1
ATOM 3087 C CA . PRO A 1 476 ? 170.438 159.339 197.676 1.00 101.09 473 PRO A CA 1
ATOM 3088 C C . PRO A 1 476 ? 170.099 160.789 197.987 1.00 101.09 473 PRO A C 1
ATOM 3089 O O . PRO A 1 476 ? 169.356 161.449 197.258 1.00 101.09 473 PRO A O 1
ATOM 3093 N N . ILE A 1 477 ? 170.660 161.282 199.089 1.00 98.49 474 ILE A N 1
ATOM 3094 C CA . ILE A 1 477 ? 170.453 162.662 199.510 1.00 98.49 474 ILE A CA 1
ATOM 3095 C C . ILE A 1 477 ? 171.557 163.531 198.928 1.00 98.49 474 ILE A C 1
ATOM 3096 O O . ILE A 1 477 ? 171.291 164.494 198.201 1.00 98.49 474 ILE A O 1
ATOM 3101 N N . LEU A 1 478 ? 172.803 163.195 199.244 1.00 104.70 475 LEU A N 1
ATOM 3102 C CA . LEU A 1 478 ? 173.963 163.948 198.799 1.00 104.70 475 LEU A CA 1
ATOM 3103 C C . LEU A 1 478 ? 174.880 163.041 197.991 1.00 104.70 475 LEU A C 1
ATOM 3104 O O . LEU A 1 478 ? 174.988 161.841 198.260 1.00 104.70 475 LEU A O 1
ATOM 3109 N N . GLU A 1 479 ? 175.537 163.622 196.992 1.00 113.80 476 GLU A N 1
ATOM 3110 C CA . GLU A 1 479 ? 176.443 162.894 196.116 1.00 113.80 476 GLU A CA 1
ATOM 3111 C C . GLU A 1 479 ? 177.814 163.552 196.131 1.00 113.80 476 GLU A C 1
ATOM 3112 O O . GLU A 1 479 ? 177.924 164.781 196.138 1.00 113.80 476 GLU A O 1
ATOM 3118 N N . ARG A 1 480 ? 178.856 162.726 196.132 1.00 116.28 477 ARG A N 1
ATOM 3119 C CA . ARG A 1 480 ? 180.234 163.196 196.171 1.00 116.28 477 ARG A CA 1
ATOM 3120 C C . ARG A 1 480 ? 180.813 163.186 194.763 1.00 116.28 477 ARG A C 1
ATOM 3121 O O . ARG A 1 480 ? 180.799 162.151 194.088 1.00 116.28 477 ARG A O 1
ATOM 3129 N N . THR A 1 481 ? 181.322 164.336 194.325 1.00 117.33 478 THR A N 1
ATOM 3130 C CA . THR A 1 481 ? 181.856 164.495 192.979 1.00 117.33 478 THR A CA 1
ATOM 3131 C C . THR A 1 481 ? 183.355 164.233 192.903 1.00 117.33 478 THR A C 1
ATOM 3132 O O . THR A 1 481 ? 183.937 164.346 191.819 1.00 117.33 478 THR A O 1
ATOM 3136 N N . GLY A 1 482 ? 183.988 163.884 194.018 1.00 117.27 479 GLY A N 1
ATOM 3137 C CA . GLY A 1 482 ? 185.415 163.601 194.005 1.00 117.27 479 GLY A CA 1
ATOM 3138 C C . GLY A 1 482 ? 186.279 164.798 193.674 1.00 117.27 479 GLY A C 1
ATOM 3139 O O . GLY A 1 482 ? 187.238 164.675 192.902 1.00 117.27 479 GLY A O 1
ATOM 3140 N N . GLN A 1 483 ? 185.959 165.959 194.239 1.00 113.38 480 GLN A N 1
ATOM 3141 C CA . GLN A 1 483 ? 186.705 167.187 194.003 1.00 113.38 480 GLN A CA 1
ATOM 3142 C C . GLN A 1 483 ? 187.146 167.770 195.337 1.00 113.38 480 GLN A C 1
ATOM 3143 O O . GLN A 1 483 ? 186.345 167.864 196.273 1.00 113.38 480 GLN A O 1
ATOM 3149 N N . VAL A 1 484 ? 188.414 168.161 195.420 1.00 111.74 481 VAL A N 1
ATOM 3150 C CA . VAL A 1 484 ? 188.986 168.768 196.616 1.00 111.74 481 VAL A CA 1
ATOM 3151 C C . VAL A 1 484 ? 189.373 170.200 196.280 1.00 111.74 481 VAL A C 1
ATOM 3152 O O . VAL A 1 484 ? 190.080 170.444 195.295 1.00 111.74 481 VAL A O 1
ATOM 3156 N N . ILE A 1 485 ? 188.911 171.144 197.096 1.00 110.25 482 ILE A N 1
ATOM 3157 C CA . ILE A 1 485 ? 189.109 172.568 196.856 1.00 110.25 482 ILE A CA 1
ATOM 3158 C C . ILE A 1 485 ? 190.012 173.126 197.945 1.00 110.25 482 ILE A C 1
ATOM 3159 O O . ILE A 1 485 ? 189.737 172.956 199.139 1.00 110.25 482 ILE A O 1
ATOM 3164 N N . ASP A 1 486 ? 191.089 173.789 197.533 1.00 113.87 483 ASP A N 1
ATOM 3165 C CA . ASP A 1 486 ? 191.965 174.457 198.482 1.00 113.87 483 ASP A CA 1
ATOM 3166 C C . ASP A 1 486 ? 191.290 175.704 199.040 1.00 113.87 483 ASP A C 1
ATOM 3167 O O . ASP A 1 486 ? 190.464 176.341 198.381 1.00 113.87 483 ASP A O 1
ATOM 3172 N N . LEU A 1 487 ? 191.649 176.051 200.273 1.00 108.06 484 LEU A N 1
ATOM 3173 C CA . LEU A 1 487 ? 191.136 177.243 200.936 1.00 108.06 484 LEU A CA 1
ATOM 3174 C C . LEU A 1 487 ? 192.307 178.160 201.252 1.00 108.06 484 LEU A C 1
ATOM 3175 O O . LEU A 1 487 ? 193.234 177.765 201.967 1.00 108.06 484 LEU A O 1
ATOM 3180 N N . GLY A 1 488 ? 192.264 179.376 200.722 1.00 105.87 485 GLY A N 1
ATOM 3181 C CA . GLY A 1 488 ? 193.341 180.314 200.925 1.00 105.87 485 GLY A CA 1
ATOM 3182 C C . GLY A 1 488 ? 192.908 181.726 200.603 1.00 105.87 485 GLY A C 1
ATOM 3183 O O . GLY A 1 488 ? 191.756 181.978 200.246 1.00 105.87 485 GLY A O 1
ATOM 3184 N N . ASN A 1 489 ? 193.855 182.650 200.740 1.00 101.73 486 ASN A N 1
ATOM 3185 C CA . ASN A 1 489 ? 193.610 184.057 200.472 1.00 101.73 486 ASN A CA 1
ATOM 3186 C C . ASN A 1 489 ? 194.822 184.660 199.780 1.00 101.73 486 ASN A C 1
ATOM 3187 O O . ASN A 1 489 ? 195.967 184.361 200.126 1.00 101.73 486 ASN A O 1
ATOM 3192 N N . TRP A 1 490 ? 194.557 185.512 198.793 1.00 99.13 487 TRP A N 1
ATOM 3193 C CA . TRP A 1 490 ? 195.595 186.239 198.077 1.00 99.13 487 TRP A CA 1
ATOM 3194 C C . TRP A 1 490 ? 195.351 187.731 198.243 1.00 99.13 487 TRP A C 1
ATOM 3195 O O . TRP A 1 490 ? 194.215 188.197 198.110 1.00 99.13 487 TRP A O 1
ATOM 3206 N N . PHE A 1 491 ? 196.413 188.473 198.542 1.00 102.98 488 PHE A N 1
ATOM 3207 C CA . PHE A 1 491 ? 196.301 189.904 198.810 1.00 102.98 488 PHE A CA 1
ATOM 3208 C C . PHE A 1 491 ? 196.260 190.656 197.488 1.00 102.98 488 PHE A C 1
ATOM 3209 O O . PHE A 1 491 ? 197.272 190.777 196.794 1.00 102.98 488 PHE A O 1
ATOM 3217 N N . ASP A 1 492 ? 195.083 191.165 197.138 1.00 103.91 489 ASP A N 1
ATOM 3218 C CA . ASP A 1 492 ? 194.959 192.047 195.991 1.00 103.91 489 ASP A CA 1
ATOM 3219 C C . ASP A 1 492 ? 195.635 193.383 196.294 1.00 103.91 489 ASP A C 1
ATOM 3220 O O . ASP A 1 492 ? 196.045 193.660 197.424 1.00 103.91 489 ASP A O 1
ATOM 3225 N N . GLY A 1 493 ? 195.759 194.214 195.258 1.00 106.65 490 GLY A N 1
ATOM 3226 C CA . GLY A 1 493 ? 196.389 195.513 195.437 1.00 106.65 490 GLY A CA 1
ATOM 3227 C C . GLY A 1 493 ? 195.681 196.373 196.467 1.00 106.65 490 GLY A C 1
ATOM 3228 O O . GLY A 1 493 ? 196.321 197.109 197.221 1.00 106.65 490 GLY A O 1
ATOM 3229 N N . ASP A 1 494 ? 194.350 196.289 196.517 1.00 115.14 491 ASP A N 1
ATOM 3230 C CA . ASP A 1 494 ? 193.594 197.118 197.449 1.00 115.14 491 ASP A CA 1
ATOM 3231 C C . ASP A 1 494 ? 193.465 196.440 198.810 1.00 115.14 491 ASP A C 1
ATOM 3232 O O . ASP A 1 494 ? 193.819 197.025 199.840 1.00 115.14 491 ASP A O 1
ATOM 3237 N N . GLU A 1 495 ? 192.967 195.209 198.837 1.00 110.56 492 GLU A N 1
ATOM 3238 C CA . GLU A 1 495 ? 192.705 194.518 200.096 1.00 110.56 492 GLU A CA 1
ATOM 3239 C C . GLU A 1 495 ? 192.829 193.018 199.857 1.00 110.56 492 GLU A C 1
ATOM 3240 O O . GLU A 1 495 ? 192.856 192.550 198.715 1.00 110.56 492 GLU A O 1
ATOM 3246 N N . LYS A 1 496 ? 192.906 192.267 200.952 1.00 102.95 493 LYS A N 1
ATOM 3247 C CA . LYS A 1 496 ? 192.972 190.815 200.872 1.00 102.95 493 LYS A CA 1
ATOM 3248 C C . LYS A 1 496 ? 191.670 190.254 200.313 1.00 102.95 493 LYS A C 1
ATOM 3249 O O . LYS A 1 496 ? 190.578 190.714 200.657 1.00 102.95 493 LYS A O 1
ATOM 3255 N N . ARG A 1 497 ? 191.788 189.254 199.447 1.00 101.72 494 ARG A N 1
ATOM 3256 C CA . ARG A 1 497 ? 190.631 188.659 198.789 1.00 101.72 494 ARG A CA 1
ATOM 3257 C C . ARG A 1 497 ? 190.650 187.150 199.030 1.00 101.72 494 ARG A C 1
ATOM 3258 O O . ARG A 1 497 ? 191.449 186.621 199.812 1.00 101.72 494 ARG A O 1
ATOM 3266 N N . ASP A 1 498 ? 189.757 186.436 198.351 1.00 106.06 495 ASP A N 1
ATOM 3267 C CA . ASP A 1 498 ? 189.605 184.996 198.507 1.00 106.06 495 ASP A CA 1
ATOM 3268 C C . ASP A 1 498 ? 190.236 184.278 197.323 1.00 106.06 495 ASP A C 1
ATOM 3269 O O . ASP A 1 498 ? 190.224 184.792 196.200 1.00 106.06 495 ASP A O 1
ATOM 3274 N N . ARG A 1 499 ? 190.783 183.087 197.579 1.00 106.17 496 ARG A N 1
ATOM 3275 C CA . ARG A 1 499 ? 191.426 182.313 196.523 1.00 106.17 496 ARG A CA 1
ATOM 3276 C C . ARG A 1 499 ? 190.419 181.723 195.545 1.00 106.17 496 ARG A C 1
ATOM 3277 O O . ARG A 1 499 ? 190.773 181.459 194.391 1.00 106.17 496 ARG A O 1
ATOM 3285 N N . ARG A 1 500 ? 189.172 181.527 195.968 1.00 106.99 497 ARG A N 1
ATOM 3286 C CA . ARG A 1 500 ? 188.162 180.920 195.111 1.00 106.99 497 ARG A CA 1
ATOM 3287 C C . ARG A 1 500 ? 187.631 181.869 194.045 1.00 106.99 497 ARG A C 1
ATOM 3288 O O . ARG A 1 500 ? 186.722 181.487 193.301 1.00 106.99 497 ARG A O 1
ATOM 3296 N N . ASP A 1 501 ? 188.165 183.090 193.955 1.00 108.21 498 ASP A N 1
ATOM 3297 C CA . ASP A 1 501 ? 187.755 183.995 192.887 1.00 108.21 498 ASP A CA 1
ATOM 3298 C C . ASP A 1 501 ? 188.163 183.454 191.523 1.00 108.21 498 ASP A C 1
ATOM 3299 O O . ASP A 1 501 ? 187.540 183.780 190.505 1.00 108.21 498 ASP A O 1
ATOM 3304 N N . LEU A 1 502 ? 189.207 182.631 191.481 1.00 105.37 499 LEU A N 1
ATOM 3305 C CA . LEU A 1 502 ? 189.653 182.024 190.231 1.00 105.37 499 LEU A CA 1
ATOM 3306 C C . LEU A 1 502 ? 188.772 180.822 189.914 1.00 105.37 499 LEU A C 1
ATOM 3307 O O . LEU A 1 502 ? 188.835 179.796 190.598 1.00 105.37 499 LEU A O 1
ATOM 3312 N N . ASP A 1 503 ? 187.945 180.950 188.878 1.00 108.86 500 ASP A N 1
ATOM 3313 C CA . ASP A 1 503 ? 187.060 179.872 188.455 1.00 108.86 500 ASP A CA 1
ATOM 3314 C C . ASP A 1 503 ? 187.221 179.622 186.962 1.00 108.86 500 ASP A C 1
ATOM 3315 O O . ASP A 1 503 ? 188.170 180.117 186.345 1.00 108.86 500 ASP A O 1
ATOM 3320 N N . ASN A 1 504 ? 186.307 178.842 186.377 1.00 110.00 501 ASN A N 1
ATOM 3321 C CA . ASN A 1 504 ? 186.411 178.512 184.959 1.00 110.00 501 ASN A CA 1
ATOM 3322 C C . ASN A 1 504 ? 186.388 179.765 184.091 1.00 110.00 501 ASN A C 1
ATOM 3323 O O . ASN A 1 504 ? 187.175 179.886 183.145 1.00 110.00 501 ASN A O 1
ATOM 3328 N N . LEU A 1 505 ? 185.492 180.707 184.394 1.00 106.66 502 LEU A N 1
ATOM 3329 C CA . LEU A 1 505 ? 185.434 181.943 183.620 1.00 106.66 502 LEU A CA 1
ATOM 3330 C C . LEU A 1 505 ? 186.703 182.768 183.797 1.00 106.66 502 LEU A C 1
ATOM 3331 O O . LEU A 1 505 ? 187.203 183.364 182.836 1.00 106.66 502 LEU A O 1
ATOM 3336 N N . ALA A 1 506 ? 187.236 182.822 185.020 1.00 105.78 503 ALA A N 1
ATOM 3337 C CA . ALA A 1 506 ? 188.473 183.562 185.252 1.00 105.78 503 ALA A CA 1
ATOM 3338 C C . ALA A 1 506 ? 189.634 182.948 184.481 1.00 105.78 503 ALA A C 1
ATOM 3339 O O . ALA A 1 506 ? 190.448 183.669 183.891 1.00 105.78 503 ALA A O 1
ATOM 3341 N N . ALA A 1 507 ? 189.729 181.617 184.476 1.00 104.60 504 ALA A N 1
ATOM 3342 C CA . ALA A 1 507 ? 190.783 180.955 183.715 1.00 104.60 504 ALA A CA 1
ATOM 3343 C C . ALA A 1 507 ? 190.613 181.189 182.221 1.00 104.60 504 ALA A C 1
ATOM 3344 O O . ALA A 1 507 ? 191.596 181.389 181.499 1.00 104.60 504 ALA A O 1
ATOM 3346 N N . LEU A 1 508 ? 189.370 181.156 181.738 1.00 103.09 505 LEU A N 1
ATOM 3347 C CA . LEU A 1 508 ? 189.112 181.422 180.328 1.00 103.09 505 LEU A CA 1
ATOM 3348 C C . LEU A 1 508 ? 189.523 182.839 179.950 1.00 103.09 505 LEU A C 1
ATOM 3349 O O . LEU A 1 508 ? 190.076 183.065 178.869 1.00 103.09 505 LEU A O 1
ATOM 3354 N N . ASN A 1 509 ? 189.247 183.808 180.824 1.00 108.17 506 ASN A N 1
ATOM 3355 C CA . ASN A 1 509 ? 189.701 185.172 180.583 1.00 108.17 506 ASN A CA 1
ATOM 3356 C C . ASN A 1 509 ? 191.221 185.272 180.605 1.00 108.17 506 ASN A C 1
ATOM 3357 O O . ASN A 1 509 ? 191.804 185.995 179.789 1.00 108.17 506 ASN A O 1
ATOM 3362 N N . ALA A 1 510 ? 191.876 184.563 181.529 1.00 106.25 507 ALA A N 1
ATOM 3363 C CA . ALA A 1 510 ? 193.330 184.641 181.633 1.00 106.25 507 ALA A CA 1
ATOM 3364 C C . ALA A 1 510 ? 194.010 184.108 180.378 1.00 106.25 507 ALA A C 1
ATOM 3365 O O . ALA A 1 510 ? 194.964 184.715 179.875 1.00 106.25 507 ALA A O 1
ATOM 3367 N N . ALA A 1 511 ? 193.538 182.980 179.856 1.00 108.51 508 ALA A N 1
ATOM 3368 C CA . ALA A 1 511 ? 194.074 182.386 178.636 1.00 108.51 508 ALA A CA 1
ATOM 3369 C C . ALA A 1 511 ? 193.173 182.803 177.482 1.00 108.51 508 ALA A C 1
ATOM 3370 O O . ALA A 1 511 ? 192.118 182.198 177.263 1.00 108.51 508 ALA A O 1
ATOM 3372 N N . GLU A 1 512 ? 193.597 183.825 176.741 1.00 115.01 509 GLU A N 1
ATOM 3373 C CA . GLU A 1 512 ? 192.747 184.450 175.735 1.00 115.01 509 GLU A CA 1
ATOM 3374 C C . GLU A 1 512 ? 192.336 183.477 174.637 1.00 115.01 509 GLU A C 1
ATOM 3375 O O . GLU A 1 512 ? 191.154 183.141 174.512 1.00 115.01 509 GLU A O 1
ATOM 3381 N N . GLY A 1 513 ? 193.297 183.010 173.846 1.00 118.19 510 GLY A N 1
ATOM 3382 C CA . GLY A 1 513 ? 192.970 182.172 172.709 1.00 118.19 510 GLY A CA 1
ATOM 3383 C C . GLY A 1 513 ? 193.505 180.758 172.795 1.00 118.19 510 GLY A C 1
ATOM 3384 O O . GLY A 1 513 ? 193.147 179.906 171.977 1.00 118.19 510 GLY A O 1
ATOM 3385 N N . ASN A 1 514 ? 194.361 180.492 173.780 1.00 121.10 511 ASN A N 1
ATOM 3386 C CA . ASN A 1 514 ? 194.967 179.173 173.907 1.00 121.10 511 ASN A CA 1
ATOM 3387 C C . ASN A 1 514 ? 193.954 178.193 174.486 1.00 121.10 511 ASN A C 1
ATOM 3388 O O . ASN A 1 514 ? 193.764 178.133 175.705 1.00 121.10 511 ASN A O 1
ATOM 3393 N N . GLU A 1 515 ? 193.298 177.426 173.613 1.00 116.67 512 GLU A N 1
ATOM 3394 C CA . GLU A 1 515 ? 192.330 176.436 174.073 1.00 116.67 512 GLU A CA 1
ATOM 3395 C C . GLU A 1 515 ? 192.999 175.321 174.866 1.00 116.67 512 GLU A C 1
ATOM 3396 O O . GLU A 1 515 ? 192.409 174.799 175.820 1.00 116.67 512 GLU A O 1
ATOM 3402 N N . ASN A 1 516 ? 194.224 174.946 174.489 1.00 119.04 513 ASN A N 1
ATOM 3403 C CA . ASN A 1 516 ? 194.914 173.858 175.173 1.00 119.04 513 ASN A CA 1
ATOM 3404 C C . ASN A 1 516 ? 195.178 174.198 176.634 1.00 119.04 513 ASN A C 1
ATOM 3405 O O . ASN A 1 516 ? 195.039 173.339 177.511 1.00 119.04 513 ASN A O 1
ATOM 3410 N N . GLU A 1 517 ? 195.571 175.442 176.917 1.00 114.89 514 GLU A N 1
ATOM 3411 C CA . GLU A 1 517 ? 195.816 175.840 178.300 1.00 114.89 514 GLU A CA 1
ATOM 3412 C C . GLU A 1 517 ? 194.540 175.768 179.130 1.00 114.89 514 GLU A C 1
ATOM 3413 O O . GLU A 1 517 ? 194.556 175.288 180.271 1.00 114.89 514 GLU A O 1
ATOM 3419 N N . PHE A 1 518 ? 193.421 176.241 178.574 1.00 108.14 515 PHE A N 1
ATOM 3420 C CA . PHE A 1 518 ? 192.158 176.169 179.299 1.00 108.14 515 PHE A CA 1
ATOM 3421 C C . PHE A 1 518 ? 191.740 174.726 179.540 1.00 108.14 515 PHE A C 1
ATOM 3422 O O . PHE A 1 518 ? 191.249 174.388 180.623 1.00 108.14 515 PHE A O 1
ATOM 3430 N N . TRP A 1 519 ? 191.914 173.862 178.538 1.00 106.60 516 TRP A N 1
ATOM 3431 C CA . TRP A 1 519 ? 191.558 172.460 178.723 1.00 106.60 516 TRP A CA 1
ATOM 3432 C C . TRP A 1 519 ? 192.447 171.791 179.762 1.00 106.60 516 TRP A C 1
ATOM 3433 O O . TRP A 1 519 ? 191.965 170.973 180.551 1.00 106.60 516 TRP A O 1
ATOM 3444 N N . GLY A 1 520 ? 193.738 172.127 179.782 1.00 105.81 517 GLY A N 1
ATOM 3445 C CA . GLY A 1 520 ? 194.609 171.605 180.820 1.00 105.81 517 GLY A CA 1
ATOM 3446 C C . GLY A 1 520 ? 194.199 172.064 182.205 1.00 105.81 517 GLY A C 1
ATOM 3447 O O . GLY A 1 520 ? 194.190 171.273 183.153 1.00 105.81 517 GLY A O 1
ATOM 3448 N N . PHE A 1 521 ? 193.842 173.343 182.342 1.00 104.60 518 PHE A N 1
ATOM 3449 C CA . PHE A 1 521 ? 193.375 173.834 183.635 1.00 104.60 518 PHE A CA 1
ATOM 3450 C C . PHE A 1 521 ? 192.095 173.127 184.062 1.00 104.60 518 PHE A C 1
ATOM 3451 O O . PHE A 1 521 ? 191.945 172.755 185.231 1.00 104.60 518 PHE A O 1
ATOM 3459 N N . TYR A 1 522 ? 191.157 172.946 183.131 1.00 103.43 519 TYR A N 1
ATOM 3460 C CA . TYR A 1 522 ? 189.904 172.277 183.460 1.00 103.43 519 TYR A CA 1
ATOM 3461 C C . TYR A 1 522 ? 190.132 170.822 183.846 1.00 103.43 519 TYR A C 1
ATOM 3462 O O . TYR A 1 522 ? 189.489 170.321 184.774 1.00 103.43 519 TYR A O 1
ATOM 3471 N N . GLY A 1 523 ? 191.040 170.132 183.153 1.00 103.91 520 GLY A N 1
ATOM 3472 C CA . GLY A 1 523 ? 191.375 168.768 183.515 1.00 103.91 520 GLY A CA 1
ATOM 3473 C C . GLY A 1 523 ? 192.145 168.652 184.811 1.00 103.91 520 GLY A C 1
ATOM 3474 O O . GLY A 1 523 ? 192.085 167.606 185.463 1.00 103.91 520 GLY A O 1
ATOM 3475 N N . ALA A 1 524 ? 192.855 169.706 185.211 1.00 103.20 521 ALA A N 1
ATOM 3476 C CA . ALA A 1 524 ? 193.562 169.677 186.484 1.00 103.20 521 ALA A CA 1
ATOM 3477 C C . ALA A 1 524 ? 192.618 169.629 187.677 1.00 103.20 521 ALA A C 1
ATOM 3478 O O . ALA A 1 524 ? 193.078 169.394 188.799 1.00 103.20 521 ALA A O 1
ATOM 3480 N N . GLN A 1 525 ? 191.319 169.848 187.466 1.00 106.92 522 GLN A N 1
ATOM 3481 C CA . GLN A 1 525 ? 190.338 169.852 188.545 1.00 106.92 522 GLN A CA 1
ATOM 3482 C C . GLN A 1 525 ? 189.622 168.512 188.689 1.00 106.92 522 GLN A C 1
ATOM 3483 O O . GLN A 1 525 ? 189.589 167.942 189.783 1.00 106.92 522 GLN A O 1
ATOM 3489 N N . LEU A 1 526 ? 189.043 167.993 187.602 1.00 107.74 523 LEU A N 1
ATOM 3490 C CA . LEU A 1 526 ? 188.203 166.801 187.674 1.00 107.74 523 LEU A CA 1
ATOM 3491 C C . LEU A 1 526 ? 188.638 165.699 186.711 1.00 107.74 523 LEU A C 1
ATOM 3492 O O . LEU A 1 526 ? 187.783 165.013 186.145 1.00 107.74 523 LEU A O 1
ATOM 3497 N N . ASN A 1 527 ? 189.936 165.508 186.507 1.00 106.44 524 ASN A N 1
ATOM 3498 C CA . ASN A 1 527 ? 190.395 164.368 185.720 1.00 106.44 524 ASN A CA 1
ATOM 3499 C C . ASN A 1 527 ? 190.374 163.114 186.583 1.00 106.44 524 ASN A C 1
ATOM 3500 O O . ASN A 1 527 ? 191.061 163.072 187.610 1.00 106.44 524 ASN A O 1
ATOM 3505 N N . PRO A 1 528 ? 189.616 162.083 186.216 1.00 107.99 525 PRO A N 1
ATOM 3506 C CA . PRO A 1 528 ? 189.589 160.864 187.035 1.00 107.99 525 PRO A CA 1
ATOM 3507 C C . PRO A 1 528 ? 190.840 160.019 186.864 1.00 107.99 525 PRO A C 1
ATOM 3508 O O . PRO A 1 528 ? 191.187 159.225 187.743 1.00 107.99 525 PRO A O 1
ATOM 3512 N N . ASN A 1 529 ? 191.525 160.182 185.730 1.00 111.31 526 ASN A N 1
ATOM 3513 C CA . ASN A 1 529 ? 192.721 159.386 185.470 1.00 111.31 526 ASN A CA 1
ATOM 3514 C C . ASN A 1 529 ? 193.897 159.853 186.318 1.00 111.31 526 ASN A C 1
ATOM 3515 O O . ASN A 1 529 ? 194.667 159.031 186.828 1.00 111.31 526 ASN A O 1
ATOM 3520 N N . LEU A 1 530 ? 194.055 161.164 186.478 1.00 105.64 527 LEU A N 1
ATOM 3521 C CA . LEU A 1 530 ? 195.198 161.698 187.204 1.00 105.64 527 LEU A CA 1
ATOM 3522 C C . LEU A 1 530 ? 195.060 161.450 188.700 1.00 105.64 527 LEU A C 1
ATOM 3523 O O . LEU A 1 530 ? 193.960 161.491 189.257 1.00 105.64 527 LEU A O 1
ATOM 3528 N N . HIS A 1 531 ? 196.191 161.188 189.348 1.00 111.00 528 HIS A N 1
ATOM 3529 C CA . HIS A 1 531 ? 196.203 161.016 190.792 1.00 111.00 528 HIS A CA 1
ATOM 3530 C C . HIS A 1 531 ? 195.854 162.338 191.473 1.00 111.00 528 HIS A C 1
ATOM 3531 O O . HIS A 1 531 ? 196.213 163.407 190.970 1.00 111.00 528 HIS A O 1
ATOM 3538 N N . PRO A 1 532 ? 195.144 162.300 192.606 1.00 108.70 529 PRO A N 1
ATOM 3539 C CA . PRO A 1 532 ? 194.757 163.562 193.263 1.00 108.70 529 PRO A CA 1
ATOM 3540 C C . PRO A 1 532 ? 195.932 164.451 193.633 1.00 108.70 529 PRO A C 1
ATOM 3541 O O . PRO A 1 532 ? 195.807 165.681 193.577 1.00 108.70 529 PRO A O 1
ATOM 3545 N N . ASP A 1 533 ? 197.070 163.869 194.017 1.00 114.59 530 ASP A N 1
ATOM 3546 C CA . ASP A 1 533 ? 198.232 164.683 194.363 1.00 114.59 530 ASP A CA 1
ATOM 3547 C C . ASP A 1 533 ? 198.752 165.449 193.152 1.00 114.59 530 ASP A C 1
ATOM 3548 O O . ASP A 1 533 ? 199.110 166.629 193.260 1.00 114.59 530 ASP A O 1
ATOM 3553 N N . LEU A 1 534 ? 198.802 164.795 191.990 1.00 107.96 531 LEU A N 1
ATOM 3554 C CA . LEU A 1 534 ? 199.230 165.480 190.775 1.00 107.96 531 LEU A CA 1
ATOM 3555 C C . LEU A 1 534 ? 198.262 166.597 190.406 1.00 107.96 531 LEU A C 1
ATOM 3556 O O . LEU A 1 534 ? 198.682 167.682 189.983 1.00 107.96 531 LEU A O 1
ATOM 3561 N N . ARG A 1 535 ? 196.959 166.349 190.557 1.00 105.58 532 ARG A N 1
ATOM 3562 C CA . ARG A 1 535 ? 195.970 167.385 190.282 1.00 105.58 532 ARG A CA 1
ATOM 3563 C C . ARG A 1 535 ? 196.142 168.569 191.222 1.00 105.58 532 ARG A C 1
ATOM 3564 O O . ARG A 1 535 ? 196.028 169.726 190.803 1.00 105.58 532 ARG A O 1
ATOM 3572 N N . ASN A 1 536 ? 196.416 168.299 192.500 1.00 108.11 533 ASN A N 1
ATOM 3573 C CA . ASN A 1 536 ? 196.669 169.378 193.448 1.00 108.11 533 ASN A CA 1
ATOM 3574 C C . ASN A 1 536 ? 197.921 170.160 193.072 1.00 108.11 533 ASN A C 1
ATOM 3575 O O . ASN A 1 536 ? 197.957 171.388 193.203 1.00 108.11 533 ASN A O 1
ATOM 3580 N N . ARG A 1 537 ? 198.961 169.463 192.612 1.00 111.63 534 ARG A N 1
ATOM 3581 C CA . ARG A 1 537 ? 200.178 170.142 192.171 1.00 111.63 534 ARG A CA 1
ATOM 3582 C C . ARG A 1 537 ? 199.894 171.071 190.996 1.00 111.63 534 ARG A C 1
ATOM 3583 O O . ARG A 1 537 ? 200.346 172.224 190.972 1.00 111.63 534 ARG A O 1
ATOM 3591 N N . GLN A 1 538 ? 199.143 170.581 190.006 1.00 106.89 535 GLN A N 1
ATOM 3592 C CA . GLN A 1 538 ? 198.801 171.419 188.859 1.00 106.89 535 GLN A CA 1
ATOM 3593 C C . GLN A 1 538 ? 197.945 172.608 189.277 1.00 106.89 535 GLN A C 1
ATOM 3594 O O . GLN A 1 538 ? 198.136 173.726 188.781 1.00 106.89 535 GLN A O 1
ATOM 3600 N N . SER A 1 539 ? 196.988 172.387 190.182 1.00 105.65 536 SER A N 1
ATOM 3601 C CA . SER A 1 539 ? 196.152 173.479 190.664 1.00 105.65 536 SER A CA 1
ATOM 3602 C C . SER A 1 539 ? 196.951 174.519 191.437 1.00 105.65 536 SER A C 1
ATOM 3603 O O . SER A 1 539 ? 196.658 175.714 191.326 1.00 105.65 536 SER A O 1
ATOM 3606 N N . ARG A 1 540 ? 197.945 174.096 192.214 1.00 107.63 537 ARG A N 1
ATOM 3607 C CA . ARG A 1 540 ? 198.812 175.026 192.923 1.00 107.63 537 ARG A CA 1
ATOM 3608 C C . ARG A 1 540 ? 199.738 175.788 191.987 1.00 107.63 537 ARG A C 1
ATOM 3609 O O . ARG A 1 540 ? 200.049 176.951 192.263 1.00 107.63 537 ARG A O 1
ATOM 3617 N N . ASN A 1 541 ? 200.188 175.167 190.897 1.00 107.90 538 ASN A N 1
ATOM 3618 C CA . ASN A 1 541 ? 200.944 175.881 189.876 1.00 107.90 538 ASN A CA 1
ATOM 3619 C C . ASN A 1 541 ? 200.107 176.901 189.118 1.00 107.90 538 ASN A C 1
ATOM 3620 O O . ASN A 1 541 ? 200.584 178.012 188.858 1.00 107.90 538 ASN A O 1
ATOM 3625 N N . TYR A 1 542 ? 198.868 176.550 188.767 1.00 104.44 539 TYR A N 1
ATOM 3626 C CA . TYR A 1 542 ? 198.013 177.475 188.029 1.00 104.44 539 TYR A CA 1
ATOM 3627 C C . TYR A 1 542 ? 197.677 178.707 188.860 1.00 104.44 539 TYR A C 1
ATOM 3628 O O . TYR A 1 542 ? 197.596 179.819 188.326 1.00 104.44 539 TYR A O 1
ATOM 3637 N N . ASP A 1 543 ? 197.463 178.527 190.166 1.00 108.67 540 ASP A N 1
ATOM 3638 C CA . ASP A 1 543 ? 197.170 179.665 191.031 1.00 108.67 540 ASP A CA 1
ATOM 3639 C C . ASP A 1 543 ? 198.329 180.652 191.052 1.00 108.67 540 ASP A C 1
ATOM 3640 O O . ASP A 1 543 ? 198.121 181.868 190.982 1.00 108.67 540 ASP A O 1
ATOM 3645 N N . ARG A 1 544 ? 199.560 180.147 191.149 1.00 108.17 541 ARG A N 1
ATOM 3646 C CA . ARG A 1 544 ? 200.724 181.024 191.082 1.00 108.17 541 ARG A CA 1
ATOM 3647 C C . ARG A 1 544 ? 200.829 181.684 189.715 1.00 108.17 541 ARG A C 1
ATOM 3648 O O . ARG A 1 544 ? 201.185 182.864 189.611 1.00 108.17 541 ARG A O 1
ATOM 3656 N N . GLN A 1 545 ? 200.524 180.936 188.652 1.00 108.36 542 GLN A N 1
ATOM 3657 C CA . GLN A 1 545 ? 200.642 181.483 187.305 1.00 108.36 542 GLN A CA 1
ATOM 3658 C C . GLN A 1 545 ? 199.670 182.636 187.078 1.00 108.36 542 GLN A C 1
ATOM 3659 O O . GLN A 1 545 ? 200.038 183.659 186.490 1.00 108.36 542 GLN A O 1
ATOM 3665 N N . TYR A 1 546 ? 198.426 182.495 187.539 1.00 102.52 543 TYR A N 1
ATOM 3666 C CA . TYR A 1 546 ? 197.387 183.491 187.242 1.00 102.52 543 TYR A CA 1
ATOM 3667 C C . TYR A 1 546 ? 197.282 184.547 188.340 1.00 102.52 543 TYR A C 1
ATOM 3668 O O . TYR A 1 546 ? 197.501 185.736 188.091 1.00 102.52 543 TYR A O 1
ATOM 3677 N N . LEU A 1 547 ? 196.937 184.124 189.556 1.00 103.20 544 LEU A N 1
ATOM 3678 C CA . LEU A 1 547 ? 196.664 185.057 190.643 1.00 103.20 544 LEU A CA 1
ATOM 3679 C C . LEU A 1 547 ? 197.890 185.881 191.016 1.00 103.20 544 LEU A C 1
ATOM 3680 O O . LEU A 1 547 ? 197.888 187.107 190.866 1.00 103.20 544 LEU A O 1
ATOM 3685 N N . GLY A 1 548 ? 198.934 185.223 191.495 1.00 111.83 545 GLY A N 1
ATOM 3686 C CA . GLY A 1 548 ? 200.131 185.921 191.912 1.00 111.83 545 GLY A CA 1
ATOM 3687 C C . GLY A 1 548 ? 200.967 185.050 192.828 1.00 111.83 545 GLY A C 1
ATOM 3688 O O . GLY A 1 548 ? 200.701 183.861 193.004 1.00 111.83 545 GLY A O 1
ATOM 3689 N N . SER A 1 549 ? 201.987 185.677 193.410 1.00 116.23 546 SER A N 1
ATOM 3690 C CA . SER A 1 549 ? 202.912 185.003 194.310 1.00 116.23 546 SER A CA 1
ATOM 3691 C C . SER A 1 549 ? 202.552 185.181 195.778 1.00 116.23 546 SER A C 1
ATOM 3692 O O . SER A 1 549 ? 203.309 184.734 196.645 1.00 116.23 546 SER A O 1
ATOM 3695 N N . THR A 1 550 ? 201.424 185.818 196.078 1.00 114.63 547 THR A N 1
ATOM 3696 C CA . THR A 1 550 ? 201.022 186.086 197.452 1.00 114.63 547 THR A CA 1
ATOM 3697 C C . THR A 1 550 ? 200.006 185.084 197.985 1.00 114.63 547 THR A C 1
ATOM 3698 O O . THR A 1 550 ? 199.446 185.309 199.062 1.00 114.63 547 THR A O 1
ATOM 3702 N N . VAL A 1 551 ? 199.750 183.993 197.259 1.00 106.02 548 VAL A N 1
ATOM 3703 C CA . VAL A 1 551 ? 198.761 183.018 197.700 1.00 106.02 548 VAL A CA 1
ATOM 3704 C C . VAL A 1 551 ? 199.239 182.344 198.977 1.00 106.02 548 VAL A C 1
ATOM 3705 O O . VAL A 1 551 ? 200.413 181.974 199.105 1.00 106.02 548 VAL A O 1
ATOM 3709 N N . THR A 1 552 ? 198.326 182.184 199.933 1.00 105.95 549 THR A N 1
ATOM 3710 C CA . THR A 1 552 ? 198.619 181.552 201.219 1.00 105.95 549 THR A CA 1
ATOM 3711 C C . THR A 1 552 ? 197.473 180.599 201.547 1.00 105.95 549 THR A C 1
ATOM 3712 O O . THR A 1 552 ? 196.382 181.037 201.922 1.00 105.95 549 THR A O 1
ATOM 3716 N N . TYR A 1 553 ? 197.722 179.301 201.403 1.00 107.52 550 TYR A N 1
ATOM 3717 C CA . TYR A 1 553 ? 196.695 178.305 201.667 1.00 107.52 550 TYR A CA 1
ATOM 3718 C C . TYR A 1 553 ? 196.465 178.149 203.166 1.00 107.52 550 TYR A C 1
ATOM 3719 O O . TYR A 1 553 ? 197.375 178.326 203.980 1.00 107.52 550 TYR A O 1
ATOM 3728 N N . THR A 1 554 ? 195.227 177.811 203.527 1.00 108.06 551 THR A N 1
ATOM 3729 C CA . THR A 1 554 ? 194.841 177.680 204.927 1.00 108.06 551 THR A CA 1
ATOM 3730 C C . THR A 1 554 ? 194.111 176.389 205.266 1.00 108.06 551 THR A C 1
ATOM 3731 O O . THR A 1 554 ? 194.071 176.027 206.448 1.00 108.06 551 THR A O 1
ATOM 3735 N N . GLY A 1 555 ? 193.537 175.688 204.297 1.00 109.66 552 GLY A N 1
ATOM 3736 C CA . GLY A 1 555 ? 192.809 174.475 204.611 1.00 109.66 552 GLY A CA 1
ATOM 3737 C C . GLY A 1 555 ? 192.338 173.778 203.355 1.00 109.66 552 GLY A C 1
ATOM 3738 O O . GLY A 1 555 ? 192.716 174.139 202.238 1.00 109.66 552 GLY A O 1
ATOM 3739 N N . LYS A 1 556 ? 191.499 172.765 203.559 1.00 109.35 553 LYS A N 1
ATOM 3740 C CA . LYS A 1 556 ? 190.954 171.960 202.477 1.00 109.35 553 LYS A CA 1
ATOM 3741 C C . LYS A 1 556 ? 189.439 171.897 202.598 1.00 109.35 553 LYS A C 1
ATOM 3742 O O . LYS A 1 556 ? 188.873 172.020 203.687 1.00 109.35 553 LYS A O 1
ATOM 3748 N N . ALA A 1 557 ? 188.785 171.702 201.455 1.00 111.38 554 ALA A N 1
ATOM 3749 C CA . ALA A 1 557 ? 187.337 171.579 201.409 1.00 111.38 554 ALA A CA 1
ATOM 3750 C C . ALA A 1 557 ? 186.964 170.600 200.307 1.00 111.38 554 ALA A C 1
ATOM 3751 O O . ALA A 1 557 ? 187.739 170.352 199.381 1.00 111.38 554 ALA A O 1
ATOM 3753 N N . GLU A 1 558 ? 185.761 170.044 200.418 1.00 113.00 555 GLU A N 1
ATOM 3754 C CA . GLU A 1 558 ? 185.256 169.060 199.471 1.00 113.00 555 GLU A CA 1
ATOM 3755 C C . GLU A 1 558 ? 183.942 169.553 198.885 1.00 113.00 555 GLU A C 1
ATOM 3756 O O . GLU A 1 558 ? 183.140 170.177 199.587 1.00 113.00 555 GLU A O 1
ATOM 3762 N N . ARG A 1 559 ? 183.727 169.271 197.604 1.00 111.82 556 ARG A N 1
ATOM 3763 C CA . ARG A 1 559 ? 182.529 169.695 196.894 1.00 111.82 556 ARG A CA 1
ATOM 3764 C C . ARG A 1 559 ? 181.585 168.512 196.725 1.00 111.82 556 ARG A C 1
ATOM 3765 O O . ARG A 1 559 ? 182.021 167.406 196.390 1.00 111.82 556 ARG A O 1
ATOM 3773 N N . CYS A 1 560 ? 180.297 168.746 196.965 1.00 111.56 557 CYS A N 1
ATOM 3774 C CA . CYS A 1 560 ? 179.272 167.724 196.823 1.00 111.56 557 CYS A CA 1
ATOM 3775 C C . CYS A 1 560 ? 178.055 168.315 196.128 1.00 111.56 557 CYS A C 1
ATOM 3776 O O . CYS A 1 560 ? 177.814 169.523 196.183 1.00 111.56 557 CYS A O 1
ATOM 3779 N N . THR A 1 561 ? 177.286 167.448 195.472 1.00 106.53 558 THR A N 1
ATOM 3780 C CA . THR A 1 561 ? 176.123 167.853 194.692 1.00 106.53 558 THR A CA 1
ATOM 3781 C C . THR A 1 561 ? 174.866 167.295 195.342 1.00 106.53 558 THR A C 1
ATOM 3782 O O . THR A 1 561 ? 174.761 166.083 195.558 1.00 106.53 558 THR A O 1
ATOM 3786 N N . TYR A 1 562 ? 173.917 168.176 195.647 1.00 100.90 559 TYR A N 1
ATOM 3787 C CA . TYR A 1 562 ? 172.650 167.749 196.222 1.00 100.90 559 TYR A CA 1
ATOM 3788 C C . TYR A 1 562 ? 171.799 167.028 195.184 1.00 100.90 559 TYR A C 1
ATOM 3789 O O . TYR A 1 562 ? 171.920 167.259 193.978 1.00 100.90 559 TYR A O 1
ATOM 3798 N N . ASN A 1 563 ? 170.930 166.146 195.666 1.00 94.66 560 ASN A N 1
ATOM 3799 C CA . ASN A 1 563 ? 169.972 165.492 194.788 1.00 94.66 560 ASN A CA 1
ATOM 3800 C C . ASN A 1 563 ? 168.951 166.504 194.284 1.00 94.66 560 ASN A C 1
ATOM 3801 O O . ASN A 1 563 ? 168.493 167.373 195.031 1.00 94.66 560 ASN A O 1
ATOM 3806 N N . ALA A 1 564 ? 168.602 166.392 193.000 1.00 94.61 561 ALA A N 1
ATOM 3807 C CA . ALA A 1 564 ? 167.672 167.345 192.402 1.00 94.61 561 ALA A CA 1
ATOM 3808 C C . ALA A 1 564 ? 166.296 167.263 193.050 1.00 94.61 561 ALA A C 1
ATOM 3809 O O . ALA A 1 564 ? 165.660 168.292 193.306 1.00 94.61 561 ALA A O 1
ATOM 3811 N N . LYS A 1 565 ? 165.818 166.047 193.322 1.00 93.80 562 LYS A N 1
ATOM 3812 C CA . LYS A 1 565 ? 164.488 165.891 193.900 1.00 93.80 562 LYS A CA 1
ATOM 3813 C C . LYS A 1 565 ? 164.461 166.264 195.377 1.00 93.80 562 LYS A C 1
ATOM 3814 O O . LYS A 1 565 ? 163.410 166.661 195.891 1.00 93.80 562 LYS A O 1
ATOM 3820 N N . PHE A 1 566 ? 165.593 166.134 196.072 1.00 93.07 563 PHE A N 1
ATOM 3821 C CA . PHE A 1 566 ? 165.621 166.394 197.508 1.00 93.07 563 PHE A CA 1
ATOM 3822 C C . PHE A 1 566 ? 165.315 167.855 197.815 1.00 93.07 563 PHE A C 1
ATOM 3823 O O . PHE A 1 566 ? 164.554 168.160 198.741 1.00 93.07 563 PHE A O 1
ATOM 3831 N N . ILE A 1 567 ? 165.906 168.774 197.049 1.00 93.13 564 ILE A N 1
ATOM 3832 C CA . ILE A 1 567 ? 165.694 170.199 197.292 1.00 93.13 564 ILE A CA 1
ATOM 3833 C C . ILE A 1 567 ? 164.230 170.561 197.075 1.00 93.13 564 ILE A C 1
ATOM 3834 O O . ILE A 1 567 ? 163.616 171.269 197.886 1.00 93.13 564 ILE A O 1
ATOM 3839 N N . GLU A 1 568 ? 163.649 170.079 195.974 1.00 98.65 565 GLU A N 1
ATOM 3840 C CA . GLU A 1 568 ? 162.248 170.364 195.688 1.00 98.65 565 GLU A CA 1
ATOM 3841 C C . GLU A 1 568 ? 161.335 169.769 196.751 1.00 98.65 565 GLU A C 1
ATOM 3842 O O . GLU A 1 568 ? 160.365 170.409 197.175 1.00 98.65 565 GLU A O 1
ATOM 3848 N N . ALA A 1 569 ? 161.626 168.542 197.193 1.00 95.69 566 ALA A N 1
ATOM 3849 C CA . ALA A 1 569 ? 160.812 167.919 198.230 1.00 95.69 566 ALA A CA 1
ATOM 3850 C C . ALA A 1 569 ? 160.886 168.701 199.533 1.00 95.69 566 ALA A C 1
ATOM 3851 O O . ALA A 1 569 ? 159.864 168.912 200.195 1.00 95.69 566 ALA A O 1
ATOM 3853 N N . LEU A 1 570 ? 162.085 169.144 199.914 1.00 93.86 567 LEU A N 1
ATOM 3854 C CA . LEU A 1 570 ? 162.233 169.930 201.135 1.00 93.86 567 LEU A CA 1
ATOM 3855 C C . LEU A 1 570 ? 161.464 171.242 201.036 1.00 93.86 567 LEU A C 1
ATOM 3856 O O . LEU A 1 570 ? 160.754 171.636 201.972 1.00 93.86 567 LEU A O 1
ATOM 3861 N N . ASP A 1 571 ? 161.588 171.930 199.897 1.00 98.50 568 ASP A N 1
ATOM 3862 C CA . ASP A 1 571 ? 160.886 173.197 199.723 1.00 98.50 568 ASP A CA 1
ATOM 3863 C C . ASP A 1 571 ? 159.377 173.006 199.787 1.00 98.50 568 ASP A C 1
ATOM 3864 O O . ASP A 1 571 ? 158.674 173.780 200.447 1.00 98.50 568 ASP A O 1
ATOM 3869 N N . ARG A 1 572 ? 158.861 171.976 199.113 1.00 98.85 569 ARG A N 1
ATOM 3870 C CA . ARG A 1 572 ? 157.422 171.736 199.124 1.00 98.85 569 ARG A CA 1
ATOM 3871 C C . ARG A 1 572 ? 156.938 171.341 200.513 1.00 98.85 569 ARG A C 1
ATOM 3872 O O . ARG A 1 572 ? 155.846 171.740 200.933 1.00 98.85 569 ARG A O 1
ATOM 3880 N N . TYR A 1 573 ? 157.736 170.557 201.244 1.00 96.21 570 TYR A N 1
ATOM 3881 C CA . TYR A 1 573 ? 157.346 170.162 202.592 1.00 96.21 570 TYR A CA 1
ATOM 3882 C C . TYR A 1 573 ? 157.274 171.365 203.521 1.00 96.21 570 TYR A C 1
ATOM 3883 O O . TYR A 1 573 ? 156.325 171.496 204.303 1.00 96.21 570 TYR A O 1
ATOM 3892 N N . LEU A 1 574 ? 158.266 172.258 203.454 1.00 95.61 571 LEU A N 1
ATOM 3893 C CA . LEU A 1 574 ? 158.204 173.467 204.273 1.00 95.61 571 LEU A CA 1
ATOM 3894 C C . LEU A 1 574 ? 157.050 174.371 203.856 1.00 95.61 571 LEU A C 1
ATOM 3895 O O . LEU A 1 574 ? 156.384 174.964 204.712 1.00 95.61 571 LEU A O 1
ATOM 3900 N N . ALA A 1 575 ? 156.798 174.496 202.550 1.00 98.90 572 ALA A N 1
ATOM 3901 C CA . ALA A 1 575 ? 155.698 175.340 202.094 1.00 98.90 572 ALA A CA 1
ATOM 3902 C C . ALA A 1 575 ? 154.353 174.807 202.572 1.00 98.90 572 ALA A C 1
ATOM 3903 O O . ALA A 1 575 ? 153.486 175.579 202.997 1.00 98.90 572 ALA A O 1
ATOM 3905 N N . GLU A 1 576 ? 154.162 173.488 202.511 1.00 102.22 573 GLU A N 1
ATOM 3906 C CA . GLU A 1 576 ? 152.900 172.894 202.934 1.00 102.22 573 GLU A CA 1
ATOM 3907 C C . GLU A 1 576 ? 152.744 172.880 204.448 1.00 102.22 573 GLU A C 1
ATOM 3908 O O . GLU A 1 576 ? 151.623 172.716 204.942 1.00 102.22 573 GLU A O 1
ATOM 3914 N N . ALA A 1 577 ? 153.833 173.061 205.195 1.00 100.23 574 ALA A N 1
ATOM 3915 C CA . ALA A 1 577 ? 153.805 173.003 206.649 1.00 100.23 574 ALA A CA 1
ATOM 3916 C C . ALA A 1 577 ? 153.422 174.332 207.288 1.00 100.23 574 ALA A C 1
ATOM 3917 O O . ALA A 1 577 ? 153.724 174.552 208.467 1.00 100.23 574 ALA A O 1
ATOM 3919 N N . GLY A 1 578 ? 152.767 175.219 206.544 1.00 98.62 575 GLY A N 1
ATOM 3920 C CA . GLY A 1 578 ? 152.315 176.480 207.095 1.00 98.62 575 GLY A CA 1
ATOM 3921 C C . GLY A 1 578 ? 153.314 177.611 207.054 1.00 98.62 575 GLY A C 1
ATOM 3922 O O . GLY A 1 578 ? 153.167 178.572 207.818 1.00 98.62 575 GLY A O 1
ATOM 3923 N N . LEU A 1 579 ? 154.325 177.536 206.193 1.00 98.32 576 LEU A N 1
ATOM 3924 C CA . LEU A 1 579 ? 155.314 178.596 206.051 1.00 98.32 576 LEU A CA 1
ATOM 3925 C C . LEU A 1 579 ? 154.971 179.431 204.824 1.00 98.32 576 LEU A C 1
ATOM 3926 O O . LEU A 1 579 ? 154.847 178.894 203.719 1.00 98.32 576 LEU A O 1
ATOM 3931 N N . GLN A 1 580 ? 154.820 180.740 205.021 1.00 103.02 577 GLN A N 1
ATOM 3932 C CA . GLN A 1 580 ? 154.463 181.660 203.948 1.00 103.02 577 GLN A CA 1
ATOM 3933 C C . GLN A 1 580 ? 155.501 182.767 203.883 1.00 103.02 577 GLN A C 1
ATOM 3934 O O . GLN A 1 580 ? 155.633 183.554 204.826 1.00 103.02 577 GLN A O 1
ATOM 3940 N N . ILE A 1 581 ? 156.232 182.830 202.772 1.00 102.91 578 ILE A N 1
ATOM 3941 C CA . ILE A 1 581 ? 157.248 183.849 202.547 1.00 102.91 578 ILE A CA 1
ATOM 3942 C C . ILE A 1 581 ? 156.907 184.598 201.268 1.00 102.91 578 ILE A C 1
ATOM 3943 O O . ILE A 1 581 ? 156.650 183.983 200.227 1.00 102.91 578 ILE A O 1
ATOM 3948 N N . THR A 1 582 ? 156.902 185.926 201.346 1.00 109.85 579 THR A N 1
ATOM 3949 C CA . THR A 1 582 ? 156.564 186.781 200.220 1.00 109.85 579 THR A CA 1
ATOM 3950 C C . THR A 1 582 ? 157.748 187.670 199.868 1.00 109.85 579 THR A C 1
ATOM 3951 O O . THR A 1 582 ? 158.497 188.109 200.744 1.00 109.85 579 THR A O 1
ATOM 3955 N N . MET A 1 583 ? 157.905 187.934 198.575 1.00 117.45 580 MET A N 1
ATOM 3956 C CA . MET A 1 583 ? 158.946 188.828 198.081 1.00 117.45 580 MET A CA 1
ATOM 3957 C C . MET A 1 583 ? 158.589 189.232 196.655 1.00 117.45 580 MET A C 1
ATOM 3958 O O . MET A 1 583 ? 157.497 188.932 196.161 1.00 117.45 580 MET A O 1
ATOM 3963 N N . ASP A 1 584 ? 159.514 189.920 195.992 1.00 123.55 581 ASP A N 1
ATOM 3964 C CA . ASP A 1 584 ? 159.299 190.389 194.627 1.00 123.55 581 ASP A CA 1
ATOM 3965 C C . ASP A 1 584 ? 159.164 189.224 193.652 1.00 123.55 581 ASP A C 1
ATOM 3966 O O . ASP A 1 584 ? 158.698 189.396 192.526 1.00 123.55 581 ASP A O 1
ATOM 3971 N N . GLY B 1 51 ? 164.864 188.159 219.282 1.00 115.94 48 GLY E N 1
ATOM 3972 C CA . GLY B 1 51 ? 163.776 188.545 220.161 1.00 115.94 48 GLY E CA 1
ATOM 3973 C C . GLY B 1 51 ? 163.395 187.462 221.151 1.00 115.94 48 GLY E C 1
ATOM 3974 O O . GLY B 1 51 ? 164.080 187.253 222.151 1.00 115.94 48 GLY E O 1
ATOM 3975 N N . GLY B 1 52 ? 162.289 186.769 220.869 1.00 114.48 49 GLY E N 1
ATOM 3976 C CA . GLY B 1 52 ? 161.844 185.696 221.741 1.00 114.48 49 GLY E CA 1
ATOM 3977 C C . GLY B 1 52 ? 162.603 184.400 221.562 1.00 114.48 49 GLY E C 1
ATOM 3978 O O . GLY B 1 52 ? 162.491 183.507 222.409 1.00 114.48 49 GLY E O 1
ATOM 3979 N N . ILE B 1 53 ? 163.367 184.272 220.475 1.00 109.43 50 ILE E N 1
ATOM 3980 C CA . ILE B 1 53 ? 164.151 183.059 220.253 1.00 109.43 50 ILE E CA 1
ATOM 3981 C C . ILE B 1 53 ? 165.221 182.915 221.328 1.00 109.43 50 ILE E C 1
ATOM 3982 O O . ILE B 1 53 ? 165.434 181.824 221.871 1.00 109.43 50 ILE E O 1
ATOM 3987 N N . ASN B 1 54 ? 165.910 184.012 221.650 1.00 111.52 51 ASN E N 1
ATOM 3988 C CA . ASN B 1 54 ? 166.951 183.960 222.672 1.00 111.52 51 ASN E CA 1
ATOM 3989 C C . ASN B 1 54 ? 166.371 183.601 224.035 1.00 111.52 51 ASN E C 1
ATOM 3990 O O . ASN B 1 54 ? 166.969 182.822 224.786 1.00 111.52 51 ASN E O 1
ATOM 3995 N N . SER B 1 55 ? 165.207 184.158 224.372 1.00 115.03 52 SER E N 1
ATOM 3996 C CA . SER B 1 55 ? 164.564 183.845 225.642 1.00 115.03 52 SER E CA 1
ATOM 3997 C C . SER B 1 55 ? 164.006 182.430 225.687 1.00 115.03 52 SER E C 1
ATOM 3998 O O . SER B 1 55 ? 163.696 181.942 226.779 1.00 115.03 52 SER E O 1
ATOM 4001 N N . GLN B 1 56 ? 163.867 181.766 224.541 1.00 117.20 53 GLN E N 1
ATOM 4002 C CA . GLN B 1 56 ? 163.351 180.404 224.507 1.00 117.20 53 GLN E CA 1
ATOM 4003 C C . GLN B 1 56 ? 164.442 179.356 224.669 1.00 117.20 53 GLN E C 1
ATOM 4004 O O . GLN B 1 56 ? 164.139 178.206 225.009 1.00 117.20 53 GLN E O 1
ATOM 4010 N N . PHE B 1 57 ? 165.699 179.721 224.434 1.00 114.64 54 PHE E N 1
ATOM 4011 C CA . PHE B 1 57 ? 166.824 178.799 224.545 1.00 114.64 54 PHE E CA 1
ATOM 4012 C C . PHE B 1 57 ? 167.815 179.189 225.629 1.00 114.64 54 PHE E C 1
ATOM 4013 O O . PHE B 1 57 ? 168.238 178.330 226.405 1.00 114.64 54 PHE E O 1
ATOM 4021 N N . THR B 1 58 ? 168.189 180.469 225.700 1.00 113.83 55 THR E N 1
ATOM 4022 C CA . THR B 1 58 ? 169.001 181.038 226.779 1.00 113.83 55 THR E CA 1
ATOM 4023 C C . THR B 1 58 ? 170.322 180.277 226.946 1.00 113.83 55 THR E C 1
ATOM 4024 O O . THR B 1 58 ? 170.593 179.644 227.968 1.00 113.83 55 THR E O 1
ATOM 4028 N N . ARG B 1 59 ? 171.139 180.357 225.900 1.00 110.13 56 ARG E N 1
ATOM 4029 C CA . ARG B 1 59 ? 172.503 179.852 225.971 1.00 110.13 56 ARG E CA 1
ATOM 4030 C C . ARG B 1 59 ? 173.380 180.852 226.713 1.00 110.13 56 ARG E C 1
ATOM 4031 O O . ARG B 1 59 ? 173.320 182.057 226.451 1.00 110.13 56 ARG E O 1
ATOM 4039 N N . SER B 1 60 ? 174.187 180.352 227.645 1.00 107.39 57 SER E N 1
ATOM 4040 C CA . SER B 1 60 ? 175.031 181.219 228.454 1.00 107.39 57 SER E CA 1
ATOM 4041 C C . SER B 1 60 ? 176.080 181.915 227.595 1.00 107.39 57 SER E C 1
ATOM 4042 O O . SER B 1 60 ? 176.666 181.323 226.685 1.00 107.39 57 SER E O 1
ATOM 4045 N N . GLY B 1 61 ? 176.317 183.187 227.900 1.00 106.72 58 GLY E N 1
ATOM 4046 C CA . GLY B 1 61 ? 177.277 183.982 227.159 1.00 106.72 58 GLY E CA 1
ATOM 4047 C C . GLY B 1 61 ? 176.620 185.008 226.260 1.00 106.72 58 GLY E C 1
ATOM 4048 O O . GLY B 1 61 ? 176.157 184.679 225.164 1.00 106.72 58 GLY E O 1
ATOM 4049 N N . ASN B 1 62 ? 176.576 186.257 226.713 1.00 117.06 59 ASN E N 1
ATOM 4050 C CA . ASN B 1 62 ? 175.942 187.314 225.939 1.00 117.06 59 ASN E CA 1
ATOM 4051 C C . ASN B 1 62 ? 176.808 187.699 224.746 1.00 117.06 59 ASN E C 1
ATOM 4052 O O . ASN B 1 62 ? 178.036 187.771 224.846 1.00 117.06 59 ASN E O 1
ATOM 4057 N N . VAL B 1 63 ? 176.160 187.949 223.612 1.00 121.75 60 VAL E N 1
ATOM 4058 C CA . VAL B 1 63 ? 176.833 188.367 222.390 1.00 121.75 60 VAL E CA 1
ATOM 4059 C C . VAL B 1 63 ? 176.148 189.621 221.864 1.00 121.75 60 VAL E C 1
ATOM 4060 O O . VAL B 1 63 ? 174.915 189.706 221.844 1.00 121.75 60 VAL E O 1
ATOM 4064 N N . GLN B 1 64 ? 176.955 190.604 221.465 1.00 126.01 61 GLN E N 1
ATOM 4065 C CA . GLN B 1 64 ? 176.465 191.878 220.943 1.00 126.01 61 GLN E CA 1
ATOM 4066 C C . GLN B 1 64 ? 175.530 192.549 221.948 1.00 126.01 61 GLN E C 1
ATOM 4067 O O . GLN B 1 64 ? 175.945 193.421 222.711 1.00 126.01 61 GLN E O 1
ATOM 4073 N N . GLU C 1 283 ? 204.205 154.261 215.249 1.00 110.62 280 GLU D N 1
ATOM 4074 C CA . GLU C 1 283 ? 203.259 155.135 215.933 1.00 110.62 280 GLU D CA 1
ATOM 4075 C C . GLU C 1 283 ? 203.804 156.556 216.017 1.00 110.62 280 GLU D C 1
ATOM 4076 O O . GLU C 1 283 ? 204.878 156.845 215.489 1.00 110.62 280 GLU D O 1
ATOM 4082 N N . ASN C 1 284 ? 203.054 157.431 216.689 1.00 107.21 281 ASN D N 1
ATOM 4083 C CA . ASN C 1 284 ? 203.438 158.832 216.877 1.00 107.21 281 ASN D CA 1
ATOM 4084 C C . ASN C 1 284 ? 203.722 159.510 215.538 1.00 107.21 281 ASN D C 1
ATOM 4085 O O . ASN C 1 284 ? 204.755 160.154 215.344 1.00 107.21 281 ASN D O 1
ATOM 4090 N N . GLU C 1 285 ? 202.787 159.351 214.605 1.00 106.38 282 GLU D N 1
ATOM 4091 C CA . GLU C 1 285 ? 202.941 159.931 213.280 1.00 106.38 282 GLU D CA 1
ATOM 4092 C C . GLU C 1 285 ? 202.921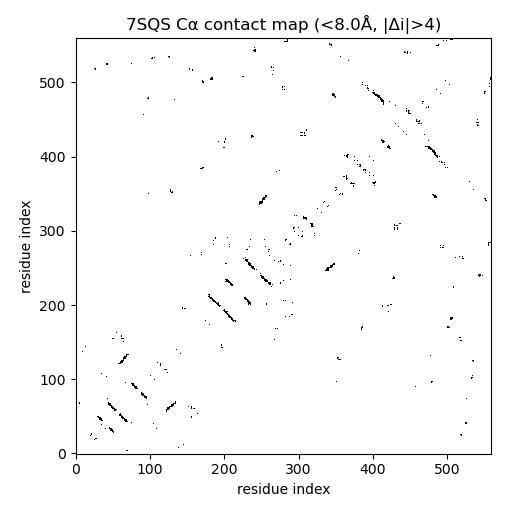 161.454 213.351 1.00 106.38 282 GLU D C 1
ATOM 4093 O O . GLU C 1 285 ? 202.366 162.049 214.279 1.00 106.38 282 GLU D O 1
ATOM 4099 N N . PHE C 1 286 ? 203.558 162.080 212.360 1.00 99.42 283 PHE D N 1
ATOM 4100 C CA . PHE C 1 286 ? 203.701 163.524 212.185 1.00 99.42 283 PHE D CA 1
ATOM 4101 C C . PHE C 1 286 ? 204.638 164.156 213.206 1.00 99.42 283 PHE D C 1
ATOM 4102 O O . PHE C 1 286 ? 204.726 165.388 213.259 1.00 99.42 283 PHE D O 1
ATOM 4110 N N . TYR C 1 287 ? 205.338 163.367 214.015 1.00 95.70 284 TYR D N 1
ATOM 4111 C CA . TYR C 1 287 ? 206.265 163.884 215.010 1.00 95.70 284 TYR D CA 1
ATOM 4112 C C . TYR C 1 287 ? 207.635 163.245 214.824 1.00 95.70 284 TYR D C 1
ATOM 4113 O O . TYR C 1 287 ? 207.745 162.024 214.676 1.00 95.70 284 TYR D O 1
ATOM 4122 N N . GLU C 1 288 ? 208.675 164.073 214.830 1.00 95.45 28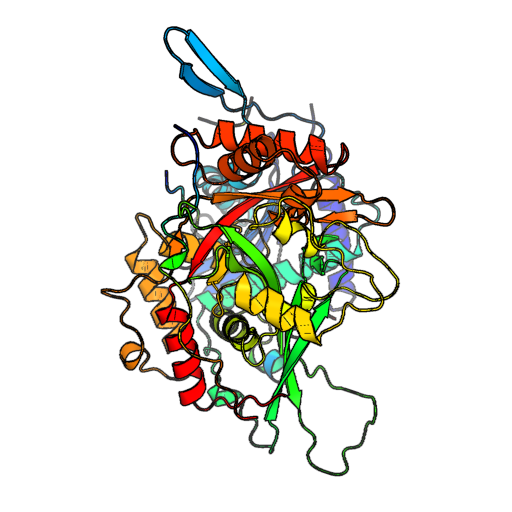5 GLU D N 1
ATOM 4123 C CA . GLU C 1 288 ? 210.040 163.591 214.637 1.00 95.45 285 GLU D CA 1
ATOM 4124 C C . GLU C 1 288 ? 210.823 163.677 215.942 1.00 95.45 285 GLU D C 1
ATOM 4125 O O . GLU C 1 288 ? 210.913 164.741 216.554 1.00 95.45 285 GLU D O 1
ATOM 4131 N N . GLN D 1 625 ? 189.376 155.193 200.021 1.00 158.89 622 GLN C N 1
ATOM 4132 C CA . GLN D 1 625 ? 189.620 156.302 200.937 1.00 158.89 622 GLN C CA 1
ATOM 4133 C C . GLN D 1 625 ? 188.463 156.457 201.918 1.00 158.89 622 GLN C C 1
ATOM 4134 O O . GLN D 1 625 ? 188.290 155.635 202.819 1.00 158.89 622 GLN C O 1
ATOM 4140 N N . TYR D 1 626 ? 187.675 157.517 201.726 1.00 149.01 623 TYR C N 1
ATOM 4141 C CA . TYR D 1 626 ? 186.516 157.809 202.572 1.00 149.01 623 TYR C CA 1
ATOM 4142 C C . TYR D 1 626 ? 186.908 157.897 204.045 1.00 149.01 623 TYR C C 1
ATOM 4143 O O . TYR D 1 626 ? 186.312 157.252 204.910 1.00 149.01 623 TYR C O 1
ATOM 4152 N N . GLN D 1 627 ? 187.929 158.702 204.332 1.00 147.44 624 GLN C N 1
ATOM 4153 C CA . GLN D 1 627 ? 188.347 158.908 205.711 1.00 147.44 624 GLN C CA 1
ATOM 4154 C C . GLN D 1 627 ? 187.251 159.6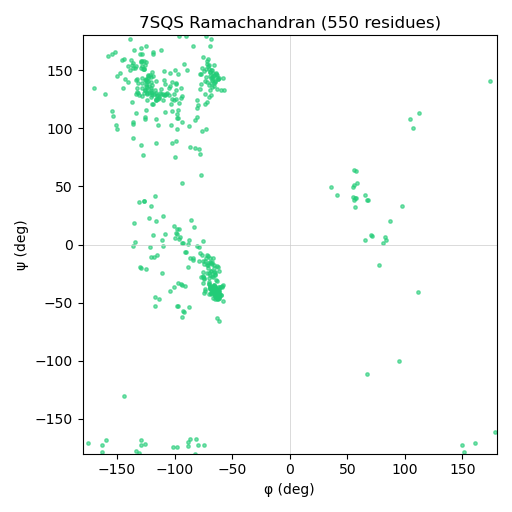21 206.495 1.00 147.44 624 GLN C C 1
ATOM 4155 O O . GLN D 1 627 ? 186.521 160.459 205.957 1.00 147.44 624 GLN C O 1
ATOM 4161 N N . THR D 1 628 ? 187.129 159.273 207.772 1.00 143.49 625 THR C N 1
ATOM 4162 C CA . THR D 1 628 ? 186.088 159.806 208.636 1.00 143.49 625 THR C CA 1
ATOM 4163 C C . THR D 1 628 ? 186.707 160.428 209.882 1.00 143.49 625 THR C C 1
ATOM 4164 O O . THR D 1 628 ? 187.905 160.298 210.146 1.00 143.49 625 THR C O 1
ATOM 4168 N N . GLY D 1 629 ? 185.864 161.113 210.650 1.00 137.53 626 GLY C N 1
ATOM 4169 C CA . GLY D 1 629 ? 186.284 161.744 211.877 1.00 137.53 626 GLY C CA 1
ATOM 4170 C C . GLY D 1 629 ? 185.261 161.566 212.980 1.00 137.53 626 GLY C C 1
ATOM 4171 O O . GLY D 1 629 ? 184.191 160.983 212.777 1.00 137.53 626 GLY C O 1
ATOM 4172 N N . PRO D 1 630 ? 185.578 162.056 214.178 1.00 134.04 627 PRO C N 1
ATOM 4173 C CA . PRO D 1 630 ? 184.635 161.937 215.296 1.00 134.04 627 PRO C CA 1
ATOM 4174 C C . PRO D 1 630 ? 183.332 162.670 215.009 1.00 134.04 627 PRO C C 1
ATOM 4175 O O . PRO D 1 630 ? 183.318 163.736 214.391 1.00 134.04 627 PRO C O 1
ATOM 4179 N N . SER D 1 631 ? 182.229 162.084 215.469 1.00 135.16 628 SER C N 1
ATOM 4180 C CA . SER D 1 631 ? 180.900 162.657 215.307 1.00 135.16 628 SER C CA 1
ATOM 4181 C C . SER D 1 631 ? 180.166 162.601 216.637 1.00 135.16 628 SER C C 1
ATOM 4182 O O . SER D 1 631 ? 180.134 161.552 217.289 1.00 135.16 628 SER C O 1
ATOM 4185 N N . SER D 1 632 ? 179.576 163.730 217.036 1.00 128.93 629 SER C N 1
ATOM 4186 C CA . SER D 1 632 ? 178.849 163.774 218.300 1.00 128.93 629 SER C CA 1
ATOM 4187 C C . SER D 1 632 ? 177.503 163.066 218.193 1.00 128.93 629 SER C C 1
ATOM 4188 O O . SER D 1 632 ? 176.984 162.556 219.192 1.00 128.93 629 SER C O 1
ATOM 4191 N N . PHE D 1 633 ? 176.920 163.035 216.992 1.00 125.88 630 PHE C N 1
ATOM 4192 C CA . PHE D 1 633 ? 175.624 162.386 216.815 1.00 125.88 630 PHE C CA 1
ATOM 4193 C C . PHE D 1 633 ? 175.711 160.887 217.074 1.00 125.88 630 PHE C C 1
ATOM 4194 O O . PHE D 1 633 ? 174.804 160.303 217.678 1.00 125.88 630 PHE C O 1
ATOM 4202 N N . TYR D 1 634 ? 176.789 160.251 216.628 1.00 129.03 631 TYR C N 1
ATOM 4203 C CA . TYR D 1 634 ? 176.966 158.817 216.824 1.00 129.03 631 TYR C CA 1
ATOM 4204 C C . TYR D 1 634 ? 178.443 158.459 216.958 1.00 129.03 631 TYR C C 1
ATOM 4205 O O . TYR D 1 634 ? 178.790 157.402 217.485 1.00 129.03 631 TYR C O 1
ATOM 4214 N N . GLN E 1 593 ? 195.040 159.865 177.391 1.00 131.37 590 GLN B N 1
ATOM 4215 C CA . GLN E 1 593 ? 193.706 160.233 177.848 1.00 131.37 590 GLN B CA 1
ATOM 4216 C C . GLN E 1 593 ? 193.633 161.725 178.156 1.00 131.37 590 GLN B C 1
ATOM 4217 O O . GLN E 1 593 ? 194.429 162.244 178.938 1.00 131.37 590 GLN B O 1
ATOM 4223 N N . ARG E 1 594 ? 192.673 162.410 177.540 1.00 125.24 591 ARG B N 1
ATOM 4224 C CA . ARG E 1 594 ? 192.488 163.843 177.717 1.00 125.24 591 ARG B CA 1
ATOM 4225 C C . ARG E 1 594 ? 191.076 164.123 178.211 1.00 125.24 591 ARG B C 1
ATOM 4226 O O . ARG E 1 594 ? 190.115 163.484 177.771 1.00 125.24 591 ARG B O 1
ATOM 4234 N N . PHE E 1 595 ? 190.959 165.078 179.130 1.00 115.31 592 PHE B N 1
ATOM 4235 C CA . PHE E 1 595 ? 189.658 165.439 179.673 1.00 115.31 592 PHE B CA 1
ATOM 4236 C C . PHE E 1 595 ? 188.801 166.108 178.605 1.00 115.31 592 PHE B C 1
ATOM 4237 O O . PHE E 1 595 ? 189.299 166.867 177.770 1.00 115.31 592 PHE B O 1
ATOM 4245 N N . MET E 1 596 ? 187.499 165.819 178.635 1.00 120.38 593 MET B N 1
ATOM 4246 C CA . MET E 1 596 ? 186.564 166.369 177.666 1.00 120.38 593 MET B CA 1
ATOM 4247 C C . MET E 1 596 ? 185.386 167.107 178.286 1.00 120.38 593 MET B C 1
ATOM 4248 O O . MET E 1 596 ? 184.769 167.928 177.599 1.00 120.38 593 MET B O 1
ATOM 4253 N N . GLY E 1 597 ? 185.054 166.847 179.538 1.00 114.33 594 GLY B N 1
ATOM 4254 C CA . GLY E 1 597 ? 183.952 167.534 180.183 1.00 114.33 594 GLY B CA 1
ATOM 4255 C C . GLY E 1 597 ? 183.330 166.664 181.256 1.00 114.33 594 GLY B C 1
ATOM 4256 O O . GLY E 1 597 ? 183.764 165.545 181.516 1.00 114.33 594 GLY B O 1
ATOM 4257 N N . ASN E 1 598 ? 182.287 167.213 181.877 1.00 111.67 595 ASN B N 1
ATOM 4258 C CA . ASN E 1 598 ? 181.568 166.547 182.958 1.00 111.67 595 ASN B CA 1
ATOM 4259 C C . ASN E 1 598 ? 180.325 165.873 182.387 1.00 111.67 595 ASN B C 1
ATOM 4260 O O . ASN E 1 598 ? 179.362 166.548 182.009 1.00 111.67 595 ASN B O 1
ATOM 4265 N N . SER E 1 599 ? 180.344 164.545 182.338 1.00 112.22 596 SER B N 1
ATOM 4266 C CA . SER E 1 599 ? 179.230 163.768 181.814 1.00 112.22 596 SER B CA 1
ATOM 4267 C C . SER E 1 599 ? 178.185 163.436 182.871 1.00 112.22 596 SER B C 1
ATOM 4268 O O . SER E 1 599 ? 177.195 162.770 182.553 1.00 112.22 596 SER B O 1
ATOM 4271 N N . VAL E 1 600 ? 178.378 163.878 184.111 1.00 113.30 597 VAL B N 1
ATOM 4272 C CA . VAL E 1 600 ? 177.450 163.575 185.195 1.00 113.30 597 VAL B CA 1
ATOM 4273 C C . VAL E 1 600 ? 176.808 164.815 185.794 1.00 113.30 597 VAL B C 1
ATOM 4274 O O . VAL E 1 600 ? 175.864 164.679 186.589 1.00 113.30 597 VAL B O 1
ATOM 4278 N N . ILE E 1 601 ? 177.279 166.016 185.454 1.00 111.58 598 ILE B N 1
ATOM 4279 C CA . ILE E 1 601 ? 176.701 167.226 186.031 1.00 111.58 598 ILE B CA 1
ATOM 4280 C C . ILE E 1 601 ? 175.297 167.475 185.492 1.00 111.58 598 ILE B C 1
ATOM 4281 O O . ILE E 1 601 ? 174.459 168.070 186.179 1.00 111.58 598 ILE B O 1
ATOM 4286 N N . GLY E 1 602 ? 175.010 167.026 184.272 1.00 113.37 599 GLY B N 1
ATOM 4287 C CA . GLY E 1 602 ? 173.721 167.281 183.658 1.00 113.37 599 GLY B CA 1
ATOM 4288 C C . GLY E 1 602 ? 172.577 166.437 184.169 1.00 113.37 599 GLY B C 1
ATOM 4289 O O . GLY E 1 602 ? 171.426 166.706 183.812 1.00 113.37 599 GLY B O 1
ATOM 4290 N N . ASN E 1 603 ? 172.852 165.422 184.990 1.00 114.79 600 ASN B N 1
ATOM 4291 C CA . ASN E 1 603 ? 171.778 164.564 185.481 1.00 114.79 600 ASN B CA 1
ATOM 4292 C C . ASN E 1 603 ? 170.959 165.257 186.563 1.00 114.79 600 ASN B C 1
ATOM 4293 O O . ASN E 1 603 ? 169.747 165.034 186.668 1.00 114.79 600 ASN B O 1
ATOM 4298 N N . ASN E 1 604 ? 171.596 166.098 187.373 1.00 110.43 601 ASN B N 1
ATOM 4299 C CA . ASN E 1 604 ? 170.939 166.782 188.483 1.00 110.43 601 ASN B CA 1
ATOM 4300 C C . ASN E 1 604 ? 170.675 168.228 188.083 1.00 110.43 601 ASN B C 1
ATOM 4301 O O . ASN E 1 604 ? 171.590 169.057 188.091 1.00 110.43 601 ASN B O 1
ATOM 4306 N N . MET E 1 605 ? 169.425 168.528 187.738 1.00 106.93 602 MET B N 1
ATOM 4307 C CA . MET E 1 605 ? 169.024 169.886 187.397 1.00 106.93 602 MET B CA 1
ATOM 4308 C C . MET E 1 605 ? 167.603 170.113 187.887 1.00 106.93 602 MET B C 1
ATOM 4309 O O . MET E 1 605 ? 166.735 169.259 187.687 1.00 106.93 602 MET B O 1
ATOM 4314 N N . VAL E 1 606 ? 167.374 171.261 188.527 1.00 103.02 603 VAL B N 1
ATOM 4315 C CA . VAL E 1 606 ? 166.050 171.564 189.054 1.00 103.02 603 VAL B CA 1
ATOM 4316 C C . VAL E 1 606 ? 165.075 171.786 187.907 1.00 103.02 603 VAL B C 1
ATOM 4317 O O . VAL E 1 606 ? 165.327 172.582 186.994 1.00 103.02 603 VAL B O 1
ATOM 4321 N N . SER E 1 607 ? 163.945 171.083 187.954 1.00 107.31 604 SER B N 1
ATOM 4322 C CA . SER E 1 607 ? 162.946 171.187 186.898 1.00 107.31 604 SER B CA 1
ATOM 4323 C C . SER E 1 607 ? 161.907 172.265 187.183 1.00 107.31 604 SER B C 1
ATOM 4324 O O . SER E 1 607 ? 161.442 172.935 186.255 1.00 107.31 604 SER B O 1
ATOM 4327 N N . GLY E 1 608 ? 161.532 172.446 188.450 1.00 117.05 605 GLY B N 1
ATOM 4328 C CA . GLY E 1 608 ? 160.493 173.385 188.810 1.00 117.05 605 GLY B CA 1
ATOM 4329 C C . GLY E 1 608 ? 161.016 174.789 189.056 1.00 117.05 605 GLY B C 1
ATOM 4330 O O . GLY E 1 608 ? 162.183 175.109 188.831 1.00 117.05 605 GLY B O 1
ATOM 4331 N N . GLN E 1 609 ? 160.113 175.641 189.531 1.00 124.86 606 GLN B N 1
ATOM 4332 C CA . GLN E 1 609 ? 160.400 177.031 189.843 1.00 124.86 606 GLN B CA 1
ATOM 4333 C C . GLN E 1 609 ? 160.128 177.287 191.321 1.00 124.86 606 GLN B C 1
ATOM 4334 O O . GLN E 1 609 ? 159.260 176.655 191.931 1.00 124.86 606 GLN B O 1
ATOM 4340 N N . ALA E 1 610 ? 160.896 178.212 191.897 1.00 121.99 607 ALA B N 1
ATOM 4341 C CA . ALA E 1 610 ? 160.754 178.536 193.311 1.00 121.99 607 ALA B CA 1
ATOM 4342 C C . ALA E 1 610 ? 159.331 178.980 193.622 1.00 121.99 607 ALA B C 1
ATOM 4343 O O . ALA E 1 610 ? 158.754 179.809 192.913 1.00 121.99 607 ALA B O 1
ATOM 4345 N N . GLN E 1 611 ? 158.766 178.420 194.689 1.00 129.72 608 GLN B N 1
ATOM 4346 C CA . GLN E 1 611 ? 157.385 178.687 195.077 1.00 129.72 608 GLN B CA 1
ATOM 4347 C C . GLN E 1 611 ? 157.373 179.742 196.177 1.00 129.72 608 GLN B C 1
ATOM 4348 O O . GLN E 1 611 ? 157.821 179.485 197.299 1.00 129.72 608 GLN B O 1
ATOM 4354 N N . VAL E 1 612 ? 156.861 180.927 195.857 1.00 128.32 609 VAL B N 1
ATOM 4355 C CA . VAL E 1 612 ? 156.742 182.016 196.817 1.00 128.32 609 VAL B CA 1
ATOM 4356 C C . VAL E 1 612 ? 155.301 182.501 196.833 1.00 128.32 609 VAL B C 1
ATOM 4357 O O . VAL E 1 612 ? 154.579 182.404 195.835 1.00 128.32 609 VAL B O 1
ATOM 4361 N N . HIS E 1 613 ? 154.878 183.015 197.990 1.00 128.10 610 HIS B N 1
ATOM 4362 C CA . HIS E 1 613 ? 153.520 183.534 198.114 1.00 128.10 610 HIS B CA 1
ATOM 4363 C C . HIS E 1 613 ? 153.333 184.796 197.281 1.00 128.10 610 HIS B C 1
ATOM 4364 O O . HIS E 1 613 ? 152.302 184.960 196.618 1.00 128.10 610 HIS B O 1
ATOM 4371 N N . SER E 1 614 ? 154.319 185.691 197.301 1.00 131.27 611 SER B N 1
ATOM 4372 C CA . SER E 1 614 ? 154.277 186.949 196.555 1.00 131.27 611 SER B CA 1
ATOM 4373 C C . SER E 1 614 ? 153.034 187.769 196.891 1.00 131.27 611 SER B C 1
ATOM 4374 O O . SER E 1 614 ? 153.134 188.905 197.354 1.00 131.27 611 SER B O 1
#

InterPro domains:
  IPR058043 Chimallin [PF25677] (12-620)

Organism: Pseudomonas phage 201phi2-1 (NCBI:txid198110)

Secondary structure (DSSP, 8-state):
----TTHHHHHHHHHHHHHHHHTTSS-S-EEEEEE-STTTT-SS-EEEEEEEEEETTEEEEEE--EE---SSS-PPP-EEEEEETTEEEEEE----HHHHS-HHHHHHHHHHHHHHTT-TT-EEEE----PPPSS--TTS-HHHHHHHHHHHHHHHHHHHHHHH--PPP-GGGG-TTSS-EEEEEEEE--SPEE-TTS-EE--SEEEEEEEE---SS--STT---S---EEEEEEEEEEE--------SEEEEEEEEEEEE-SS-----HHHHHHHHGGGGGGGTTTGGGGGGSPPSS---SSS-GGGGGGGSSSSS----SSSS-SHHHHHHHHHHHB-SS-EEEEEE-TTSTTHHHHHHHHHHHSSSSSHHHHHHHHHHHHHTTSS-GGGT--GGGS-SEEEEEEEEEEEEEE-SSSEEEGGG--HHHHHHHSSS-HHHHHHHHHHHH-SSS-HHHHHHHHHHHHHHHT-S--EEEEEEEEEEE-HHHHHHHHHHHHHTT--EE--/------SSGGG----S------/-------S--/--TT--/-HHHHHH--SS---

B-factor: mean 108.0, std 13.99, range [85.21, 175.16]

GO terms:
  GO:0030430 host cell cytoplasm (C, EXP)

Sequence (560 aa):
GGDARASEALTVFTRLKEQAVAQQDLADDFSILRFDRDQHQVGWSSLVIAKQISLNGQPVIAVRPLILPNNSIELPKRKTNIVNGMQTDVIESDIDVGTVFSAQYFNRLSTYVQNTLGKPGAKVVLAGPFPIPADLVLKDSELQLRNLLIKSVNACDDILALHSGERPFTIAGLKGQQGETLAAKVDIRTQPLHDTVGNPIRADIVVTTQRVRRNGQQENEFYETDVKLNQVAMFTNLERTPQAQTPAPWVASVVITDVRNADGIQANTPEMYWFALSNAFRSTHGHAWARPFLPMTGVAKDMKDIGALGWMSALRNRIDTKAANFDDAQFGQLMLSQVQPNPVFQIDLNRMGETAQMDSLQLDAAGGPNAQKAAATIIRQINNLGGGGFERFFDHTTQPILERTGQVIDLGNWFDGDEKRDRRDLDNLAALNAAEGNENEFWGFYGAQLNPNLHPDLRNRQSRNYDRQYLGSTVTYTGKAERCTYNAKFIEALDRYLAEAGLQITMDGGINSQFTRSGNVQENEFYEQYQTGPSSFYQRFMGNSVIGNNMVSGQAQVHS

Solvent-accessible surface area: 28130 Å² total; per-residue (Å²): 141,76,40,84,48,1,59,91,1,44,88,14,2,61,112,14,45,110,91,0,49,68,124,162,23,20,48,114,75,6,44,22,33,85,0,25,32,68,114,38,79,5,3,23,2,0,1,0,2,3,7,73,65,79,43,152,57,116,42,6,0,0,0,14,0,1,1,6,17,31,99,96,63,149,30,71,130,103,146,30,115,39,100,87,76,166,123,105,70,85,10,84,12,76,29,34,21,32,67,6,20,44,76,67,9,34,93,69,0,16,64,49,0,34,101,62,40,55,71,113,76,6,106,26,8,8,12,4,9,9,24,2,22,34,110,28,90,6,168,108,18,78,134,66,2,76,66,2,1,7,91,0,2,14,27,1,21,15,17,7,22,75,74,61,58,68,199,58,29,41,11,74,64,31,132,29,136,146,74,53,60,16,14,3,92,77,67,73,81,107,118,10,28,103,28,21,10,28,39,11,27,10,3,14,0,6,5,14,0,53,39,68,100,179,114,32,166,90,120,99,144,199,146,109,65,65,33,65,11,5,35,0,1,0,7,5,12,3,16,22,41,40,130,110,177,182,113,12,54,7,7,0,0,0,0,2,23,18,13,70,26,14,120,25,27,32,1,97,18,21,11,13,19,3,6,0,2,4,1,0,9,16,3,12,56,40,92,14,7,9,116,31,20,79,42,90,141,70,108,67,113,84,46,62,31,2,0,0,3,0,31,20,32,118,99,141,95,65,43,107,20,103,41,114,120,32,72,122,78,65,17,40,110,15,21,142,54,27,6,34,87,48,6,4,9,8,6,10,1,33,67,26,17,78,48,3,37,17,11,8,0,4,8,6,16,21,19,27,114,41,41,120,97,0,15,48,18,2,20,144,9,0,28,52,0,11,66,37,36,2,98,187,56,15,71,53,88,109,61,84,14,4,93,54,45,42,17,91,11,10,28,7,24,27,120,49,72,126,62,81,34,5,14,28,6,16,24,12,10,6,1,6,10,54,9,85,52,78,66,122,50,5,51,36,4,5,6,6,39,29,16,110,100,60,76,75,21,37,32,42,108,66,17,69,79,41,1,176,98,49,26,25,110,69,30,58,64,53,21,68,7,35,16,0,10,8,24,20,135,0,9,36,2,2,11,117,5,4,32,130,33,63,21,102,10,36,38,150,52,45,26,41,82,141,29,97,16,44,9,82,46,185,185,42,85,56,73,184,197,116,142,79,29,37,26,29,58,92,200,177,24,113,10,15,89,97,15,42,116,36,55,6,97,43,102,8,114,28,116,98

Foldseek 3Di:
DDDDQFVVVVVLLVVLVVVCVVVVNDDPAKDKDWADCVVLVADFIWIKIWGWDADPNAIEIEIEIETEDDPVDADAWDWDWDDDDPDIDIDTFHDAPVVRPDPVNVVSVVCVVCVVVVHRPHHYDYQAYAYDFPPDDPVPQSQLSSVVVLLRVLSRVQVVDVVNDDQFDACVVVPVPQPKAKAKDKDADDAFDADSRGATHDAGIKIWMFIGRCDDPDDPPPDDDQGTWWIWGKAKAKDADPDPPQDARIEIAMETEDIDTGPPDSHDDPLSRLVRVLRVVVCLVPDVNCVVQDDDPDDDPLQSHPQLLCCPPPDNATDDPPDPPDDPPCVVVVCSRHYDSDYFYKYWQDCRDPPNVVSVLVVLCQDDPNNVVSLVVVQVSLQSHQPHDLCVQDDVVPDRFKHFLPFKDWWWWAADPVGIHTLVSCGLSSQSSQVPNPPVSSVVLVCLTRPPVDDVSSSVVVPVVVSCVRVHDRIDTRRMIGMMTGDPSNSVSSNVSCVVSPHDYDDD/DVVCVVPVDPDDDD/DPPPDD/DPDDDDDPVD/DDDDDDPPPVVDDDDDDDDDPD

Nearest PDB structures (foldseek):
  7sqr-assembly1_A  TM=1.001E+00  e=1.022E-99  Pseudomonas phage 201phi2-1
  7sqq-assembly1_A  TM=1.001E+00  e=1.022E-99  Pseudomonas phage 201phi2-1
  8igg-assembly1_B  TM=9.767E-01  e=3.866E-84  Pseudomonas phage 201phi2-1
  8igg-assembly1_C  TM=9.888E-01  e=6.656E-77  Pseudomonas phage 201phi2-1
  8fne-assembly1_A  TM=9.532E-01  e=3.214E-60  Escherichia coli K-12